Protein AF-A0A1E9JJG7-F1 (afdb_monomer_lite)

Radius of gyration: 39.43 Å; chains: 1; bounding box: 72×64×121 Å

Foldseek 3Di:
DEEEEAEEAAAFLCQACVQVVVHDHALLVVLDLQLFFEWESQEWALFLDDLQLLLLLFQLAHCVVLVDFLVQSCSNVVDCRTQVNVLVVVVEQEEEQDDPVCVVSVVPVDPSHHYDPDLVVSVVVVVVDPDPHYYYYYYDDQLVVQCVVQLDSVSNRVSSNVVSVVVCVSCVPPSLVHQKYWYKYSFHAAGPVRVPDDDGCPDSRGIHMIIGIDNGSVSRSPHDYDHANAYSSQNSLQVVVNPDHSVVSVRPHHHPVPGDSWDKDKRWDDCADNVRDGDDPPPPQTKIWIATRDPRDIDIDTVVNVVVVVVVVVVLVVLLVVLVVVLVVLVVLLVVLVVLLVVLVVVVVVCCVVDVDPVFKDFDDDPDDDDGWTAGNVGHTDPPVVVVVNVVSVVSNVVSVVVSVVSVVSNVVSVVVSVVSVVVVVVVVVVVVCVVVVVCVVDPD

Sequence (445 aa):
MKILVIFLDTVRGDLSSLKNTELQETELEKFQKKIGGTYYINAYTVATDTSRAFATVRSGMYPKRNKCTFQNNTEFLKKESDLFSYLIKKNYELYILTTPYLESINSFSNEKIKKYYEAENLLLDYSKDSKVNKAIFMHYFDYHELVHSENTFEQERKARNKLGNILNNLLKNFENEFDKILLFSDHGYTLKKEEKEGFFSLKDNKTNVILQVRNNKYEKNNLKTNEKIVSLLDIFPTIISWFEEEEKYKLDGISLKNLKKERILYIEDGFCDWMGNYFSGLDLIKNYKIRTIEKSITRIYSISDLYEMKFNSIEIFNKINNYTSHLLANIQLYSIYRNKTLYLYKSKNLYKNTFNNEKDIKVYTLEGENMKALFYQDGTRIEKRDYYKCRSNYLEFKNNTERIKEIKSSLIFLLKESIKLILAYLYLYNFCIELRDKWRNKCGK

pLDDT: mean 73.47, std 19.87, range [33.5, 98.06]

Structure (mmCIF, N/CA/C/O backbone):
data_AF-A0A1E9JJG7-F1
#
_entry.id   AF-A0A1E9JJG7-F1
#
loop_
_atom_site.group_PDB
_atom_site.id
_atom_site.type_symbol
_atom_site.label_atom_id
_atom_site.label_alt_id
_atom_site.label_comp_id
_atom_site.label_asym_id
_atom_site.label_entity_id
_atom_site.label_seq_id
_atom_site.pdbx_PDB_ins_code
_atom_site.Cartn_x
_atom_site.Cartn_y
_atom_site.Cartn_z
_atom_site.occupancy
_atom_site.B_iso_or_equiv
_atom_site.auth_seq_id
_atom_site.auth_comp_id
_atom_site.auth_asym_id
_atom_site.auth_atom_id
_atom_site.pdbx_PDB_model_num
ATOM 1 N N . MET A 1 1 ? -17.674 -3.921 17.786 1.00 92.00 1 MET A N 1
ATOM 2 C CA . MET A 1 1 ? -16.223 -4.071 17.524 1.00 92.00 1 MET A CA 1
ATOM 3 C C . MET A 1 1 ? -15.695 -2.729 17.050 1.00 92.00 1 MET A C 1
ATOM 5 O O . MET A 1 1 ? -16.245 -2.187 16.099 1.00 92.00 1 MET A O 1
ATOM 9 N N . LYS A 1 2 ? -14.666 -2.187 17.698 1.00 95.50 2 LYS A N 1
ATOM 10 C CA . LYS A 1 2 ? -14.073 -0.881 17.380 1.00 95.50 2 LYS A CA 1
ATOM 11 C C . LYS A 1 2 ? -12.825 -1.047 16.511 1.00 95.50 2 LYS A C 1
ATOM 13 O O . LYS A 1 2 ? -11.954 -1.853 16.839 1.00 95.50 2 LYS A O 1
ATOM 18 N N . ILE A 1 3 ? -12.739 -0.296 15.414 1.00 97.12 3 ILE A N 1
ATOM 19 C CA . ILE A 1 3 ? -11.638 -0.377 14.439 1.00 97.12 3 ILE A CA 1
ATOM 20 C C . ILE A 1 3 ? -10.900 0.964 14.393 1.00 97.12 3 ILE A C 1
ATOM 22 O O . ILE A 1 3 ? -11.532 2.012 14.306 1.00 97.12 3 ILE A O 1
ATOM 26 N N . LEU A 1 4 ? -9.571 0.935 14.408 1.00 96.62 4 LEU A N 1
ATOM 27 C CA . LEU A 1 4 ? -8.737 2.093 14.090 1.00 96.62 4 LEU A CA 1
ATOM 28 C C . LEU A 1 4 ? -7.927 1.808 12.828 1.00 96.62 4 LEU A C 1
ATOM 30 O O . LEU A 1 4 ? -7.280 0.768 12.716 1.00 96.62 4 LEU A O 1
ATOM 34 N N . VAL A 1 5 ? -7.944 2.748 11.893 1.00 96.94 5 VAL A N 1
ATOM 35 C CA . VAL A 1 5 ? -7.122 2.730 10.689 1.00 96.94 5 VAL A CA 1
ATOM 36 C C . VAL A 1 5 ? -6.248 3.976 10.688 1.00 96.94 5 VAL A C 1
ATOM 38 O O . VAL A 1 5 ? -6.765 5.087 10.725 1.00 96.94 5 VAL A O 1
ATOM 41 N N . ILE A 1 6 ? -4.934 3.787 10.661 1.00 96.06 6 ILE A N 1
ATOM 42 C CA . ILE A 1 6 ? -3.925 4.840 10.570 1.00 96.06 6 ILE A CA 1
ATOM 43 C C . ILE A 1 6 ? -3.292 4.727 9.186 1.00 96.06 6 ILE A C 1
ATOM 45 O O . ILE A 1 6 ? -2.561 3.778 8.901 1.00 96.06 6 ILE A O 1
ATOM 49 N N . PHE A 1 7 ? -3.609 5.692 8.336 1.00 94.38 7 PHE A N 1
ATOM 50 C CA . PHE A 1 7 ? -3.067 5.851 6.999 1.00 94.38 7 PHE A CA 1
ATOM 51 C C . PHE A 1 7 ? -1.987 6.929 7.040 1.00 94.38 7 PHE A C 1
ATOM 53 O O . PHE A 1 7 ? -2.248 8.069 7.435 1.00 94.38 7 PHE A O 1
ATOM 60 N N . LEU A 1 8 ? -0.777 6.556 6.645 1.00 94.06 8 LEU A N 1
ATOM 61 C CA . LEU A 1 8 ? 0.383 7.434 6.578 1.00 94.06 8 LEU A CA 1
ATOM 62 C C . LEU A 1 8 ? 0.709 7.730 5.115 1.00 94.06 8 LEU A C 1
ATOM 64 O O . LEU A 1 8 ? 0.643 6.829 4.281 1.00 94.06 8 LEU A O 1
ATOM 68 N N . ASP A 1 9 ? 1.077 8.971 4.823 1.00 89.94 9 ASP A N 1
ATOM 69 C CA . ASP A 1 9 ? 1.537 9.363 3.494 1.00 89.94 9 ASP A CA 1
ATOM 70 C C . ASP A 1 9 ? 3.061 9.200 3.377 1.00 89.94 9 ASP A C 1
ATOM 72 O O . ASP A 1 9 ? 3.819 9.786 4.155 1.00 89.94 9 ASP A O 1
ATOM 76 N N . THR A 1 10 ? 3.518 8.423 2.394 1.00 90.69 10 THR A N 1
ATOM 77 C CA . THR A 1 10 ? 4.923 8.266 1.956 1.00 90.69 10 THR A CA 1
ATOM 78 C C . THR A 1 10 ? 5.927 7.590 2.905 1.00 90.69 10 THR A C 1
ATOM 80 O O . THR A 1 10 ? 7.125 7.556 2.618 1.00 90.69 10 THR A O 1
ATOM 83 N N . VAL A 1 11 ? 5.508 6.986 4.015 1.00 94.00 11 VAL A N 1
ATOM 84 C CA . VAL A 1 11 ? 6.416 6.322 4.966 1.00 94.00 11 VAL A CA 1
ATOM 85 C C . VAL A 1 11 ? 6.953 4.985 4.435 1.00 94.00 11 VAL A C 1
ATOM 87 O O . VAL A 1 11 ? 6.258 3.970 4.320 1.00 94.00 11 VAL A O 1
ATOM 90 N N . ARG A 1 12 ? 8.265 4.959 4.200 1.00 92.94 12 ARG A N 1
ATOM 91 C CA . ARG A 1 12 ? 9.009 3.791 3.711 1.00 92.94 12 ARG A CA 1
ATOM 92 C C . ARG A 1 12 ? 9.070 2.646 4.720 1.00 92.94 12 ARG A C 1
ATOM 94 O O . ARG A 1 12 ? 9.371 2.852 5.894 1.00 92.94 12 ARG A O 1
ATOM 101 N N . GLY A 1 13 ? 8.854 1.417 4.257 1.00 94.00 13 GLY A N 1
ATOM 102 C CA . GLY A 1 13 ? 9.014 0.222 5.095 1.00 94.00 13 GLY A CA 1
ATOM 103 C C . GLY A 1 13 ? 10.478 -0.171 5.316 1.00 94.00 13 GLY A C 1
ATOM 104 O O . GLY A 1 13 ? 10.836 -0.667 6.384 1.00 94.00 13 GLY A O 1
ATOM 105 N N . ASP A 1 14 ? 11.337 0.068 4.323 1.00 92.19 14 ASP A N 1
ATOM 106 C CA . ASP A 1 14 ? 12.752 -0.320 4.309 1.00 92.19 14 ASP A CA 1
ATOM 107 C C . ASP A 1 14 ? 13.627 0.552 5.213 1.00 92.19 14 ASP A C 1
ATOM 109 O O . ASP A 1 14 ? 14.705 0.123 5.616 1.00 92.19 14 ASP A O 1
ATOM 113 N N . LEU A 1 15 ? 13.120 1.726 5.592 1.00 94.12 15 LEU A N 1
ATOM 114 C CA . LEU A 1 15 ? 13.750 2.642 6.542 1.00 94.12 15 LEU A CA 1
ATOM 115 C C . LEU A 1 15 ? 13.276 2.444 7.992 1.00 94.12 15 LEU A C 1
ATOM 117 O O . LEU A 1 15 ? 13.573 3.264 8.854 1.00 94.12 15 LEU A O 1
ATOM 121 N N . SER A 1 16 ? 12.541 1.367 8.280 1.00 95.06 16 SER A N 1
ATOM 122 C CA . SER A 1 16 ? 12.133 1.034 9.647 1.00 95.06 16 SER A CA 1
ATOM 123 C C . SER A 1 16 ? 13.131 0.103 10.331 1.00 95.06 16 SER A C 1
ATOM 125 O O . SER A 1 16 ? 13.520 -0.923 9.762 1.00 95.06 16 SER A O 1
ATOM 127 N N . SER A 1 17 ? 13.459 0.382 11.597 1.00 95.81 17 SER A N 1
ATOM 128 C CA . SER A 1 17 ? 14.304 -0.506 12.410 1.00 95.81 17 SER A CA 1
ATOM 129 C C . SER A 1 17 ? 13.646 -1.854 12.737 1.00 95.81 17 SER A C 1
ATOM 131 O O . SER A 1 17 ? 14.331 -2.818 13.072 1.00 95.81 17 SER A O 1
ATOM 133 N N . LEU A 1 18 ? 12.318 -1.965 12.578 1.00 95.19 18 LEU A N 1
ATOM 134 C CA . LEU A 1 18 ? 11.582 -3.234 12.679 1.00 95.19 18 LEU A CA 1
ATOM 135 C C . LEU A 1 18 ? 11.879 -4.194 11.518 1.00 95.19 18 LEU A C 1
ATOM 137 O O . LEU A 1 18 ? 11.587 -5.386 11.611 1.00 95.19 18 LEU A O 1
ATOM 141 N N . LYS A 1 19 ? 12.427 -3.669 10.417 1.00 93.31 19 LYS A N 1
ATOM 142 C CA . LYS A 1 19 ? 12.841 -4.425 9.232 1.00 93.31 19 LYS A CA 1
ATOM 143 C C . LYS A 1 19 ? 14.359 -4.482 9.095 1.00 93.31 19 LYS A C 1
ATOM 145 O O . LYS A 1 19 ? 14.889 -5.548 8.805 1.00 93.31 19 LYS A O 1
ATOM 150 N N . ASN A 1 20 ? 15.039 -3.351 9.263 1.00 90.50 20 ASN A N 1
ATOM 151 C CA . ASN A 1 20 ? 16.487 -3.260 9.156 1.00 90.50 20 ASN A CA 1
ATOM 152 C C . ASN A 1 20 ? 17.094 -2.958 10.530 1.00 90.50 20 ASN A C 1
ATOM 154 O O . ASN A 1 20 ? 17.058 -1.822 10.994 1.00 90.50 20 ASN A O 1
ATOM 158 N N . THR A 1 21 ? 17.685 -3.973 11.159 1.00 89.56 21 THR A N 1
ATOM 159 C CA . THR A 1 21 ? 18.266 -3.871 12.506 1.00 89.56 21 THR A CA 1
ATOM 160 C C . THR A 1 21 ? 19.491 -2.960 12.593 1.00 89.56 21 THR A C 1
ATOM 162 O O . THR A 1 21 ? 19.913 -2.632 13.696 1.00 89.56 21 THR A O 1
ATOM 165 N N . GLU A 1 22 ? 20.069 -2.547 11.462 1.00 92.81 22 GLU A N 1
ATOM 166 C CA . GLU A 1 22 ? 21.167 -1.572 11.420 1.00 92.81 22 GLU A CA 1
ATOM 167 C C . GLU A 1 22 ? 20.676 -0.128 11.613 1.00 92.81 22 GLU A C 1
ATOM 169 O O . GLU A 1 22 ? 21.465 0.766 11.920 1.00 92.81 22 GLU A O 1
ATOM 174 N N . LEU A 1 23 ? 19.374 0.120 11.438 1.00 93.31 23 LEU A N 1
ATOM 175 C CA . LEU A 1 23 ? 18.782 1.440 11.623 1.00 93.31 23 LEU A CA 1
ATOM 176 C C . LEU A 1 23 ? 18.450 1.694 13.092 1.00 93.31 23 LEU A C 1
ATOM 178 O O . LEU A 1 23 ? 17.951 0.827 13.812 1.00 93.31 23 LEU A O 1
ATOM 182 N N . GLN A 1 24 ? 18.669 2.932 13.526 1.00 94.81 24 GLN A N 1
ATOM 183 C CA . GLN A 1 24 ? 18.287 3.372 14.860 1.00 94.81 24 GLN A CA 1
ATOM 184 C C . GLN A 1 24 ? 16.759 3.404 15.001 1.00 94.81 24 GLN A C 1
ATOM 186 O O . GLN A 1 24 ? 16.055 3.918 14.135 1.00 94.81 24 GLN A O 1
ATOM 191 N N . GLU A 1 25 ? 16.257 2.904 16.128 1.00 97.06 25 GLU A N 1
ATOM 192 C CA . GLU A 1 25 ? 14.842 3.006 16.482 1.00 97.06 25 GLU A CA 1
ATOM 193 C C . GLU A 1 25 ? 14.386 4.467 16.617 1.00 97.06 25 GLU A C 1
ATOM 195 O O . GLU A 1 25 ? 15.042 5.269 17.289 1.00 97.06 25 GLU A O 1
ATOM 200 N N . THR A 1 26 ? 13.237 4.793 16.017 1.00 97.62 26 THR A N 1
ATOM 201 C CA . THR A 1 26 ? 12.585 6.103 16.142 1.00 97.62 26 THR A CA 1
ATOM 202 C C . THR A 1 26 ? 11.328 6.021 17.013 1.00 97.62 26 THR A C 1
ATOM 204 O O . THR A 1 26 ? 10.852 4.939 17.365 1.00 97.62 26 THR A O 1
ATOM 207 N N . GLU A 1 27 ? 10.741 7.171 17.349 1.00 97.56 27 GLU A N 1
ATOM 208 C CA . GLU A 1 27 ? 9.474 7.220 18.093 1.00 97.56 27 GLU A CA 1
ATOM 209 C C . GLU A 1 27 ? 8.315 6.544 17.345 1.00 97.56 27 GLU A C 1
ATOM 211 O O . GLU A 1 27 ? 7.383 6.056 17.985 1.00 97.56 27 GLU A O 1
ATOM 216 N N . LEU A 1 28 ? 8.368 6.457 16.007 1.00 96.94 28 LEU A N 1
ATOM 217 C CA . LEU A 1 28 ? 7.359 5.719 15.245 1.00 96.94 28 LEU A CA 1
ATOM 218 C C . LEU A 1 28 ? 7.432 4.220 15.549 1.00 96.94 28 LEU A C 1
ATOM 220 O O . LEU A 1 28 ? 6.404 3.612 15.839 1.00 96.94 28 LEU A O 1
ATOM 224 N N . GLU A 1 29 ? 8.629 3.628 15.560 1.00 97.62 29 GLU A N 1
ATOM 225 C CA . GLU A 1 29 ? 8.791 2.213 15.903 1.00 97.62 29 GLU A CA 1
ATOM 226 C C . GLU A 1 29 ? 8.445 1.930 17.371 1.00 97.62 29 GLU A C 1
ATOM 228 O O . GLU A 1 29 ? 7.823 0.907 17.668 1.00 97.62 29 GLU A O 1
ATOM 233 N N . LYS A 1 30 ? 8.757 2.849 18.295 1.00 97.69 30 LYS A N 1
ATOM 234 C CA . LYS A 1 30 ? 8.311 2.738 19.698 1.00 97.69 30 LYS A CA 1
ATOM 235 C C . LYS A 1 30 ? 6.789 2.736 19.804 1.00 97.69 30 LYS A C 1
ATOM 237 O O . LYS A 1 30 ? 6.213 1.906 20.511 1.00 97.69 30 LYS A O 1
ATOM 242 N N . PHE A 1 31 ? 6.125 3.625 19.069 1.00 96.81 31 PHE A N 1
ATOM 243 C CA . PHE A 1 31 ? 4.670 3.664 18.981 1.00 96.81 31 PHE A CA 1
ATOM 244 C C . PHE A 1 31 ? 4.093 2.374 18.368 1.00 96.81 31 PHE A C 1
ATOM 246 O O . PHE A 1 31 ? 3.142 1.807 18.908 1.00 96.81 31 PHE A O 1
ATOM 253 N N . GLN A 1 32 ? 4.701 1.846 17.304 1.00 97.12 32 GLN A N 1
ATOM 254 C CA . GLN A 1 32 ? 4.308 0.573 16.690 1.00 97.12 32 GLN A CA 1
ATOM 255 C C . GLN A 1 32 ? 4.439 -0.606 17.660 1.00 97.12 32 GLN A C 1
ATOM 257 O O . GLN A 1 32 ? 3.526 -1.433 17.745 1.00 97.12 32 GLN A O 1
ATOM 262 N N . LYS A 1 33 ? 5.532 -0.663 18.435 1.00 97.12 33 LYS A N 1
ATOM 263 C CA . LYS A 1 33 ? 5.738 -1.663 19.494 1.00 97.12 33 LYS A CA 1
ATOM 264 C C . LYS A 1 33 ? 4.677 -1.565 20.587 1.00 97.12 33 LYS A C 1
ATOM 266 O O . LYS A 1 33 ? 4.148 -2.594 21.000 1.00 97.12 33 LYS A O 1
ATOM 271 N N . LYS A 1 34 ? 4.328 -0.344 21.005 1.00 95.31 34 LYS A N 1
ATOM 272 C CA . LYS A 1 34 ? 3.267 -0.075 21.988 1.00 95.31 34 LYS A CA 1
ATOM 273 C C . LYS A 1 34 ? 1.899 -0.570 21.501 1.00 95.31 34 LYS A C 1
ATOM 275 O O . LYS A 1 34 ? 1.235 -1.322 22.214 1.00 95.31 34 LYS A O 1
ATOM 280 N N . ILE A 1 35 ? 1.521 -0.242 20.262 1.00 95.19 35 ILE A N 1
ATOM 281 C CA . ILE A 1 35 ? 0.269 -0.723 19.656 1.00 95.19 35 ILE A CA 1
ATOM 282 C C . ILE A 1 35 ? 0.231 -2.250 19.553 1.00 95.19 35 ILE A C 1
ATOM 284 O O . ILE A 1 35 ? -0.816 -2.852 19.813 1.00 95.19 35 ILE A O 1
ATOM 288 N N . GLY A 1 36 ? 1.365 -2.868 19.211 1.00 96.25 36 GLY A N 1
ATOM 289 C CA . GLY A 1 36 ? 1.521 -4.314 19.079 1.00 96.25 36 GLY A CA 1
ATOM 290 C C . GLY A 1 36 ? 0.808 -4.914 17.860 1.00 96.25 36 GLY A C 1
ATOM 291 O O . GLY A 1 36 ? 0.421 -4.208 16.926 1.00 96.25 36 GLY A O 1
ATOM 292 N N . GLY A 1 37 ? 0.650 -6.237 17.835 1.00 97.19 37 GLY A N 1
ATOM 293 C CA . GLY A 1 37 ? 0.126 -6.970 16.677 1.00 97.19 37 GLY A CA 1
ATOM 294 C C . GLY A 1 37 ? 1.232 -7.490 15.758 1.00 97.19 37 GLY A C 1
ATOM 295 O O . GLY A 1 37 ? 2.323 -7.827 16.207 1.00 97.19 37 GLY A O 1
ATOM 296 N N . THR A 1 38 ? 0.952 -7.600 14.461 1.00 97.94 38 THR A N 1
ATOM 297 C CA . THR A 1 38 ? 1.881 -8.157 13.466 1.00 97.94 38 THR A CA 1
ATOM 298 C C . THR A 1 38 ? 2.364 -7.079 12.501 1.00 97.94 38 THR A C 1
ATOM 300 O O . THR A 1 38 ? 1.552 -6.515 11.770 1.00 97.94 38 THR A O 1
ATOM 303 N N . TYR A 1 39 ? 3.672 -6.827 12.469 1.00 97.94 39 TYR A N 1
ATOM 304 C CA . TYR A 1 39 ? 4.361 -6.008 11.471 1.00 97.94 39 TYR A CA 1
ATOM 305 C C . TYR A 1 39 ? 4.821 -6.877 10.296 1.00 97.94 39 TYR A C 1
ATOM 307 O O . TYR A 1 39 ? 5.518 -7.875 10.486 1.00 97.94 39 TYR A O 1
ATOM 315 N N . TYR A 1 40 ? 4.459 -6.501 9.073 1.00 96.44 40 TYR A N 1
ATOM 316 C CA . TYR A 1 40 ? 4.835 -7.240 7.871 1.00 96.44 40 TYR A CA 1
ATOM 317 C C . TYR A 1 40 ? 6.073 -6.619 7.224 1.00 96.44 40 TYR A C 1
ATOM 319 O O . TYR A 1 40 ? 6.014 -5.541 6.639 1.00 96.44 40 TYR A O 1
ATOM 327 N N . ILE A 1 41 ? 7.199 -7.333 7.284 1.00 93.50 41 ILE A N 1
ATOM 328 C CA . ILE A 1 41 ? 8.503 -6.870 6.773 1.00 93.50 41 ILE A CA 1
ATOM 329 C C . ILE A 1 41 ? 8.477 -6.704 5.240 1.00 93.50 41 ILE A C 1
ATOM 331 O O . ILE A 1 41 ? 9.139 -5.835 4.662 1.00 93.50 41 ILE A O 1
ATOM 335 N N . ASN A 1 42 ? 7.675 -7.532 4.570 1.00 91.75 42 ASN A N 1
ATOM 336 C CA . ASN A 1 42 ? 7.556 -7.590 3.118 1.00 91.75 42 ASN A CA 1
ATOM 337 C C . ASN A 1 42 ? 6.207 -7.039 2.629 1.00 91.75 42 ASN A C 1
ATOM 339 O O . ASN A 1 42 ? 5.506 -7.693 1.855 1.00 91.75 42 ASN A O 1
ATOM 343 N N . ALA A 1 43 ? 5.850 -5.839 3.092 1.00 94.69 43 ALA A N 1
ATOM 344 C CA . ALA A 1 43 ? 4.650 -5.127 2.671 1.00 94.69 43 ALA A CA 1
ATOM 345 C C . ALA A 1 43 ? 4.901 -4.185 1.486 1.00 94.69 43 ALA A C 1
ATOM 347 O O . ALA A 1 43 ? 5.895 -3.452 1.450 1.00 94.69 43 ALA A O 1
ATOM 348 N N . TYR A 1 44 ? 3.988 -4.213 0.511 1.00 93.56 44 TYR A N 1
ATOM 349 C CA . TYR A 1 44 ? 4.117 -3.431 -0.715 1.00 93.56 44 TYR A CA 1
ATOM 350 C C . TYR A 1 44 ? 2.818 -2.760 -1.145 1.00 93.56 44 TYR A C 1
ATOM 352 O O . TYR A 1 44 ? 1.738 -3.357 -1.129 1.00 93.56 44 TYR A O 1
ATOM 360 N N . THR A 1 45 ? 2.934 -1.537 -1.640 1.00 92.81 45 THR A N 1
ATOM 361 C CA . THR A 1 45 ? 1.876 -0.942 -2.449 1.00 92.81 45 THR A CA 1
ATOM 362 C C . THR A 1 45 ? 1.970 -1.424 -3.894 1.00 92.81 45 THR A C 1
ATOM 364 O O . THR A 1 45 ? 3.057 -1.711 -4.400 1.00 92.81 45 THR A O 1
ATOM 367 N N . VAL A 1 46 ? 0.821 -1.535 -4.558 1.00 85.75 46 VAL A N 1
ATOM 368 C CA . VAL A 1 46 ? 0.747 -1.850 -5.995 1.00 85.75 46 VAL A CA 1
ATOM 369 C C . VAL A 1 46 ? 0.622 -0.609 -6.869 1.00 85.75 46 VAL A C 1
ATOM 371 O O . VAL A 1 46 ? 0.572 -0.748 -8.087 1.00 85.75 46 VAL A O 1
ATOM 374 N N . ALA A 1 47 ? 0.567 0.574 -6.249 1.00 84.06 47 ALA A N 1
ATOM 375 C CA . ALA A 1 47 ? 0.499 1.865 -6.911 1.00 84.06 47 ALA A CA 1
ATOM 376 C C . ALA A 1 47 ? 1.306 2.900 -6.120 1.00 84.06 47 ALA A C 1
ATOM 378 O O . ALA A 1 47 ? 1.234 2.947 -4.897 1.00 84.06 47 ALA A O 1
ATOM 379 N N . THR A 1 48 ? 2.092 3.721 -6.805 1.00 81.19 48 THR A N 1
ATOM 380 C CA . THR A 1 48 ? 3.145 4.537 -6.173 1.00 81.19 48 THR A CA 1
ATOM 381 C C . THR A 1 48 ? 2.773 6.012 -6.033 1.00 81.19 48 THR A C 1
ATOM 383 O O . THR A 1 48 ? 3.644 6.877 -6.100 1.00 81.19 48 THR A O 1
ATOM 386 N N . ASP A 1 49 ? 1.478 6.280 -5.883 1.00 84.56 49 ASP A N 1
ATOM 387 C CA . ASP A 1 49 ? 0.877 7.584 -5.599 1.00 84.56 49 ASP A CA 1
ATOM 388 C C . ASP A 1 49 ? -0.352 7.403 -4.701 1.00 84.56 49 AS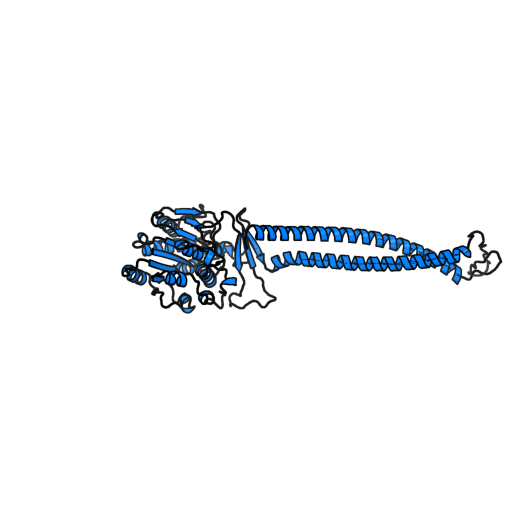P A C 1
ATOM 390 O O . ASP A 1 49 ? -1.021 6.362 -4.744 1.00 84.56 49 ASP A O 1
ATOM 394 N N . THR A 1 50 ? -0.662 8.434 -3.918 1.00 86.25 50 THR A N 1
ATOM 395 C CA . THR A 1 50 ? -1.713 8.420 -2.898 1.00 86.25 50 THR A CA 1
ATOM 396 C C . THR A 1 50 ? -3.081 8.048 -3.454 1.00 86.25 50 THR A C 1
ATOM 398 O O . THR A 1 50 ? -3.776 7.218 -2.871 1.00 86.25 50 THR A O 1
ATOM 401 N N . SER A 1 51 ? -3.478 8.595 -4.608 1.00 84.62 51 SER A N 1
ATOM 402 C CA . SER A 1 51 ? -4.828 8.389 -5.154 1.00 84.62 51 SER A CA 1
ATOM 403 C C . SER A 1 51 ? -5.066 6.932 -5.555 1.00 84.62 51 SER A C 1
ATOM 405 O O . SER A 1 51 ? -6.049 6.309 -5.134 1.00 84.62 51 SER A O 1
ATOM 407 N N . ARG A 1 52 ? -4.148 6.340 -6.329 1.00 85.88 52 ARG A N 1
ATOM 408 C CA . ARG A 1 52 ? -4.262 4.935 -6.744 1.00 85.88 52 ARG A CA 1
ATOM 409 C C . ARG A 1 52 ? -4.021 3.973 -5.580 1.00 85.88 52 ARG A C 1
ATOM 411 O O . ARG A 1 52 ? -4.707 2.948 -5.507 1.00 85.88 52 ARG A O 1
ATOM 418 N N . ALA A 1 53 ? -3.105 4.279 -4.659 1.00 89.25 53 ALA A N 1
ATOM 419 C CA . ALA A 1 53 ? -2.870 3.463 -3.465 1.00 89.25 53 ALA A CA 1
ATOM 420 C C . ALA A 1 53 ? -4.096 3.454 -2.537 1.00 89.25 53 ALA A C 1
ATOM 422 O O . ALA A 1 53 ? -4.554 2.392 -2.112 1.00 89.25 53 ALA A O 1
ATOM 423 N N . PHE A 1 54 ? -4.707 4.612 -2.296 1.00 89.31 54 PHE A N 1
ATOM 424 C CA . PHE A 1 54 ? -5.922 4.724 -1.494 1.00 89.31 54 PHE A CA 1
ATOM 425 C C . PHE A 1 54 ? -7.113 4.001 -2.141 1.00 89.31 54 PHE A C 1
ATOM 427 O O . PHE A 1 54 ? -7.818 3.238 -1.473 1.00 89.31 54 PHE A O 1
ATOM 434 N N . ALA A 1 55 ? -7.298 4.150 -3.457 1.00 89.19 55 ALA A N 1
ATOM 435 C CA . ALA A 1 55 ? -8.313 3.408 -4.205 1.00 89.19 55 ALA A CA 1
ATOM 436 C C . ALA A 1 55 ? -8.099 1.889 -4.122 1.00 89.19 55 ALA A C 1
ATOM 438 O O . ALA A 1 55 ? -9.055 1.127 -3.968 1.00 89.19 55 ALA A O 1
ATOM 439 N N . THR A 1 56 ? -6.845 1.440 -4.179 1.00 90.88 56 THR A N 1
ATOM 440 C CA . THR A 1 56 ? -6.451 0.034 -4.017 1.00 90.88 56 THR A CA 1
ATOM 441 C C . THR A 1 56 ? -6.855 -0.492 -2.642 1.00 90.88 56 THR A C 1
ATOM 443 O O . THR A 1 56 ? -7.528 -1.518 -2.558 1.00 90.88 56 THR A O 1
ATOM 446 N N . VAL A 1 57 ? -6.518 0.233 -1.571 1.00 94.06 57 VAL A N 1
ATOM 447 C CA . VAL A 1 57 ? -6.890 -0.133 -0.196 1.00 94.06 57 VAL A CA 1
ATOM 448 C C . VAL A 1 57 ? -8.398 -0.227 -0.036 1.00 94.06 57 VAL A C 1
ATOM 450 O O . VAL A 1 57 ? -8.890 -1.162 0.588 1.00 94.06 57 VAL A O 1
ATOM 453 N N . ARG A 1 58 ? -9.148 0.725 -0.597 1.00 92.12 58 ARG A N 1
ATOM 454 C CA . ARG A 1 58 ? -10.602 0.771 -0.428 1.00 92.12 58 ARG A CA 1
ATOM 455 C C . ARG A 1 58 ? -11.357 -0.227 -1.282 1.00 92.12 58 ARG A C 1
ATOM 457 O O . ARG A 1 58 ? -12.407 -0.693 -0.862 1.00 92.12 58 ARG A O 1
ATOM 464 N N . SER A 1 59 ? -10.860 -0.536 -2.471 1.00 92.31 59 SER A N 1
ATOM 465 C CA . SER A 1 59 ? -11.522 -1.470 -3.383 1.00 92.31 59 SER A CA 1
ATOM 466 C C . SER A 1 59 ? -11.024 -2.904 -3.243 1.00 92.31 59 SER A C 1
ATOM 468 O O . SER A 1 59 ? -11.700 -3.809 -3.718 1.00 92.31 59 SER A O 1
ATOM 470 N N . GLY A 1 60 ? -9.855 -3.134 -2.631 1.00 92.75 60 GLY A N 1
ATOM 471 C CA . GLY A 1 60 ? -9.183 -4.438 -2.644 1.00 92.75 60 GLY A CA 1
ATOM 472 C C . GLY A 1 60 ? -8.825 -4.911 -4.060 1.00 92.75 60 GLY A C 1
ATOM 473 O O . GLY A 1 60 ? -8.707 -6.112 -4.303 1.00 92.75 60 GLY A O 1
ATOM 474 N N . MET A 1 61 ? -8.731 -3.983 -5.017 1.00 89.69 61 MET A N 1
ATOM 475 C CA . MET A 1 61 ? -8.535 -4.253 -6.440 1.00 89.69 61 MET A CA 1
ATOM 476 C C . MET A 1 61 ? -7.381 -3.428 -7.001 1.00 89.69 61 MET A C 1
ATOM 478 O O . MET A 1 61 ? -7.151 -2.296 -6.575 1.00 89.69 61 MET A O 1
ATOM 482 N N . TYR A 1 62 ? -6.704 -3.977 -8.008 1.00 85.31 62 TYR A N 1
ATOM 483 C CA . TYR A 1 62 ? -5.655 -3.283 -8.752 1.00 85.31 62 TYR A CA 1
ATOM 484 C C . TYR A 1 62 ? -6.178 -2.002 -9.424 1.00 85.31 62 TYR A C 1
ATOM 486 O O . TYR A 1 62 ? -7.347 -1.982 -9.834 1.00 85.31 62 TYR A O 1
ATOM 494 N N . PRO A 1 63 ? -5.329 -0.971 -9.641 1.00 80.94 63 PRO A N 1
ATOM 495 C CA . PRO A 1 63 ? -5.709 0.256 -10.347 1.00 80.94 63 PRO A CA 1
ATOM 496 C C . PRO A 1 63 ? -6.417 -0.005 -11.680 1.00 80.94 63 PRO A C 1
ATOM 498 O O . PRO A 1 63 ? -7.483 0.545 -11.952 1.00 80.94 63 PRO A O 1
ATOM 501 N N . LYS A 1 64 ? -5.912 -0.959 -12.474 1.00 77.38 64 LYS A N 1
ATOM 502 C CA . LYS A 1 64 ? -6.541 -1.372 -13.737 1.00 77.38 64 LYS A CA 1
ATOM 503 C C . LYS A 1 64 ? -8.003 -1.799 -13.583 1.00 77.38 64 LYS A C 1
ATOM 505 O O . LYS A 1 64 ? -8.828 -1.555 -14.464 1.00 77.38 64 LYS A O 1
ATOM 510 N N . ARG A 1 65 ? -8.323 -2.494 -12.490 1.00 80.50 65 ARG A N 1
ATOM 511 C CA . ARG A 1 65 ? -9.645 -3.076 -12.248 1.00 80.50 65 ARG A CA 1
ATOM 512 C C . ARG A 1 65 ? -10.564 -2.101 -11.523 1.00 80.50 65 ARG A C 1
ATOM 514 O O . ARG A 1 65 ? -11.761 -2.075 -11.819 1.00 80.50 65 ARG A O 1
ATOM 521 N N . ASN A 1 66 ? -10.039 -1.314 -10.586 1.00 82.38 66 ASN A N 1
ATOM 522 C CA . ASN A 1 66 ? -10.800 -0.282 -9.881 1.00 82.38 66 ASN A CA 1
ATOM 523 C C . ASN A 1 66 ? -10.991 1.002 -10.713 1.00 82.38 66 ASN A C 1
ATOM 525 O O . ASN A 1 66 ? -11.875 1.785 -10.382 1.00 82.38 66 ASN A O 1
ATOM 529 N N . LYS A 1 67 ? -10.260 1.137 -11.832 1.00 79.19 67 LYS A N 1
ATOM 530 C CA . LYS A 1 67 ? -10.295 2.254 -12.790 1.00 79.19 67 LYS A CA 1
ATOM 531 C C . LYS A 1 67 ? -9.831 3.599 -12.216 1.00 79.19 67 LYS A C 1
ATOM 533 O O . LYS A 1 67 ? -10.056 4.625 -12.850 1.00 79.19 67 LYS A O 1
ATOM 538 N N . CYS A 1 68 ? -9.188 3.602 -11.049 1.00 80.25 68 CYS A N 1
ATOM 539 C CA . CYS A 1 68 ? -8.558 4.796 -10.504 1.00 80.25 68 CYS A CA 1
ATOM 540 C C . CYS A 1 68 ? -7.304 5.125 -11.322 1.00 80.25 68 CYS A C 1
ATOM 542 O O . CYS A 1 68 ? -6.382 4.310 -11.434 1.00 80.25 68 CYS A O 1
ATOM 544 N N . THR A 1 69 ? -7.284 6.321 -11.899 1.00 75.31 69 THR A N 1
ATOM 545 C CA . THR A 1 69 ? -6.154 6.884 -12.649 1.00 75.31 69 THR A CA 1
ATOM 546 C C . THR A 1 69 ? -5.894 8.305 -12.169 1.00 75.31 69 THR A C 1
ATOM 548 O O . THR A 1 69 ? -6.768 8.885 -11.542 1.00 75.31 69 THR A O 1
ATOM 551 N N . PHE A 1 70 ? -4.748 8.901 -12.513 1.00 68.69 70 PHE A N 1
ATOM 552 C CA . PHE A 1 70 ? -4.406 10.272 -12.100 1.00 68.69 70 PHE A CA 1
ATOM 553 C C . PHE A 1 70 ? -5.462 11.338 -12.466 1.00 68.69 70 PHE A C 1
ATOM 555 O O . PHE A 1 70 ? -5.582 12.334 -11.760 1.00 68.69 70 PHE A O 1
ATOM 562 N N . GLN A 1 71 ? -6.237 11.145 -13.545 1.00 65.56 71 GLN A N 1
ATOM 563 C CA . GLN A 1 71 ? -7.329 12.063 -13.928 1.00 65.56 71 GLN A CA 1
ATOM 564 C C . GLN A 1 71 ? -8.656 11.737 -13.250 1.00 65.56 71 GLN A C 1
ATOM 566 O O . GLN A 1 71 ? -9.534 12.591 -13.162 1.00 65.56 71 GLN A O 1
ATOM 571 N N . ASN A 1 72 ? -8.841 10.486 -12.832 1.00 73.19 72 ASN A N 1
ATOM 572 C CA . ASN A 1 72 ? -10.103 10.004 -12.303 1.00 73.19 72 ASN A CA 1
ATOM 573 C C . ASN A 1 72 ? -9.866 9.227 -11.008 1.00 73.19 72 ASN A C 1
ATOM 575 O O . ASN A 1 72 ? -9.836 7.994 -10.975 1.00 73.19 72 ASN A O 1
ATOM 579 N N . ASN A 1 73 ? -9.730 9.996 -9.931 1.00 75.88 73 ASN A N 1
ATOM 580 C CA . ASN A 1 73 ? -9.419 9.493 -8.597 1.00 75.88 73 ASN A CA 1
ATOM 581 C C . ASN A 1 73 ? -10.645 8.923 -7.862 1.00 75.88 73 ASN A C 1
ATOM 583 O O . ASN A 1 73 ? -10.513 8.464 -6.734 1.00 75.88 73 ASN A O 1
ATOM 587 N N . THR A 1 74 ? -11.840 8.943 -8.467 1.00 78.69 74 THR A N 1
ATOM 588 C CA . THR A 1 74 ? -13.104 8.578 -7.795 1.00 78.69 74 THR A CA 1
ATOM 589 C C . THR A 1 74 ? -13.892 7.474 -8.489 1.00 78.69 74 THR A C 1
ATOM 591 O O . THR A 1 74 ? -14.864 6.984 -7.921 1.00 78.69 74 THR A O 1
ATOM 594 N N . GLU A 1 75 ? -13.477 7.003 -9.669 1.00 76.38 75 GLU A N 1
ATOM 595 C CA . GLU A 1 75 ? -14.211 5.971 -10.420 1.00 76.38 75 GLU A CA 1
ATOM 596 C C . GLU A 1 75 ? -14.458 4.693 -9.600 1.00 76.38 75 GLU A C 1
ATOM 598 O O . GLU A 1 75 ? -15.494 4.040 -9.745 1.00 76.38 75 GLU A O 1
ATOM 603 N N . PHE A 1 76 ? -13.538 4.358 -8.690 1.00 78.12 76 PHE A N 1
ATOM 604 C CA . PHE A 1 76 ? -13.670 3.199 -7.809 1.00 78.12 76 PHE A CA 1
ATOM 605 C C . PHE A 1 76 ? -14.846 3.319 -6.821 1.00 78.12 76 PHE A C 1
ATOM 607 O O . PHE A 1 76 ? -15.379 2.291 -6.407 1.00 78.12 76 PHE A O 1
ATOM 614 N N . LEU A 1 77 ? -15.277 4.542 -6.487 1.00 76.69 77 LEU A N 1
ATOM 615 C CA . LEU A 1 77 ? -16.412 4.830 -5.598 1.00 76.69 77 LEU A CA 1
ATOM 616 C C . LEU A 1 77 ? -17.765 4.533 -6.244 1.00 76.69 77 LEU A C 1
ATOM 618 O O . LEU A 1 77 ? -18.739 4.295 -5.539 1.00 76.69 77 LEU A O 1
ATOM 622 N N . LYS A 1 78 ? -17.837 4.508 -7.582 1.00 68.31 78 LYS A N 1
ATOM 623 C CA . LYS A 1 78 ? -19.067 4.143 -8.306 1.00 68.31 78 LYS A CA 1
ATOM 624 C C . LYS A 1 78 ? -19.415 2.660 -8.160 1.00 68.31 78 LYS A C 1
ATOM 626 O O . LYS A 1 78 ? -20.511 2.248 -8.528 1.00 68.31 78 LYS A O 1
ATOM 631 N N . LYS A 1 79 ? -18.489 1.834 -7.663 1.00 63.66 79 LYS A N 1
ATOM 632 C CA . LYS A 1 79 ? -18.757 0.428 -7.359 1.00 63.66 79 LYS A CA 1
ATOM 633 C C . LYS A 1 79 ? -19.345 0.320 -5.955 1.00 63.66 79 LYS A C 1
ATOM 635 O O . LYS A 1 79 ? -18.755 0.808 -5.002 1.00 63.66 79 LYS A O 1
ATOM 640 N N . GLU A 1 80 ? -20.447 -0.412 -5.801 1.00 58.34 80 GLU A N 1
ATOM 641 C CA . GLU A 1 80 ? -21.167 -0.586 -4.521 1.00 58.34 80 GLU A CA 1
ATOM 642 C C . GLU A 1 80 ? -20.401 -1.350 -3.411 1.00 58.34 80 GLU A C 1
ATOM 644 O O . GLU A 1 80 ? -20.975 -1.705 -2.370 1.00 58.34 80 GLU A O 1
ATOM 649 N N . SER A 1 81 ? -19.121 -1.652 -3.627 1.00 72.75 81 SER A N 1
ATOM 650 C CA . SER A 1 81 ? -18.305 -2.547 -2.810 1.00 72.75 81 SER A CA 1
ATOM 651 C C . SER A 1 81 ? -16.924 -1.947 -2.525 1.00 72.75 81 SER A C 1
ATOM 653 O O . SER A 1 81 ? -15.907 -2.539 -2.884 1.00 72.75 81 SER A O 1
ATOM 655 N N . ASP A 1 82 ? -16.880 -0.764 -1.912 1.00 89.69 82 ASP A N 1
ATOM 656 C CA . ASP A 1 82 ? -15.667 -0.235 -1.281 1.00 89.69 82 ASP A CA 1
ATOM 657 C C . ASP A 1 82 ? -15.708 -0.406 0.249 1.00 89.69 82 ASP A C 1
ATOM 659 O O . ASP A 1 82 ? -16.770 -0.599 0.844 1.00 89.69 82 ASP A O 1
ATOM 663 N N . LEU A 1 83 ? -14.542 -0.303 0.884 1.00 92.88 83 LEU A N 1
ATOM 664 C CA . LEU A 1 83 ? -14.310 -0.470 2.318 1.00 92.88 83 LEU A CA 1
ATOM 665 C C . LEU A 1 83 ? -15.275 0.322 3.205 1.00 92.88 83 LEU A C 1
ATOM 667 O O . LEU A 1 83 ? -15.826 -0.233 4.156 1.00 92.88 83 LEU A O 1
ATOM 671 N N . PHE A 1 84 ? -15.499 1.606 2.917 1.00 92.94 84 PHE A N 1
ATOM 672 C CA . PHE A 1 84 ? -16.366 2.433 3.758 1.00 92.94 84 PHE A CA 1
ATOM 673 C C . PHE A 1 84 ? -17.833 2.096 3.535 1.00 92.94 84 PHE A C 1
ATOM 675 O O . PHE A 1 84 ? -18.562 1.919 4.510 1.00 92.94 84 PHE A O 1
ATOM 682 N N . SER A 1 85 ? -18.256 1.908 2.283 1.00 91.44 85 SER A N 1
ATOM 683 C CA . SER A 1 85 ? -19.613 1.437 1.988 1.00 91.44 85 SER A CA 1
ATOM 684 C C . SER A 1 85 ? -19.896 0.080 2.638 1.00 91.44 85 SER A C 1
ATOM 686 O O . SER A 1 85 ? -20.989 -0.141 3.160 1.00 91.44 85 SER A O 1
ATOM 688 N N . TYR A 1 86 ? -18.909 -0.817 2.669 1.00 92.69 86 TYR A N 1
ATOM 689 C CA . TYR A 1 86 ? -19.004 -2.102 3.355 1.00 92.69 86 TYR A CA 1
ATOM 690 C C . TYR A 1 86 ? -19.174 -1.938 4.871 1.00 92.69 86 TYR A C 1
ATOM 692 O O . TYR A 1 86 ? -20.097 -2.517 5.442 1.00 92.69 86 TYR A O 1
ATOM 700 N N . LEU A 1 87 ? -18.350 -1.115 5.528 1.00 94.44 87 LEU A N 1
ATOM 701 C CA . LEU A 1 87 ? -18.480 -0.872 6.969 1.00 94.44 87 LEU A CA 1
ATOM 702 C C . LEU A 1 87 ? -19.822 -0.209 7.321 1.00 94.44 87 LEU A C 1
ATOM 704 O O . LEU A 1 87 ? -20.476 -0.628 8.276 1.00 94.44 87 LEU A O 1
ATOM 708 N N . ILE A 1 88 ? -20.291 0.746 6.512 1.00 93.25 88 ILE A N 1
ATOM 709 C CA . ILE A 1 88 ? -21.623 1.355 6.659 1.00 93.25 88 ILE A CA 1
ATOM 710 C C . ILE A 1 88 ? -22.720 0.283 6.572 1.00 93.25 88 ILE A C 1
ATOM 712 O O . ILE A 1 88 ? -23.616 0.256 7.413 1.00 93.25 88 ILE A O 1
ATOM 716 N N . LYS A 1 89 ? -22.635 -0.648 5.607 1.00 92.44 89 LYS A N 1
ATOM 717 C CA . LYS A 1 89 ? -23.561 -1.795 5.491 1.00 92.44 89 LYS A CA 1
ATOM 718 C C . LYS A 1 89 ? -23.495 -2.739 6.705 1.00 92.44 89 LYS A C 1
ATOM 720 O O . LYS A 1 89 ? -24.471 -3.425 6.990 1.00 92.44 89 LYS A O 1
ATOM 725 N N . LYS A 1 90 ? -22.381 -2.759 7.445 1.00 93.69 90 LYS A N 1
ATOM 726 C CA . LYS A 1 90 ? -22.216 -3.473 8.729 1.00 93.69 90 LYS A CA 1
ATOM 727 C C . LYS A 1 90 ? -22.592 -2.620 9.953 1.00 93.69 90 LYS A C 1
ATOM 729 O O . LYS A 1 90 ? -22.235 -2.975 11.077 1.00 93.69 90 LYS A O 1
ATOM 734 N N . ASN A 1 91 ? -23.333 -1.527 9.753 1.00 94.00 91 ASN A N 1
ATOM 735 C CA . ASN A 1 91 ? -23.810 -0.614 10.795 1.00 94.00 91 ASN A CA 1
ATOM 736 C C . ASN A 1 91 ? -22.682 0.040 11.610 1.00 94.00 91 ASN A C 1
ATOM 738 O O . ASN A 1 91 ? -22.819 0.229 12.820 1.00 94.00 91 ASN A O 1
ATOM 742 N N . TYR A 1 92 ? -21.561 0.363 10.961 1.00 95.81 92 TYR A N 1
ATOM 743 C CA . TYR A 1 92 ? -20.503 1.158 11.579 1.00 95.81 92 TYR A CA 1
ATOM 744 C C . TYR A 1 92 ? -20.770 2.652 11.467 1.00 95.81 92 TYR A C 1
ATOM 746 O O . TYR A 1 92 ? -21.121 3.151 10.399 1.00 95.81 92 TYR A O 1
ATOM 754 N N . GLU A 1 93 ? -20.483 3.361 12.554 1.00 95.94 93 GLU A N 1
ATOM 755 C CA . GLU A 1 93 ? -20.246 4.798 12.513 1.00 95.94 93 GLU A CA 1
ATOM 756 C C . GLU A 1 93 ? -18.799 5.068 12.082 1.00 95.94 93 GLU A C 1
ATOM 758 O O . GLU A 1 93 ? -17.862 4.528 12.683 1.00 95.94 93 GLU A O 1
ATOM 763 N N . LEU A 1 94 ? -18.614 5.880 11.040 1.00 95.69 94 LEU A N 1
ATOM 764 C CA . LEU A 1 94 ? -17.299 6.183 10.479 1.00 95.69 94 LEU A CA 1
ATOM 765 C C . LEU A 1 94 ? -16.876 7.610 10.823 1.00 95.69 94 LEU A C 1
ATOM 767 O O . LEU A 1 94 ? -17.549 8.568 10.447 1.00 95.69 94 LEU A O 1
ATOM 771 N N . TYR A 1 95 ? -15.730 7.722 11.488 1.00 95.44 95 TYR A N 1
ATOM 772 C CA . TYR A 1 95 ? -15.072 8.971 11.856 1.00 95.44 95 TYR A CA 1
ATOM 773 C C . TYR A 1 95 ? -13.794 9.103 11.041 1.00 95.44 95 TYR A C 1
ATOM 775 O O . TYR A 1 95 ? -12.906 8.260 11.161 1.00 95.44 95 TYR A O 1
ATOM 783 N N . ILE A 1 96 ? -13.685 10.131 10.209 1.00 94.00 96 ILE A N 1
ATOM 784 C CA . ILE A 1 96 ? -12.539 10.307 9.318 1.00 94.00 96 ILE A CA 1
ATOM 785 C C . ILE A 1 96 ? -11.827 11.610 9.648 1.00 94.00 96 ILE A C 1
ATOM 787 O O . ILE A 1 96 ? -12.401 12.681 9.474 1.00 94.00 96 ILE A O 1
ATOM 791 N N . LEU A 1 97 ? -10.567 11.511 10.074 1.00 92.12 97 LEU A N 1
ATOM 792 C CA . LEU A 1 97 ? -9.641 12.639 10.082 1.00 92.12 97 LEU A CA 1
ATOM 793 C C . LEU A 1 97 ? -9.012 12.734 8.693 1.00 92.12 97 LEU A C 1
ATOM 795 O O . LEU A 1 97 ? -8.340 11.798 8.250 1.00 92.12 97 LEU A O 1
ATOM 799 N N . THR A 1 98 ? -9.266 13.835 7.998 1.00 88.00 98 THR A N 1
ATOM 800 C CA . THR A 1 98 ? -8.804 14.077 6.630 1.00 88.00 98 THR A CA 1
ATOM 801 C C . THR A 1 98 ? -8.295 15.505 6.465 1.00 88.00 98 THR A C 1
ATOM 803 O O . THR A 1 98 ? -8.318 16.296 7.404 1.00 88.00 98 THR A O 1
ATOM 806 N N . THR A 1 99 ? -7.835 15.842 5.265 1.00 82.06 99 THR A N 1
ATOM 807 C CA . THR A 1 99 ? -7.440 17.201 4.897 1.00 82.06 99 THR A CA 1
ATOM 808 C C . THR A 1 99 ? -8.380 17.761 3.835 1.00 82.06 99 THR A C 1
ATOM 810 O O . THR A 1 99 ? -8.974 16.993 3.068 1.00 82.06 99 THR A O 1
ATOM 813 N N . PRO A 1 100 ? -8.477 19.099 3.721 1.00 77.31 100 PRO A N 1
ATOM 814 C CA . PRO A 1 100 ? -9.260 19.738 2.664 1.00 77.31 100 PRO A CA 1
ATOM 815 C C . PRO A 1 100 ? -8.876 19.270 1.250 1.00 77.31 100 PRO A C 1
ATOM 817 O O . PRO A 1 100 ? -9.720 19.229 0.358 1.00 77.31 100 PRO A O 1
ATOM 820 N N . TYR A 1 101 ? -7.616 18.868 1.039 1.00 74.06 101 TYR A N 1
ATOM 821 C CA . TYR A 1 101 ? -7.142 18.358 -0.247 1.00 74.06 101 TYR A CA 1
ATOM 822 C C . TYR A 1 101 ? -7.821 17.043 -0.662 1.00 74.06 101 TYR A C 1
ATOM 824 O O . TYR A 1 101 ? -8.336 16.948 -1.772 1.00 74.06 101 TYR A O 1
ATOM 832 N N . LEU A 1 102 ? -7.874 16.026 0.207 1.00 72.88 102 LEU A N 1
ATOM 833 C CA . LEU A 1 102 ? -8.515 14.756 -0.168 1.00 72.88 102 LEU A CA 1
ATOM 834 C C . LEU A 1 102 ? -10.027 14.886 -0.332 1.00 72.88 102 LEU A C 1
ATOM 836 O O . LEU A 1 102 ? -10.646 14.135 -1.093 1.00 72.88 102 LEU A O 1
ATOM 840 N N . GLU A 1 103 ? -10.627 15.828 0.386 1.00 75.81 103 GLU A N 1
ATOM 841 C CA . GLU A 1 103 ? -12.031 16.142 0.203 1.00 75.81 103 GLU A CA 1
ATOM 842 C C . GLU A 1 103 ? -12.307 16.835 -1.130 1.00 75.81 103 GLU A C 1
ATOM 844 O O . GLU A 1 103 ? -13.283 16.473 -1.786 1.00 75.81 103 GLU A O 1
ATOM 849 N N . SER A 1 104 ? -11.447 17.759 -1.572 1.00 70.81 104 SER A N 1
ATOM 850 C CA . SER A 1 104 ? -11.640 18.471 -2.843 1.00 70.81 104 SER A CA 1
ATOM 851 C C . SER A 1 104 ? -11.622 17.537 -4.057 1.00 70.81 104 SER A C 1
ATOM 853 O O . SER A 1 104 ? -12.305 17.794 -5.047 1.00 70.81 104 SER A O 1
ATOM 855 N N . ILE A 1 105 ? -10.930 16.397 -3.957 1.00 71.75 105 ILE A N 1
ATOM 856 C CA . ILE A 1 105 ? -10.951 15.334 -4.973 1.00 71.75 105 ILE A CA 1
ATOM 857 C C . ILE A 1 105 ? -12.060 14.291 -4.742 1.00 71.75 105 ILE A C 1
ATOM 859 O O . ILE A 1 105 ? -12.028 13.219 -5.341 1.00 71.75 105 ILE A O 1
ATOM 863 N N . ASN A 1 106 ? -13.048 14.583 -3.888 1.00 71.44 106 ASN A N 1
ATOM 864 C CA . ASN A 1 106 ? -14.211 13.740 -3.585 1.00 71.44 106 ASN A CA 1
ATOM 865 C C . ASN A 1 106 ? -13.868 12.326 -3.088 1.00 71.44 106 ASN A C 1
ATOM 867 O O . ASN A 1 106 ? -14.641 11.383 -3.268 1.00 71.44 106 ASN A O 1
ATOM 871 N N . SER A 1 107 ? -12.744 12.168 -2.383 1.00 74.00 107 SER A N 1
ATOM 872 C CA . SER A 1 107 ? -12.323 10.862 -1.863 1.00 74.00 107 SER A CA 1
ATOM 873 C C . SER A 1 107 ? -13.279 10.292 -0.810 1.00 74.00 107 SER A C 1
ATOM 875 O O . SER A 1 107 ? -13.263 9.092 -0.574 1.00 74.00 107 SER A O 1
ATOM 877 N N . PHE A 1 108 ? -14.141 11.095 -0.180 1.00 79.00 108 PHE A N 1
ATOM 878 C CA . PHE A 1 108 ? -15.017 10.673 0.927 1.00 79.00 108 PHE A CA 1
ATOM 879 C C . PHE A 1 108 ? -16.495 11.031 0.683 1.00 79.00 108 PHE A C 1
ATOM 881 O O . PHE A 1 108 ? -17.164 11.569 1.563 1.00 79.00 108 PHE A O 1
ATOM 888 N N . SER A 1 109 ? -17.011 10.768 -0.521 1.00 69.69 109 SER A N 1
ATOM 889 C CA . SER A 1 109 ? -18.321 11.239 -1.012 1.00 69.69 109 SER A CA 1
ATOM 890 C C . SER A 1 109 ? -19.565 10.521 -0.438 1.00 69.69 109 SER A C 1
ATOM 892 O O . SER A 1 109 ? -20.512 10.254 -1.172 1.00 69.69 109 SER A O 1
ATOM 894 N N . ASN A 1 110 ? -19.589 10.172 0.853 1.00 76.25 110 ASN A N 1
ATOM 895 C CA . ASN A 1 110 ? -20.741 9.519 1.488 1.00 76.25 110 ASN A CA 1
ATOM 896 C C . ASN A 1 110 ? -21.219 10.324 2.704 1.00 76.25 110 ASN A C 1
ATOM 898 O O . ASN A 1 110 ? -20.457 10.533 3.642 1.00 76.25 110 ASN A O 1
ATOM 902 N N . GLU A 1 111 ? -22.487 10.737 2.701 1.00 77.25 111 GLU A N 1
ATOM 903 C CA . GLU A 1 111 ? -23.092 11.576 3.749 1.00 77.25 111 GLU A CA 1
ATOM 904 C C . GLU A 1 111 ? -23.119 10.913 5.134 1.00 77.25 111 GLU A C 1
ATOM 906 O O . GLU A 1 111 ? -23.197 11.596 6.149 1.00 77.25 111 GLU A O 1
ATOM 911 N N . LYS A 1 112 ? -23.020 9.579 5.201 1.00 84.50 112 LYS A N 1
ATOM 912 C CA . LYS A 1 112 ? -22.977 8.833 6.470 1.00 84.50 112 LYS A CA 1
ATOM 913 C C . LYS A 1 112 ? -21.593 8.840 7.129 1.00 84.50 112 LYS A C 1
ATOM 915 O O . LYS A 1 112 ? -21.418 8.227 8.179 1.00 84.50 112 LYS A O 1
ATOM 920 N N . ILE A 1 113 ? -20.603 9.472 6.502 1.00 90.12 113 ILE A N 1
ATOM 921 C CA . ILE A 1 113 ? -19.247 9.607 7.027 1.00 90.12 113 ILE A CA 1
ATOM 922 C C . ILE A 1 113 ? -19.125 10.944 7.759 1.00 90.12 113 ILE A C 1
ATOM 924 O O . ILE A 1 113 ? -19.339 12.000 7.167 1.00 90.12 113 ILE A O 1
ATOM 928 N N . LYS A 1 114 ? -18.691 10.906 9.023 1.00 93.12 114 LYS A N 1
ATOM 929 C CA . LYS A 1 114 ? -18.341 12.108 9.785 1.00 93.12 114 LYS A CA 1
ATOM 930 C C . LYS A 1 114 ? -16.894 12.489 9.499 1.00 93.12 114 LYS A C 1
ATOM 932 O O . LYS A 1 114 ? -15.983 11.710 9.783 1.00 93.12 114 LYS A O 1
ATOM 937 N N . LYS A 1 115 ? -16.687 13.669 8.923 1.00 92.81 115 LYS A N 1
ATOM 938 C CA . LYS A 1 115 ? -15.367 14.176 8.533 1.00 92.81 115 LYS A CA 1
ATOM 939 C C . LYS A 1 115 ? -14.887 15.222 9.531 1.00 92.81 115 LYS A C 1
ATOM 941 O O . LYS A 1 115 ? -15.675 16.039 9.996 1.00 92.81 115 LYS A O 1
ATOM 946 N N . TYR A 1 116 ? -13.594 15.205 9.809 1.00 93.00 116 TYR A N 1
ATOM 947 C CA . TYR A 1 116 ? -12.921 16.122 10.716 1.00 93.00 116 TYR A CA 1
ATOM 948 C C . TYR A 1 116 ? -11.573 16.527 10.117 1.00 93.00 116 TYR A C 1
ATOM 950 O O . TYR A 1 116 ? -10.935 15.721 9.439 1.00 93.00 116 TYR A O 1
ATOM 958 N N . TYR A 1 117 ? -11.126 17.747 10.412 1.00 90.56 117 TYR A N 1
ATOM 959 C CA . TYR A 1 117 ? -9.789 18.248 10.045 1.00 90.56 117 TYR A CA 1
ATOM 960 C C . TYR A 1 117 ? -8.888 18.461 11.267 1.00 90.56 117 TYR A C 1
ATOM 962 O O . TYR A 1 117 ? -7.694 18.692 11.125 1.00 90.56 117 TYR A O 1
ATOM 970 N N . GLU A 1 118 ? -9.461 18.343 12.466 1.00 90.00 118 GLU A N 1
ATOM 971 C CA . GLU A 1 118 ? -8.771 18.450 13.749 1.00 90.00 118 GLU A CA 1
ATOM 972 C C . GLU A 1 118 ? -9.035 17.177 14.554 1.00 90.00 118 GLU A C 1
ATOM 974 O O . GLU A 1 118 ? -10.180 16.716 14.669 1.00 90.00 118 GLU A O 1
ATOM 979 N N . ALA A 1 119 ? -7.971 16.587 15.095 1.00 89.44 119 ALA A N 1
ATOM 980 C CA . ALA A 1 119 ? -8.056 15.318 15.805 1.00 89.44 119 ALA A CA 1
ATOM 981 C C . ALA A 1 119 ? -8.826 15.461 17.126 1.00 89.44 119 ALA A C 1
ATOM 983 O O . ALA A 1 119 ? -9.562 14.555 17.509 1.00 89.44 119 ALA A O 1
ATOM 984 N N . GLU A 1 120 ? -8.706 16.606 17.795 1.00 89.88 120 GLU A N 1
ATOM 985 C CA . GLU A 1 120 ? -9.380 16.928 19.051 1.00 89.88 120 GLU A CA 1
ATOM 986 C C . GLU A 1 120 ? -10.903 16.869 18.892 1.00 89.88 120 GLU A C 1
ATOM 988 O O . GLU A 1 120 ? -11.582 16.212 19.683 1.00 89.88 120 GLU A O 1
ATOM 993 N N . ASN A 1 121 ? -11.431 17.481 17.827 1.00 93.94 121 ASN A N 1
ATOM 994 C CA . ASN A 1 121 ? -12.865 17.479 17.529 1.00 93.94 121 ASN A CA 1
ATOM 995 C C . ASN A 1 121 ? -13.365 16.070 17.199 1.00 93.94 121 ASN A C 1
ATOM 997 O O . ASN A 1 121 ? -14.405 15.645 17.708 1.00 93.94 121 ASN A O 1
ATOM 1001 N N . LEU A 1 122 ? -12.594 15.313 16.408 1.00 94.19 122 LEU A N 1
ATOM 1002 C CA . LEU A 1 122 ? -12.915 13.918 16.107 1.00 94.19 122 LEU A CA 1
ATOM 1003 C C . LEU A 1 122 ? -13.013 13.090 17.387 1.00 94.19 122 LEU A C 1
ATOM 1005 O O . LEU A 1 122 ? -13.991 12.369 17.589 1.00 94.19 122 LEU A O 1
ATOM 1009 N N . LEU A 1 123 ? -11.993 13.167 18.244 1.00 91.25 123 LEU A N 1
ATOM 1010 C CA . LEU A 1 123 ? -11.919 12.379 19.471 1.00 91.25 123 LEU A CA 1
ATOM 1011 C C . LEU A 1 123 ? -13.017 12.775 20.463 1.00 91.25 123 LEU A C 1
ATOM 1013 O O . LEU A 1 123 ? -13.593 11.896 21.109 1.00 91.25 123 LEU A O 1
ATOM 1017 N N . LEU A 1 124 ? -13.356 14.065 20.545 1.00 91.75 124 LEU A N 1
ATOM 1018 C CA . LEU A 1 124 ? -14.458 14.562 21.366 1.00 91.75 124 LEU A CA 1
ATOM 1019 C C . LEU A 1 124 ? -15.786 13.922 20.943 1.00 91.75 124 LEU A C 1
ATOM 1021 O O . LEU A 1 124 ? -16.480 13.335 21.774 1.00 91.75 124 LEU A O 1
ATOM 1025 N N . ASP A 1 125 ? -16.125 13.973 19.659 1.00 93.81 125 ASP A N 1
ATOM 1026 C CA . ASP A 1 125 ? -17.369 13.394 19.145 1.00 93.81 125 ASP A CA 1
ATOM 1027 C C . ASP A 1 125 ? -17.380 11.866 19.210 1.00 93.81 125 ASP A C 1
ATOM 1029 O O . ASP A 1 125 ? -18.395 11.256 19.556 1.00 93.81 125 ASP A O 1
ATOM 1033 N N . TYR A 1 126 ? -16.243 11.229 18.926 1.00 92.69 126 TYR A N 1
ATOM 1034 C CA . TYR A 1 126 ? -16.085 9.785 19.057 1.00 92.69 126 TYR A CA 1
ATOM 1035 C C . TYR A 1 126 ? -16.321 9.317 20.501 1.00 92.69 126 TYR A C 1
ATOM 1037 O O . TYR A 1 126 ? -16.925 8.258 20.710 1.00 92.69 126 TYR A O 1
ATOM 1045 N N . SER A 1 127 ? -15.870 10.096 21.491 1.00 89.88 127 SER A N 1
ATOM 1046 C CA . SER A 1 127 ? -16.025 9.781 22.917 1.00 89.88 127 SER A CA 1
ATOM 1047 C C . SER A 1 127 ? -17.476 9.887 23.399 1.00 89.88 127 SER A C 1
ATOM 1049 O O . SER A 1 127 ? -17.891 9.114 24.261 1.00 89.88 127 SER A O 1
ATOM 1051 N N . LYS A 1 128 ? -18.263 10.797 22.808 1.00 91.75 128 LYS A N 1
ATOM 1052 C CA . LYS A 1 128 ? -19.688 10.998 23.121 1.00 91.75 128 LYS A CA 1
ATOM 1053 C C . LYS A 1 128 ? -20.603 9.960 22.467 1.00 91.75 128 LYS A C 1
ATOM 1055 O O . LYS A 1 128 ? -21.727 9.770 22.924 1.00 91.75 128 LYS A O 1
ATOM 1060 N N . ASP A 1 129 ? -20.154 9.299 21.401 1.00 90.19 129 ASP A N 1
ATOM 1061 C CA . ASP A 1 129 ? -20.962 8.301 20.700 1.00 90.19 129 ASP A CA 1
ATOM 1062 C C . ASP A 1 129 ? -21.019 6.966 21.460 1.00 90.19 129 ASP A C 1
ATOM 1064 O O . ASP A 1 129 ? -20.007 6.280 21.641 1.00 90.19 129 ASP A O 1
ATOM 1068 N N . SER A 1 130 ? -22.227 6.572 21.864 1.00 89.31 130 SER A N 1
ATOM 1069 C CA . SER A 1 130 ? -22.511 5.328 22.583 1.00 89.31 130 SER A CA 1
ATOM 1070 C C . SER A 1 130 ? -22.591 4.088 21.683 1.00 89.31 130 SER A C 1
ATOM 1072 O O . SER A 1 130 ? -22.698 2.970 22.196 1.00 89.31 130 SER A O 1
ATOM 1074 N N . LYS A 1 131 ? -22.513 4.234 20.351 1.00 88.06 131 LYS A N 1
ATOM 1075 C CA . LYS A 1 131 ? -22.534 3.096 19.423 1.00 88.06 131 LYS A CA 1
ATOM 1076 C C . LYS A 1 131 ? -21.369 2.132 19.669 1.00 88.06 131 LYS A C 1
ATOM 1078 O O . LYS A 1 131 ? -20.223 2.513 19.917 1.00 88.06 131 LYS A O 1
ATOM 1083 N N . VAL A 1 132 ? -21.666 0.839 19.530 1.00 87.50 132 VAL A N 1
ATOM 1084 C CA . VAL A 1 132 ? -20.706 -0.262 19.744 1.00 87.50 132 VAL A CA 1
ATOM 1085 C C . VAL A 1 132 ? -19.810 -0.505 18.520 1.00 87.50 132 VAL A C 1
ATOM 1087 O O . VAL A 1 132 ? -18.654 -0.918 18.659 1.00 87.50 132 VAL A O 1
ATOM 1090 N N . ASN A 1 133 ? -20.334 -0.267 17.315 1.00 94.94 133 ASN A N 1
ATOM 1091 C CA . ASN A 1 133 ? -19.613 -0.433 16.053 1.00 94.94 133 ASN A CA 1
ATOM 1092 C C . ASN A 1 133 ? -19.176 0.934 15.540 1.00 94.94 133 ASN A C 1
ATOM 1094 O O . ASN A 1 133 ? -19.948 1.658 14.915 1.00 94.94 133 ASN A O 1
ATOM 1098 N N . LYS A 1 134 ? -17.927 1.281 15.836 1.00 95.06 134 LYS A N 1
ATOM 1099 C CA . LYS A 1 134 ? -17.309 2.542 15.429 1.00 95.06 134 LYS A CA 1
ATOM 1100 C C . LYS A 1 134 ? -15.984 2.249 14.748 1.00 95.06 134 LYS A C 1
ATOM 1102 O O . LYS A 1 134 ? -15.260 1.339 15.166 1.00 95.06 134 LYS A O 1
ATOM 1107 N N . ALA A 1 135 ? -15.668 3.006 13.710 1.00 96.19 135 ALA A N 1
ATOM 1108 C CA . ALA A 1 135 ? -14.360 2.972 13.087 1.00 96.19 135 ALA A CA 1
ATOM 1109 C C . ALA A 1 135 ? -13.812 4.388 12.946 1.00 96.19 135 ALA A C 1
ATOM 1111 O O . ALA A 1 135 ? -14.514 5.282 12.476 1.00 96.19 135 ALA A O 1
ATOM 1112 N N . ILE A 1 136 ? -12.555 4.567 13.339 1.00 95.75 136 ILE A N 1
ATOM 1113 C CA . ILE A 1 136 ? -11.807 5.788 13.063 1.00 95.75 136 ILE A CA 1
ATOM 1114 C C . ILE A 1 136 ? -10.844 5.506 11.915 1.00 95.75 136 ILE A C 1
ATOM 1116 O O . ILE A 1 136 ? -10.094 4.532 11.962 1.00 95.75 136 ILE A O 1
ATOM 1120 N N . PHE A 1 137 ? -10.848 6.368 10.907 1.00 95.25 137 PHE A N 1
ATOM 1121 C CA . PHE A 1 137 ? -9.844 6.416 9.856 1.00 95.25 137 PHE A CA 1
ATOM 1122 C C . PHE A 1 137 ? -9.070 7.727 9.986 1.00 95.25 137 PHE A C 1
ATOM 1124 O O . PHE A 1 137 ? -9.648 8.802 9.856 1.00 95.25 137 PHE A O 1
ATOM 1131 N N . MET A 1 138 ? -7.772 7.651 10.259 1.00 93.00 138 MET A N 1
ATOM 1132 C CA . MET A 1 138 ? -6.904 8.818 10.365 1.00 93.00 138 MET A CA 1
ATOM 1133 C C . MET A 1 138 ? -5.945 8.870 9.188 1.00 93.00 138 MET A C 1
ATOM 1135 O O . MET A 1 138 ? -5.179 7.930 8.993 1.00 93.00 138 MET A O 1
ATOM 1139 N N . HIS A 1 139 ? -5.975 9.967 8.439 1.00 88.62 139 HIS A N 1
ATOM 1140 C CA . HIS A 1 139 ? -5.069 10.219 7.329 1.00 88.62 139 HIS A CA 1
ATOM 1141 C C . HIS A 1 139 ? -4.042 11.301 7.700 1.00 88.62 139 HIS A C 1
ATOM 1143 O O . HIS A 1 139 ? -4.412 12.466 7.829 1.00 88.62 139 HIS A O 1
ATOM 1149 N N . TYR A 1 140 ? -2.760 10.943 7.836 1.00 80.81 140 TYR A N 1
ATOM 1150 C CA . TYR A 1 140 ? -1.689 11.882 8.208 1.00 80.81 140 TYR A CA 1
ATOM 1151 C C . TYR A 1 140 ? -0.780 12.234 7.027 1.00 80.81 140 TYR A C 1
ATOM 1153 O O . TYR A 1 140 ? -0.056 11.374 6.527 1.00 80.81 140 TYR A O 1
ATOM 1161 N N . PHE A 1 141 ? -0.782 13.517 6.646 1.00 70.38 141 PHE A N 1
ATOM 1162 C CA . PHE A 1 141 ? 0.064 14.088 5.587 1.00 70.38 141 PHE A CA 1
ATOM 1163 C C . PHE A 1 141 ? 1.376 14.701 6.094 1.00 70.38 141 PHE A C 1
ATOM 1165 O O . PHE A 1 141 ? 2.323 14.815 5.321 1.00 70.38 141 PHE A O 1
ATOM 1172 N N . ASP A 1 142 ? 1.463 15.067 7.379 1.00 70.06 142 ASP A N 1
ATOM 1173 C CA . ASP A 1 142 ? 2.599 15.821 7.931 1.00 70.06 142 ASP A CA 1
ATOM 1174 C C . ASP A 1 142 ? 3.959 15.192 7.617 1.00 70.06 142 ASP A C 1
ATOM 1176 O O . ASP A 1 142 ? 4.944 15.898 7.427 1.00 70.06 142 ASP A O 1
ATOM 1180 N N . TYR A 1 143 ? 4.039 13.861 7.545 1.00 79.25 143 TYR A N 1
ATOM 1181 C CA . TYR A 1 143 ? 5.291 13.183 7.224 1.00 79.25 143 TYR A CA 1
ATOM 1182 C C . TYR A 1 143 ? 5.819 13.552 5.829 1.00 79.25 143 TYR A C 1
ATOM 1184 O O . TYR A 1 143 ? 7.008 13.839 5.705 1.00 79.25 143 TYR A O 1
ATOM 1192 N N . HIS A 1 144 ? 4.959 13.597 4.807 1.00 78.50 144 HIS A N 1
ATOM 1193 C CA . HIS A 1 144 ? 5.357 13.925 3.436 1.00 78.50 144 HIS A CA 1
ATOM 1194 C C . HIS A 1 144 ? 5.985 15.326 3.375 1.00 78.50 144 HIS A C 1
ATOM 1196 O O . HIS A 1 144 ? 7.115 15.490 2.912 1.00 78.50 144 HIS A O 1
ATOM 1202 N N . GLU A 1 145 ? 5.319 16.329 3.952 1.00 76.81 145 GLU A N 1
ATOM 1203 C CA . GLU A 1 145 ? 5.844 17.699 4.005 1.00 76.81 145 GLU A CA 1
ATOM 1204 C C . GLU A 1 145 ? 7.160 17.789 4.790 1.00 76.81 145 GLU A C 1
ATOM 1206 O O . GLU A 1 145 ? 8.109 18.451 4.363 1.00 76.81 145 GLU A O 1
ATOM 1211 N N . LEU A 1 146 ? 7.248 17.083 5.923 1.00 78.94 146 LEU A N 1
ATOM 1212 C CA . LEU A 1 146 ? 8.437 17.089 6.773 1.00 78.94 146 LEU A CA 1
ATOM 1213 C C . LEU A 1 146 ? 9.648 16.466 6.089 1.00 78.94 146 LEU A C 1
ATOM 1215 O O . LEU A 1 146 ? 10.759 16.953 6.272 1.00 78.94 146 LEU A O 1
ATOM 1219 N N . VAL A 1 147 ? 9.470 15.386 5.336 1.00 78.44 147 VAL A N 1
ATOM 1220 C CA . VAL A 1 147 ? 10.581 14.705 4.667 1.00 78.44 147 VAL A CA 1
ATOM 1221 C C . VAL A 1 147 ? 11.069 15.487 3.450 1.00 78.44 147 VAL A C 1
ATOM 1223 O O . VAL A 1 147 ? 12.279 15.552 3.208 1.00 78.44 147 VAL A O 1
ATOM 1226 N N . HIS A 1 148 ? 10.158 16.112 2.703 1.00 76.19 148 HIS A N 1
ATOM 1227 C CA . HIS A 1 148 ? 10.493 16.822 1.470 1.00 76.19 148 HIS A CA 1
ATOM 1228 C C . HIS A 1 148 ? 11.206 18.164 1.672 1.00 76.19 148 HIS A C 1
ATOM 1230 O O . HIS A 1 148 ? 11.761 18.682 0.703 1.00 76.19 148 HIS A O 1
ATOM 1236 N N . SER A 1 149 ? 11.279 18.693 2.899 1.00 79.56 149 SER A N 1
ATOM 1237 C CA . SER A 1 149 ? 12.020 19.931 3.185 1.00 79.56 149 SER A CA 1
ATOM 1238 C C . SER A 1 149 ? 13.509 19.839 2.818 1.00 79.56 149 SER A C 1
ATOM 1240 O O . SER A 1 149 ? 14.068 20.782 2.264 1.00 79.56 149 SER A O 1
ATOM 1242 N N . GLU A 1 150 ? 14.145 18.692 3.084 1.00 81.44 150 GLU A N 1
ATOM 1243 C CA . GLU A 1 150 ? 15.563 18.447 2.774 1.00 81.44 150 GLU A CA 1
ATOM 1244 C C . GLU A 1 150 ? 15.801 17.150 1.978 1.00 81.44 150 GLU A C 1
ATOM 1246 O O . GLU A 1 150 ? 16.837 17.007 1.324 1.00 81.44 150 GLU A O 1
ATOM 1251 N N . ASN A 1 151 ? 14.852 16.205 2.006 1.00 84.75 151 ASN A N 1
ATOM 1252 C CA . ASN A 1 151 ? 14.902 14.914 1.313 1.00 84.75 151 ASN A CA 1
ATOM 1253 C C . ASN A 1 151 ? 16.185 14.088 1.599 1.00 84.75 151 ASN A C 1
ATOM 1255 O O . ASN A 1 151 ? 16.841 13.560 0.690 1.00 84.75 151 ASN A O 1
ATOM 1259 N N . THR A 1 152 ? 16.562 13.988 2.882 1.00 88.19 152 THR A N 1
ATOM 1260 C CA . THR A 1 152 ? 17.742 13.251 3.378 1.00 88.19 152 THR A CA 1
ATOM 1261 C C . THR A 1 152 ? 17.361 12.144 4.369 1.00 88.19 152 THR A C 1
ATOM 1263 O O . THR A 1 152 ? 16.286 12.173 4.961 1.00 88.19 152 THR A O 1
ATOM 1266 N N . PHE A 1 153 ? 18.265 11.181 4.598 1.00 88.88 153 PHE A N 1
ATOM 1267 C CA . PHE A 1 153 ? 18.095 10.150 5.637 1.00 88.88 153 PHE A CA 1
ATOM 1268 C C . PHE A 1 153 ? 17.946 10.744 7.046 1.00 88.88 153 PHE A C 1
ATOM 1270 O O . PHE A 1 153 ? 17.214 10.213 7.875 1.00 88.88 153 PHE A O 1
ATOM 1277 N N . GLU A 1 154 ? 18.641 11.844 7.344 1.00 90.25 154 GLU A N 1
ATOM 1278 C CA . GLU A 1 154 ? 18.526 12.482 8.656 1.00 90.25 154 GLU A CA 1
ATOM 1279 C C . GLU A 1 154 ? 17.150 13.131 8.838 1.00 90.25 154 GLU A C 1
ATOM 1281 O O . GLU A 1 154 ? 16.534 12.982 9.897 1.00 90.25 154 GLU A O 1
ATOM 1286 N N . GLN A 1 155 ? 16.659 13.813 7.800 1.00 91.06 155 GLN A N 1
ATOM 1287 C CA . GLN A 1 155 ? 15.343 14.441 7.820 1.00 91.06 155 GLN A CA 1
ATOM 1288 C C . GLN A 1 155 ? 14.219 13.401 7.878 1.00 91.06 155 GLN A C 1
ATOM 1290 O O . GLN A 1 155 ? 13.257 13.583 8.620 1.00 91.06 155 GLN A O 1
ATOM 1295 N N . GLU A 1 156 ? 14.381 12.271 7.189 1.00 92.25 156 GLU A N 1
ATOM 1296 C CA . GLU A 1 156 ? 13.507 11.099 7.301 1.00 92.25 156 GLU A CA 1
ATOM 1297 C C . GLU A 1 156 ? 13.357 10.636 8.754 1.00 92.25 156 GLU A C 1
ATOM 1299 O O . GLU A 1 156 ? 12.243 10.548 9.281 1.00 92.25 156 GLU A O 1
ATOM 1304 N N . ARG A 1 157 ? 14.487 10.452 9.446 1.00 92.56 157 ARG A N 1
ATOM 1305 C CA . ARG A 1 157 ? 14.506 10.040 10.853 1.00 92.56 157 ARG A CA 1
ATOM 1306 C C . ARG A 1 157 ? 13.826 11.074 11.755 1.00 92.56 157 ARG A C 1
ATOM 1308 O O . ARG A 1 157 ? 13.085 10.707 12.668 1.00 92.56 157 ARG A O 1
ATOM 1315 N N . LYS A 1 158 ? 14.055 12.373 11.516 1.00 93.06 158 LYS A N 1
ATOM 1316 C CA . LYS A 1 158 ? 13.378 13.465 12.245 1.00 93.06 158 LYS A CA 1
ATOM 1317 C C . LYS A 1 158 ? 11.863 13.424 12.022 1.00 93.06 158 LYS A C 1
ATOM 1319 O O . LYS A 1 158 ? 11.111 13.535 12.992 1.00 93.06 158 LYS A O 1
ATOM 1324 N N . ALA A 1 159 ? 11.418 13.208 10.785 1.00 93.31 159 ALA A N 1
ATOM 1325 C CA . ALA A 1 159 ? 10.004 13.101 10.442 1.00 93.31 159 ALA A CA 1
ATOM 1326 C C . ALA A 1 159 ? 9.338 11.893 11.120 1.00 93.31 159 ALA A C 1
ATOM 1328 O O . ALA A 1 159 ? 8.270 12.054 11.712 1.00 93.31 159 ALA A O 1
ATOM 1329 N N . ARG A 1 160 ? 9.989 10.717 11.146 1.00 94.69 160 ARG A N 1
ATOM 1330 C CA . ARG A 1 160 ? 9.492 9.551 11.903 1.00 94.69 160 ARG A CA 1
ATOM 1331 C C . ARG A 1 160 ? 9.356 9.836 13.394 1.00 94.69 160 ARG A C 1
ATOM 1333 O O . ARG A 1 160 ? 8.334 9.501 13.986 1.00 94.69 160 ARG A O 1
ATOM 1340 N N . ASN A 1 161 ? 10.359 10.476 14.001 1.00 95.69 161 ASN A N 1
ATOM 1341 C CA . ASN A 1 161 ? 10.307 10.840 15.417 1.00 95.69 161 ASN A CA 1
ATOM 1342 C C . ASN A 1 161 ? 9.130 11.781 15.716 1.00 95.69 161 ASN A C 1
ATOM 1344 O O . ASN A 1 161 ? 8.384 11.569 16.672 1.00 95.69 161 ASN A O 1
ATOM 1348 N N . LYS A 1 162 ? 8.928 12.807 14.881 1.00 93.88 162 LYS A N 1
ATOM 1349 C CA . LYS A 1 162 ? 7.799 13.732 15.033 1.00 93.88 162 LYS A CA 1
ATOM 1350 C C . LYS A 1 162 ? 6.457 13.012 14.861 1.00 93.88 162 LYS A C 1
ATOM 1352 O O . LYS A 1 162 ? 5.587 13.165 15.714 1.00 93.88 162 LYS A O 1
ATOM 1357 N N . LEU A 1 163 ? 6.315 12.185 13.825 1.00 93.62 163 LEU A N 1
ATOM 1358 C CA . LEU A 1 163 ? 5.100 11.408 13.567 1.00 93.62 163 LEU A CA 1
ATOM 1359 C C . LEU A 1 163 ? 4.771 10.449 14.722 1.00 93.62 163 LEU A C 1
ATOM 1361 O O . LEU A 1 163 ? 3.637 10.422 15.191 1.00 93.62 163 LEU A O 1
ATOM 1365 N N . GLY A 1 164 ? 5.758 9.699 15.217 1.00 94.81 164 GLY A N 1
ATOM 1366 C CA . GLY A 1 164 ? 5.581 8.798 16.356 1.00 94.81 164 GLY A CA 1
ATOM 1367 C C . GLY A 1 164 ? 5.097 9.522 17.612 1.00 94.81 164 GLY A C 1
ATOM 1368 O O . GLY A 1 164 ? 4.153 9.069 18.257 1.00 94.81 164 GLY A O 1
ATOM 1369 N N . ASN A 1 165 ? 5.670 10.693 17.912 1.00 94.62 165 ASN A N 1
ATOM 1370 C CA . ASN A 1 165 ? 5.232 11.533 19.029 1.00 94.62 165 ASN A CA 1
ATOM 1371 C C . ASN A 1 165 ? 3.788 12.029 18.863 1.00 94.62 165 ASN A C 1
ATOM 1373 O O . ASN A 1 165 ? 3.008 11.954 19.814 1.00 94.62 165 ASN A O 1
ATOM 1377 N N . ILE A 1 166 ? 3.418 12.493 17.664 1.00 91.69 166 ILE A N 1
ATOM 1378 C CA . ILE A 1 166 ? 2.049 12.929 17.345 1.00 91.69 166 ILE A CA 1
ATOM 1379 C C . ILE A 1 166 ? 1.064 11.778 17.575 1.00 91.69 166 ILE A C 1
ATOM 1381 O O . ILE A 1 166 ? 0.122 11.915 18.355 1.00 91.69 166 ILE A O 1
ATOM 1385 N N . LEU A 1 167 ? 1.315 10.615 16.967 1.00 92.62 167 LEU A N 1
ATOM 1386 C CA . LEU A 1 167 ? 0.434 9.451 17.079 1.00 92.62 167 LEU A CA 1
ATOM 1387 C C . LEU A 1 167 ? 0.314 8.951 18.524 1.00 92.62 167 LEU A C 1
ATOM 1389 O O . LEU A 1 167 ? -0.780 8.620 18.987 1.00 92.62 167 LEU A O 1
ATOM 1393 N N . ASN A 1 168 ? 1.427 8.926 19.261 1.00 92.50 168 ASN A N 1
ATOM 1394 C CA . ASN A 1 168 ? 1.446 8.502 20.655 1.00 92.50 168 ASN A CA 1
ATOM 1395 C C . ASN A 1 168 ? 0.633 9.442 21.558 1.00 92.50 168 ASN A C 1
ATOM 1397 O O . ASN A 1 168 ? -0.074 8.963 22.445 1.00 92.50 168 ASN A O 1
ATOM 1401 N N . ASN A 1 169 ? 0.705 10.754 21.319 1.00 90.88 169 ASN A N 1
ATOM 1402 C CA . ASN A 1 169 ? -0.073 11.746 22.057 1.00 90.88 169 ASN A CA 1
ATOM 1403 C C . ASN A 1 169 ? -1.565 11.642 21.738 1.00 90.88 169 ASN A C 1
ATOM 1405 O O . ASN A 1 169 ? -2.378 11.559 22.659 1.00 90.88 169 ASN A O 1
ATOM 1409 N N . LEU A 1 170 ? -1.920 11.566 20.454 1.00 88.19 170 LEU A N 1
ATOM 1410 C CA . LEU A 1 170 ? -3.314 11.537 20.010 1.00 88.19 170 LEU A CA 1
ATOM 1411 C C . LEU A 1 170 ? -4.058 10.285 20.482 1.00 88.19 170 LEU A C 1
ATOM 1413 O O . LEU A 1 170 ? -5.225 10.351 20.863 1.00 88.19 170 LEU A O 1
ATOM 1417 N N . LEU A 1 171 ? -3.381 9.138 20.520 1.00 87.88 171 LEU A N 1
ATOM 1418 C CA . LEU A 1 171 ? -4.007 7.870 20.901 1.00 87.88 171 LEU A CA 1
ATOM 1419 C C . LEU A 1 171 ? -3.802 7.495 22.369 1.00 87.88 171 LEU A C 1
ATOM 1421 O O . LEU A 1 171 ? -4.321 6.463 22.799 1.00 87.88 171 LEU A O 1
ATOM 1425 N N . LYS A 1 172 ? -3.103 8.323 23.158 1.00 84.75 172 LYS A N 1
ATOM 1426 C CA . LYS A 1 172 ? -2.725 8.025 24.551 1.00 84.75 172 LYS A CA 1
ATOM 1427 C C . LYS A 1 172 ? -3.894 7.523 25.403 1.00 84.75 172 LYS A C 1
ATOM 1429 O O . LYS A 1 172 ? -3.707 6.593 26.184 1.00 84.75 172 LYS A O 1
ATOM 1434 N N . ASN A 1 173 ? -5.082 8.099 25.210 1.00 80.50 173 ASN A N 1
ATOM 1435 C CA . ASN A 1 173 ? -6.273 7.807 26.012 1.00 80.50 173 ASN A CA 1
ATOM 1436 C C . ASN A 1 173 ? -7.239 6.805 25.359 1.00 80.50 173 ASN A C 1
ATOM 1438 O O . ASN A 1 173 ? -8.090 6.255 26.049 1.00 80.50 173 ASN A O 1
ATOM 1442 N N . PHE A 1 174 ? -7.101 6.535 24.059 1.00 82.88 174 PHE A N 1
ATOM 1443 C CA . PHE A 1 174 ? -8.101 5.789 23.280 1.00 82.88 174 PHE A CA 1
ATOM 1444 C C . PHE A 1 174 ? -7.581 4.4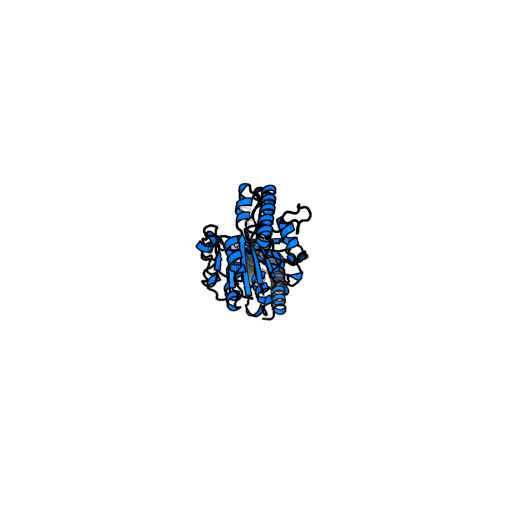63 22.714 1.00 82.88 174 PHE A C 1
ATOM 1446 O O . PHE A 1 174 ? -8.365 3.615 22.299 1.00 82.88 174 PHE A O 1
ATOM 1453 N N . GLU A 1 175 ? -6.267 4.229 22.724 1.00 79.50 175 GLU A N 1
ATOM 1454 C CA . GLU A 1 175 ? -5.642 3.034 22.138 1.00 79.50 175 GLU A CA 1
ATOM 1455 C C . GLU A 1 175 ? -6.228 1.703 22.662 1.00 79.50 175 GLU A C 1
ATOM 1457 O O . GLU A 1 175 ? -6.345 0.720 21.919 1.00 79.50 175 GLU A O 1
ATOM 1462 N N . ASN A 1 176 ? -6.604 1.669 23.945 1.00 85.81 176 ASN A N 1
ATOM 1463 C CA . ASN A 1 176 ? -7.166 0.487 24.605 1.00 85.81 176 ASN A CA 1
ATOM 1464 C C . ASN A 1 176 ? -8.592 0.155 24.149 1.00 85.81 176 ASN A C 1
ATOM 1466 O O . ASN A 1 176 ? -9.071 -0.947 24.413 1.00 85.81 176 ASN A O 1
ATOM 1470 N N . GLU A 1 177 ? -9.279 1.084 23.486 1.00 90.00 177 GLU A N 1
ATOM 1471 C CA . GLU A 1 177 ? -10.661 0.883 23.066 1.00 90.00 177 GLU A CA 1
ATOM 1472 C C . GLU A 1 177 ? -10.795 0.065 21.783 1.00 90.00 177 GLU A C 1
ATOM 1474 O O . GLU A 1 177 ? -11.853 -0.513 21.543 1.00 90.00 177 GLU A O 1
ATOM 1479 N N . PHE A 1 178 ? -9.764 0.040 20.938 1.00 93.81 178 PHE A N 1
ATOM 1480 C CA . PHE A 1 178 ? -9.865 -0.562 19.613 1.00 93.81 178 PHE A CA 1
ATOM 1481 C C . PHE A 1 178 ? -9.614 -2.066 19.663 1.00 93.81 178 PHE A C 1
ATOM 1483 O O . PHE A 1 178 ? -8.556 -2.526 20.085 1.00 93.81 178 PHE A O 1
ATOM 1490 N N . ASP A 1 179 ? -10.552 -2.854 19.153 1.00 95.25 179 ASP A N 1
ATOM 1491 C CA . ASP A 1 179 ? -10.379 -4.302 19.025 1.00 95.25 179 ASP A CA 1
ATOM 1492 C C . ASP A 1 179 ? -9.410 -4.640 17.885 1.00 95.25 179 ASP A C 1
ATOM 1494 O O . ASP A 1 179 ? -8.635 -5.596 17.974 1.00 95.25 179 ASP A O 1
ATOM 1498 N N . LYS A 1 180 ? -9.452 -3.833 16.818 1.00 96.88 180 LYS A N 1
ATOM 1499 C CA . LYS A 1 180 ? -8.662 -3.992 15.596 1.00 96.88 180 LYS A CA 1
ATOM 1500 C C . LYS A 1 180 ? -7.914 -2.703 15.275 1.00 96.88 180 LYS A C 1
ATOM 1502 O O . LYS A 1 180 ? -8.508 -1.628 15.344 1.00 96.88 180 LYS A O 1
ATOM 1507 N N . ILE A 1 181 ? -6.643 -2.811 14.889 1.00 97.25 181 ILE A N 1
ATOM 1508 C CA . ILE A 1 181 ? -5.853 -1.676 14.390 1.00 97.25 181 ILE A CA 1
ATOM 1509 C C . ILE A 1 181 ? -5.187 -2.057 13.071 1.00 97.25 181 ILE A C 1
ATOM 1511 O O . ILE A 1 181 ? -4.594 -3.128 12.960 1.00 97.25 181 ILE A O 1
ATOM 1515 N N . LEU A 1 182 ? -5.266 -1.167 12.090 1.00 97.75 182 LEU A N 1
ATOM 1516 C CA . LEU A 1 182 ? -4.488 -1.203 10.858 1.00 97.75 182 LEU A CA 1
ATOM 1517 C C . LEU A 1 182 ? -3.621 0.047 10.815 1.00 97.75 182 LEU A C 1
ATOM 1519 O O . LEU A 1 182 ? -4.144 1.148 10.947 1.00 97.75 182 LEU A O 1
ATOM 1523 N N . LEU A 1 183 ? -2.318 -0.115 10.626 1.00 97.62 183 LEU A N 1
ATOM 1524 C CA . LEU A 1 183 ? -1.389 0.986 10.399 1.00 97.62 183 LEU A CA 1
ATOM 1525 C C . LEU A 1 183 ? -0.615 0.694 9.127 1.00 97.62 183 LEU A C 1
ATOM 1527 O O . LEU A 1 183 ? 0.010 -0.360 9.022 1.00 97.62 183 LEU A O 1
ATOM 1531 N N . PHE A 1 184 ? -0.658 1.601 8.162 1.00 97.56 184 PHE A N 1
ATOM 1532 C CA . PHE A 1 184 ? 0.053 1.413 6.907 1.00 97.56 184 PHE A CA 1
ATOM 1533 C C . PHE A 1 184 ? 0.398 2.730 6.232 1.00 97.56 184 PHE A C 1
ATOM 1535 O O . PHE A 1 184 ? -0.215 3.757 6.510 1.00 97.56 184 PHE A O 1
ATOM 1542 N N . SER A 1 185 ? 1.375 2.660 5.332 1.00 96.19 185 SER A N 1
ATOM 1543 C CA . SER A 1 185 ? 1.682 3.741 4.402 1.00 96.19 185 SER A CA 1
ATOM 1544 C C . SER A 1 185 ? 1.184 3.411 3.007 1.00 96.19 185 SER A C 1
ATOM 1546 O O . SER A 1 185 ? 1.161 2.243 2.624 1.00 96.19 185 SER A O 1
ATOM 1548 N N . ASP A 1 186 ? 0.799 4.426 2.253 1.00 92.56 186 ASP A N 1
ATOM 1549 C CA . ASP A 1 186 ? 0.224 4.313 0.915 1.00 92.56 186 ASP A CA 1
ATOM 1550 C C . ASP A 1 186 ? 1.248 4.009 -0.180 1.00 92.56 186 ASP A C 1
ATOM 1552 O O . ASP A 1 186 ? 1.045 3.127 -1.014 1.00 92.56 186 ASP A O 1
ATOM 1556 N N . HIS A 1 187 ? 2.379 4.693 -0.137 1.00 91.50 187 HIS A N 1
ATOM 1557 C CA . HIS A 1 187 ? 3.567 4.462 -0.932 1.00 91.50 187 HIS A CA 1
ATOM 1558 C C . HIS A 1 187 ? 4.799 4.928 -0.152 1.00 91.50 187 HIS A C 1
ATOM 1560 O O . HIS A 1 187 ? 4.719 5.283 1.024 1.00 91.50 187 HIS A O 1
ATOM 1566 N N . GLY A 1 188 ? 5.966 4.840 -0.782 1.00 90.25 188 GLY A N 1
ATOM 1567 C CA . GLY A 1 188 ? 7.206 5.424 -0.285 1.00 90.25 188 GLY A CA 1
ATOM 1568 C C . GLY A 1 188 ? 7.653 6.613 -1.135 1.00 90.25 188 GLY A C 1
ATOM 1569 O O . GLY A 1 188 ? 6.918 7.122 -1.987 1.00 90.25 188 GLY A O 1
ATOM 1570 N N . TYR A 1 189 ? 8.894 7.044 -0.954 1.00 86.56 189 TYR A N 1
ATOM 1571 C CA . TYR A 1 189 ? 9.476 8.178 -1.668 1.00 86.56 189 TYR A CA 1
ATOM 1572 C C . TYR A 1 189 ? 10.946 7.915 -2.018 1.00 86.56 189 TYR A C 1
ATOM 1574 O O . TYR A 1 189 ? 11.561 6.960 -1.548 1.00 86.56 189 TYR A O 1
ATOM 1582 N N . THR A 1 190 ? 11.511 8.745 -2.891 1.00 85.31 190 THR A N 1
ATOM 1583 C CA . THR A 1 190 ? 12.906 8.614 -3.324 1.00 85.31 190 THR A CA 1
ATOM 1584 C C . THR A 1 190 ? 13.737 9.682 -2.636 1.00 85.31 190 THR A C 1
ATOM 1586 O O . THR A 1 190 ? 13.435 10.869 -2.757 1.00 85.31 190 THR A O 1
ATOM 1589 N N . LEU A 1 191 ? 14.777 9.256 -1.919 1.00 84.62 191 LEU A N 1
ATOM 1590 C CA . LEU A 1 191 ? 15.729 10.180 -1.312 1.00 84.62 191 LEU A CA 1
ATOM 1591 C C . LEU A 1 191 ? 16.579 10.840 -2.395 1.00 84.62 191 LEU A C 1
ATOM 1593 O O . LEU A 1 191 ? 16.934 10.196 -3.379 1.00 84.62 191 LEU A O 1
ATOM 1597 N N . LYS A 1 192 ? 17.017 12.081 -2.170 1.00 81.75 192 LYS A N 1
ATOM 1598 C CA . LYS A 1 192 ? 17.817 12.842 -3.148 1.00 81.75 192 LYS A CA 1
ATOM 1599 C C . LYS A 1 192 ? 19.073 12.096 -3.624 1.00 81.75 192 LYS A C 1
ATOM 1601 O O . LYS A 1 192 ? 19.481 12.194 -4.777 1.00 81.75 192 LYS A O 1
ATOM 1606 N N . LYS A 1 193 ? 19.700 11.313 -2.739 1.00 79.31 193 LYS A N 1
ATOM 1607 C CA . LYS A 1 193 ? 20.878 10.487 -3.074 1.00 79.31 193 LYS A CA 1
ATOM 1608 C C . LYS A 1 193 ? 20.548 9.283 -3.971 1.00 79.31 193 LYS A C 1
ATOM 1610 O O . LYS A 1 193 ? 21.439 8.794 -4.654 1.00 79.31 193 LYS A O 1
ATOM 1615 N N . GLU A 1 194 ? 19.298 8.827 -3.978 1.00 79.31 194 GLU A N 1
ATOM 1616 C CA . GLU A 1 194 ? 18.800 7.664 -4.730 1.00 79.31 194 GLU A CA 1
ATOM 1617 C C . GLU A 1 194 ? 18.251 8.048 -6.120 1.00 79.31 194 GLU A C 1
ATOM 1619 O O . GLU A 1 194 ? 17.884 7.177 -6.914 1.00 79.31 194 GLU A O 1
ATOM 1624 N N . GLU A 1 195 ? 18.191 9.348 -6.431 1.00 69.44 195 GLU A N 1
ATOM 1625 C CA . GLU A 1 195 ? 17.620 9.866 -7.679 1.00 69.44 195 GLU A CA 1
ATOM 1626 C C . GLU A 1 195 ? 18.472 9.564 -8.928 1.00 69.44 195 GLU A C 1
ATOM 1628 O O . GLU A 1 195 ? 18.035 9.801 -10.046 1.00 69.44 195 GLU A O 1
ATOM 1633 N N . LYS A 1 196 ? 19.692 9.035 -8.781 1.00 56.53 196 LYS A N 1
ATOM 1634 C CA . LYS A 1 196 ? 20.647 8.878 -9.897 1.00 56.53 196 LYS A CA 1
ATOM 1635 C C . LYS A 1 196 ? 20.494 7.598 -10.728 1.00 56.53 196 LYS A C 1
ATOM 1637 O O . LYS A 1 196 ? 21.195 7.439 -11.721 1.00 56.53 196 LYS A O 1
ATOM 1642 N N . GLU A 1 197 ? 19.605 6.689 -10.348 1.00 47.22 197 GLU A N 1
ATOM 1643 C CA . GLU A 1 197 ? 19.416 5.400 -11.030 1.00 47.22 197 GLU A CA 1
ATOM 1644 C C . GLU A 1 197 ? 18.047 5.363 -11.727 1.00 47.22 197 GLU A C 1
ATOM 1646 O O . GLU A 1 197 ? 17.146 6.055 -11.269 1.00 47.22 197 GLU A O 1
ATOM 1651 N N . GLY A 1 198 ? 17.872 4.577 -12.800 1.00 50.50 198 GLY A N 1
ATOM 1652 C CA . GLY A 1 198 ? 16.695 4.570 -13.700 1.00 50.50 198 GLY A CA 1
ATOM 1653 C C . GLY A 1 198 ? 15.293 4.365 -13.077 1.00 50.50 198 GLY A C 1
ATOM 1654 O O . GLY A 1 198 ? 15.104 4.491 -11.877 1.00 50.50 198 GLY A O 1
ATOM 1655 N N . PHE A 1 199 ? 14.285 4.080 -13.916 1.00 51.47 199 PHE A N 1
ATOM 1656 C CA . PHE A 1 199 ? 12.826 4.049 -13.636 1.00 51.47 199 PHE A CA 1
ATOM 1657 C C . PHE A 1 199 ? 12.386 4.186 -12.161 1.00 51.47 199 PHE A C 1
ATOM 1659 O O . PHE A 1 199 ? 12.386 3.229 -11.386 1.00 51.47 199 PHE A O 1
ATOM 1666 N N . PHE A 1 200 ? 11.970 5.398 -11.792 1.00 62.22 200 PHE A N 1
ATOM 1667 C CA . PHE A 1 200 ? 11.818 5.847 -10.405 1.00 62.22 200 PHE A CA 1
ATOM 1668 C C . PHE A 1 200 ? 10.624 5.252 -9.653 1.00 62.22 200 PHE A C 1
ATOM 1670 O O . PHE A 1 200 ? 10.722 5.006 -8.456 1.00 62.22 200 PHE A O 1
ATOM 1677 N N . SER A 1 201 ? 9.499 5.030 -10.327 1.00 65.81 201 SER A N 1
ATOM 1678 C CA . SER A 1 201 ? 8.207 4.730 -9.696 1.00 65.81 201 SER A CA 1
ATOM 1679 C C . SER A 1 201 ? 8.105 3.309 -9.142 1.00 65.81 201 SER A C 1
ATOM 1681 O O . SER A 1 201 ? 7.567 3.115 -8.061 1.00 65.81 201 SER A O 1
ATOM 1683 N N . LEU A 1 202 ? 8.672 2.306 -9.817 1.00 72.38 202 LEU A N 1
ATOM 1684 C CA . LEU A 1 202 ? 8.577 0.896 -9.403 1.00 72.38 202 LEU A CA 1
ATOM 1685 C C . LEU A 1 202 ? 9.699 0.435 -8.461 1.00 72.38 202 LEU A C 1
ATOM 1687 O O . LEU A 1 202 ? 9.763 -0.744 -8.092 1.00 72.38 202 LEU A O 1
ATOM 1691 N N . LYS A 1 203 ? 10.598 1.328 -8.048 1.00 77.62 203 LYS A N 1
ATOM 1692 C CA . LYS A 1 203 ? 11.686 0.989 -7.123 1.00 77.62 203 LYS A CA 1
ATOM 1693 C C . LYS A 1 203 ? 11.170 0.559 -5.751 1.00 77.62 203 LYS A C 1
ATOM 1695 O O . LYS A 1 203 ? 10.042 0.849 -5.347 1.00 77.62 203 LYS A O 1
ATOM 1700 N N . ASP A 1 204 ? 12.005 -0.180 -5.023 1.00 83.06 204 ASP A N 1
ATOM 1701 C CA . ASP A 1 204 ? 11.674 -0.632 -3.667 1.00 83.06 204 ASP A CA 1
ATOM 1702 C C . ASP A 1 204 ? 11.416 0.543 -2.718 1.00 83.06 204 ASP A C 1
ATOM 1704 O O . ASP A 1 204 ? 10.454 0.482 -1.965 1.00 83.06 204 ASP A O 1
ATOM 1708 N N . ASN A 1 205 ? 12.151 1.649 -2.840 1.00 85.81 205 ASN A N 1
ATOM 1709 C CA . ASN A 1 205 ? 11.924 2.859 -2.040 1.00 85.81 205 ASN A CA 1
ATOM 1710 C C . ASN A 1 205 ? 10.538 3.508 -2.238 1.00 85.81 205 ASN A C 1
ATOM 1712 O O . ASN A 1 205 ? 10.043 4.174 -1.337 1.00 85.81 205 ASN A O 1
ATOM 1716 N N . LYS A 1 206 ? 9.891 3.307 -3.391 1.00 86.00 206 LYS A N 1
ATOM 1717 C CA . LYS A 1 206 ? 8.533 3.794 -3.683 1.00 86.00 206 LYS A CA 1
ATOM 1718 C C . LYS A 1 206 ? 7.447 2.779 -3.350 1.00 86.00 206 LYS A C 1
ATOM 1720 O O . LYS A 1 206 ? 6.316 3.160 -3.064 1.00 86.00 206 LYS A O 1
ATOM 1725 N N . THR A 1 207 ? 7.775 1.492 -3.416 1.00 89.56 207 THR A N 1
ATOM 1726 C CA . THR A 1 207 ? 6.785 0.410 -3.340 1.00 89.56 207 THR A CA 1
ATOM 1727 C C . THR A 1 207 ? 6.778 -0.310 -1.998 1.00 89.56 207 THR A C 1
ATOM 1729 O O . THR A 1 207 ? 5.747 -0.865 -1.633 1.00 89.56 207 THR A O 1
ATOM 1732 N N . ASN A 1 208 ? 7.890 -0.330 -1.257 1.00 92.56 208 ASN A N 1
ATOM 1733 C CA . ASN A 1 208 ? 7.972 -0.949 0.060 1.00 92.56 208 ASN A CA 1
ATOM 1734 C C . ASN A 1 208 ? 7.467 0.011 1.136 1.00 92.56 208 ASN A C 1
ATOM 1736 O O . ASN A 1 208 ? 8.049 1.065 1.384 1.00 92.56 208 ASN A O 1
ATOM 1740 N N . VAL A 1 209 ? 6.396 -0.394 1.800 1.00 95.88 209 VAL A N 1
ATOM 1741 C CA . VAL A 1 209 ? 5.655 0.440 2.747 1.00 95.88 209 VAL A CA 1
ATOM 1742 C C . VAL A 1 209 ? 5.584 -0.238 4.102 1.00 95.88 209 VAL A C 1
ATOM 1744 O O . VAL A 1 209 ? 5.852 -1.434 4.233 1.00 95.88 209 VAL A O 1
ATOM 1747 N N . ILE A 1 210 ? 5.206 0.522 5.120 1.00 96.62 210 ILE A N 1
ATOM 1748 C CA . ILE A 1 210 ? 4.817 -0.046 6.407 1.00 96.62 210 ILE A CA 1
ATOM 1749 C C . ILE A 1 210 ? 3.431 -0.693 6.275 1.00 96.62 210 ILE A C 1
ATOM 1751 O O . ILE A 1 210 ? 2.523 -0.096 5.700 1.00 96.62 210 ILE A O 1
ATOM 1755 N N . LEU A 1 211 ? 3.255 -1.885 6.853 1.00 97.88 211 LEU A N 1
ATOM 1756 C CA . LEU A 1 211 ? 1.945 -2.469 7.151 1.00 97.88 211 LEU A CA 1
ATOM 1757 C C . LEU A 1 211 ? 2.015 -3.225 8.479 1.00 97.88 211 LEU A C 1
ATOM 1759 O O . LEU A 1 211 ? 2.813 -4.147 8.651 1.00 97.88 211 LEU A O 1
ATOM 1763 N N . GLN A 1 212 ? 1.134 -2.859 9.399 1.00 98.06 212 GLN A N 1
ATOM 1764 C CA . GLN A 1 212 ? 0.966 -3.488 10.696 1.00 98.06 212 GLN A CA 1
ATOM 1765 C C . GLN A 1 212 ? -0.515 -3.716 10.977 1.00 98.06 212 GLN A C 1
ATOM 1767 O O . GLN A 1 212 ? -1.351 -2.839 10.758 1.00 98.06 212 GLN A O 1
ATOM 1772 N N . VAL A 1 213 ? -0.834 -4.905 11.485 1.00 97.88 213 VAL A N 1
ATOM 1773 C CA . VAL A 1 213 ? -2.204 -5.298 11.819 1.00 97.88 213 VAL A CA 1
ATOM 1774 C C . VAL A 1 213 ? -2.263 -5.849 13.232 1.00 97.88 213 VAL A C 1
ATOM 1776 O O . VAL A 1 213 ? -1.610 -6.842 13.550 1.00 97.88 213 VAL A O 1
ATOM 1779 N N . ARG A 1 214 ? -3.106 -5.239 14.061 1.00 96.31 214 ARG A N 1
ATOM 1780 C CA . ARG A 1 214 ? -3.533 -5.774 15.351 1.00 96.31 214 ARG A CA 1
ATOM 1781 C C . ARG A 1 214 ? -4.916 -6.382 15.193 1.00 96.31 214 ARG A C 1
ATOM 1783 O O . ARG A 1 214 ? -5.877 -5.675 14.891 1.00 96.31 214 ARG A O 1
ATOM 1790 N N . ASN A 1 215 ? -5.022 -7.686 15.406 1.00 94.06 215 ASN A N 1
ATOM 1791 C CA . ASN A 1 215 ? -6.279 -8.418 15.307 1.00 94.06 215 ASN A CA 1
ATOM 1792 C C . ASN A 1 215 ? -6.989 -8.548 16.655 1.00 94.06 215 ASN A C 1
ATOM 1794 O O . ASN A 1 215 ? -8.157 -8.938 16.680 1.00 94.06 215 ASN A O 1
ATOM 1798 N N . ASN A 1 216 ? -6.310 -8.276 17.763 1.00 90.31 216 ASN A N 1
ATOM 1799 C CA . ASN A 1 216 ? -6.913 -8.336 19.082 1.00 90.31 216 ASN A CA 1
ATOM 1800 C C . ASN A 1 216 ? -6.259 -7.321 20.027 1.00 90.31 216 ASN A C 1
ATOM 1802 O O . ASN A 1 216 ? -5.039 -7.173 20.039 1.00 90.31 216 ASN A O 1
ATOM 1806 N N . LYS A 1 217 ? -7.056 -6.673 20.882 1.00 90.94 217 LYS A N 1
ATOM 1807 C CA . LYS A 1 217 ? -6.569 -5.772 21.936 1.00 90.94 217 LYS A CA 1
ATOM 1808 C C . LYS A 1 217 ? -5.539 -6.416 22.877 1.00 90.94 217 LYS A C 1
ATOM 1810 O O . LYS A 1 217 ? -4.686 -5.706 23.396 1.00 90.94 217 LYS A O 1
ATOM 1815 N N . TYR A 1 218 ? -5.567 -7.741 23.064 1.00 90.94 218 TYR A N 1
ATOM 1816 C CA . TYR A 1 218 ? -4.571 -8.456 23.882 1.00 90.94 218 TYR A CA 1
ATOM 1817 C C . TYR A 1 218 ? -3.178 -8.545 23.239 1.00 90.94 218 TYR A C 1
ATOM 1819 O O . TYR A 1 218 ? -2.223 -8.917 23.910 1.00 90.94 218 TYR A O 1
ATOM 1827 N N . GLU A 1 219 ? -3.036 -8.200 21.957 1.00 93.94 219 GLU A N 1
ATOM 1828 C CA . GLU A 1 219 ? -1.729 -8.113 21.292 1.00 93.94 219 GLU A CA 1
ATOM 1829 C C . GLU A 1 219 ? -1.014 -6.784 21.583 1.00 93.94 219 GLU A C 1
ATOM 1831 O O . GLU A 1 219 ? 0.081 -6.555 21.075 1.00 93.94 219 GLU A O 1
ATOM 1836 N N . LYS A 1 220 ? -1.610 -5.897 22.391 1.00 93.00 220 LYS A N 1
ATOM 1837 C CA . LYS A 1 220 ? -0.979 -4.647 22.820 1.00 93.00 220 LYS A CA 1
ATOM 1838 C C . LYS A 1 220 ? 0.380 -4.911 23.476 1.00 93.00 220 LYS A C 1
ATOM 1840 O O . LYS A 1 220 ? 0.523 -5.860 24.243 1.00 93.00 220 LYS A O 1
ATOM 1845 N N . ASN A 1 221 ? 1.364 -4.057 23.187 1.00 94.31 221 ASN A N 1
ATOM 1846 C CA . ASN A 1 221 ? 2.762 -4.195 23.612 1.00 94.31 221 ASN A CA 1
ATOM 1847 C C . ASN A 1 221 ? 3.445 -5.502 23.157 1.00 94.31 221 ASN A C 1
ATOM 1849 O O . ASN A 1 221 ? 4.566 -5.786 23.572 1.00 94.31 221 ASN A O 1
ATOM 1853 N N . ASN A 1 222 ? 2.790 -6.307 22.316 1.00 96.31 222 ASN A N 1
ATOM 1854 C CA . ASN A 1 222 ? 3.311 -7.560 21.792 1.00 96.31 222 ASN A CA 1
ATOM 1855 C C . ASN A 1 222 ? 3.385 -7.462 20.270 1.00 96.31 222 ASN A C 1
ATOM 1857 O O . ASN A 1 222 ? 2.452 -7.832 19.553 1.00 96.31 222 ASN A O 1
ATOM 1861 N N . LEU A 1 223 ? 4.494 -6.906 19.789 1.00 97.25 223 LEU A N 1
ATOM 1862 C CA . LEU A 1 223 ? 4.769 -6.794 18.367 1.00 97.25 223 LEU A CA 1
ATOM 1863 C C . LEU A 1 223 ? 5.504 -8.038 17.869 1.00 97.25 223 LEU A C 1
ATOM 1865 O O . LEU A 1 223 ? 6.571 -8.389 18.370 1.00 97.25 223 LEU A O 1
ATOM 1869 N N . LYS A 1 224 ? 4.950 -8.666 16.838 1.00 96.88 224 LYS A N 1
ATOM 1870 C CA . LYS A 1 224 ? 5.565 -9.772 16.103 1.00 96.88 224 LYS A CA 1
ATOM 1871 C C . LYS A 1 224 ? 5.880 -9.324 14.688 1.00 96.88 224 LYS A C 1
ATOM 1873 O O . LYS A 1 224 ? 5.149 -8.520 14.116 1.00 96.88 224 LYS A O 1
ATOM 1878 N N . THR A 1 225 ? 6.926 -9.880 14.101 1.00 95.44 225 THR A N 1
ATOM 1879 C CA . THR A 1 225 ? 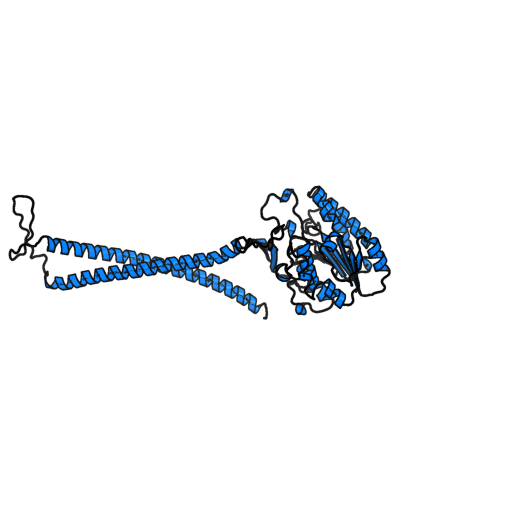7.236 -9.682 12.686 1.00 95.44 225 THR A CA 1
ATOM 1880 C C . THR A 1 225 ? 6.726 -10.848 11.845 1.00 95.44 225 THR A C 1
ATOM 1882 O O . THR A 1 225 ? 6.578 -11.976 12.320 1.00 95.44 225 THR A O 1
ATOM 1885 N N . ASN A 1 226 ? 6.416 -10.571 10.582 1.00 93.81 226 ASN A N 1
ATOM 1886 C CA . ASN A 1 226 ? 5.998 -11.568 9.607 1.00 93.81 226 ASN A CA 1
ATOM 1887 C C . ASN A 1 226 ? 6.664 -11.294 8.256 1.00 93.81 226 ASN A C 1
ATOM 1889 O O . ASN A 1 226 ? 6.648 -10.171 7.750 1.00 93.81 226 ASN A O 1
ATOM 1893 N N . GLU A 1 227 ? 7.245 -12.337 7.673 1.00 90.62 227 GLU A N 1
ATOM 1894 C CA . GLU A 1 227 ? 8.014 -12.259 6.430 1.00 90.62 227 GLU A CA 1
ATOM 1895 C C . GLU A 1 227 ? 7.187 -12.565 5.176 1.00 90.62 227 GLU A C 1
ATOM 1897 O O . GLU A 1 227 ? 7.696 -12.431 4.062 1.00 90.62 227 GLU A O 1
ATOM 1902 N N . LYS A 1 228 ? 5.916 -12.969 5.313 1.00 90.25 228 LYS A N 1
ATOM 1903 C CA . LYS A 1 228 ? 5.041 -13.192 4.154 1.00 90.25 228 LYS A CA 1
ATOM 1904 C C . LYS A 1 228 ? 4.973 -11.924 3.297 1.00 90.25 228 LYS A C 1
ATOM 1906 O O . LYS A 1 228 ? 4.891 -10.818 3.829 1.00 90.25 228 LYS A O 1
ATOM 1911 N N . ILE A 1 229 ? 4.972 -12.089 1.971 1.00 88.00 229 ILE A N 1
ATOM 1912 C CA . ILE A 1 229 ? 4.725 -10.967 1.058 1.00 88.00 229 ILE A CA 1
ATOM 1913 C C . ILE A 1 229 ? 3.251 -10.596 1.127 1.00 88.00 229 ILE A C 1
ATOM 1915 O O . ILE A 1 229 ? 2.369 -11.418 0.859 1.00 88.00 229 ILE A O 1
ATOM 1919 N N . VAL A 1 230 ? 3.014 -9.331 1.442 1.00 94.00 230 VAL A N 1
ATOM 1920 C CA . VAL A 1 230 ? 1.684 -8.754 1.594 1.00 94.00 230 VAL A CA 1
ATOM 1921 C C . VAL A 1 230 ? 1.578 -7.471 0.797 1.00 94.00 230 VAL A C 1
ATOM 1923 O O . VAL A 1 230 ? 2.581 -6.860 0.418 1.00 94.00 230 VAL A O 1
ATOM 1926 N N . SER A 1 231 ? 0.347 -7.061 0.540 1.00 94.50 231 SER A N 1
ATOM 1927 C CA . SER A 1 231 ? 0.055 -5.850 -0.195 1.00 94.50 231 SER A CA 1
ATOM 1928 C C . SER A 1 231 ? -1.016 -5.015 0.481 1.00 94.50 231 SER A C 1
ATOM 1930 O O . SER A 1 231 ? -1.887 -5.540 1.164 1.00 94.50 231 SER A O 1
ATOM 1932 N N . LEU A 1 232 ? -1.013 -3.711 0.214 1.00 95.38 232 LEU A N 1
ATOM 1933 C CA . LEU A 1 232 ? -2.135 -2.842 0.567 1.00 95.38 232 LEU A CA 1
ATOM 1934 C C . LEU A 1 232 ? -3.468 -3.293 -0.067 1.00 95.38 232 LEU A C 1
ATOM 1936 O O . LEU A 1 232 ? -4.526 -3.038 0.504 1.00 95.38 232 LEU A O 1
ATOM 1940 N N . LEU A 1 233 ? -3.426 -4.034 -1.186 1.00 92.75 233 LEU A N 1
ATOM 1941 C CA . LEU A 1 233 ? -4.593 -4.732 -1.755 1.00 92.75 233 LEU A CA 1
ATOM 1942 C C . LEU A 1 233 ? -5.289 -5.654 -0.752 1.00 92.75 233 LEU A C 1
ATOM 1944 O O . LEU A 1 233 ? -6.495 -5.869 -0.844 1.00 92.75 233 LEU A O 1
ATOM 1948 N N . ASP A 1 234 ? -4.532 -6.214 0.187 1.00 96.19 234 ASP A N 1
ATOM 1949 C CA . ASP A 1 234 ? -5.007 -7.228 1.122 1.00 96.19 234 ASP A CA 1
ATOM 1950 C C . ASP A 1 234 ? -5.810 -6.628 2.284 1.00 96.19 234 ASP A C 1
ATOM 1952 O O . ASP A 1 234 ? -6.438 -7.361 3.050 1.00 96.19 234 ASP A O 1
ATOM 1956 N N . ILE A 1 235 ? -5.816 -5.300 2.439 1.00 97.06 235 ILE A N 1
ATOM 1957 C CA . ILE A 1 235 ? -6.435 -4.630 3.588 1.00 97.06 235 ILE A CA 1
ATOM 1958 C C . ILE A 1 235 ? -7.953 -4.799 3.583 1.00 97.06 235 ILE A C 1
ATOM 1960 O O . ILE A 1 235 ? -8.519 -5.250 4.580 1.00 97.06 235 ILE A O 1
ATOM 1964 N N . PHE A 1 236 ? -8.622 -4.475 2.475 1.00 95.88 236 PHE A N 1
ATOM 1965 C CA . PHE A 1 236 ? -10.072 -4.638 2.390 1.00 95.88 236 PHE A CA 1
ATOM 1966 C C . PHE A 1 236 ? -10.540 -6.089 2.590 1.00 95.88 236 PHE A C 1
ATOM 1968 O O . PHE A 1 236 ? -11.381 -6.301 3.466 1.00 95.88 236 PHE A O 1
ATOM 1975 N N . PRO A 1 237 ? -9.989 -7.102 1.890 1.00 95.56 237 PRO A N 1
ATOM 1976 C CA . PRO A 1 237 ? -10.353 -8.497 2.146 1.00 95.56 237 PRO A CA 1
ATOM 1977 C C . PRO A 1 237 ? -10.057 -8.922 3.594 1.00 95.56 237 PRO A C 1
ATOM 1979 O O . PRO A 1 237 ? -10.878 -9.586 4.226 1.00 95.56 237 PRO A O 1
ATOM 1982 N N . THR A 1 238 ? -8.973 -8.425 4.202 1.00 97.06 238 THR A N 1
ATOM 1983 C CA . THR A 1 238 ? -8.709 -8.644 5.635 1.00 97.06 238 THR A CA 1
ATOM 1984 C C . THR A 1 238 ? -9.814 -8.091 6.527 1.00 97.06 238 THR A C 1
ATOM 1986 O O . THR A 1 238 ? -10.256 -8.792 7.438 1.00 97.06 238 THR A O 1
ATOM 1989 N N . ILE A 1 239 ? -10.302 -6.878 6.261 1.00 96.50 239 ILE A N 1
ATOM 1990 C CA . ILE A 1 239 ? -11.423 -6.300 7.011 1.00 96.50 239 ILE A CA 1
ATOM 1991 C C . ILE A 1 239 ? -12.693 -7.125 6.808 1.00 96.50 239 ILE A C 1
ATOM 1993 O O . ILE A 1 239 ? -13.384 -7.402 7.785 1.00 96.50 239 ILE A O 1
ATOM 1997 N N . ILE A 1 240 ? -12.988 -7.569 5.582 1.00 95.38 240 ILE A N 1
ATOM 1998 C CA . ILE A 1 240 ? -14.133 -8.454 5.315 1.00 95.38 240 ILE A CA 1
ATOM 1999 C C . ILE A 1 240 ? -14.021 -9.731 6.155 1.00 95.38 240 ILE A C 1
ATOM 2001 O O . ILE A 1 240 ? -14.980 -10.091 6.837 1.00 95.38 240 ILE A O 1
ATOM 2005 N N . SER A 1 241 ? -12.824 -10.328 6.207 1.00 95.00 241 SER A N 1
ATOM 2006 C CA . SER A 1 241 ? -12.537 -11.561 6.953 1.00 95.00 241 SER A CA 1
ATOM 2007 C C . SER A 1 241 ? -12.757 -11.473 8.468 1.00 95.00 241 SER A C 1
ATOM 2009 O O . SER A 1 241 ? -12.809 -12.502 9.145 1.00 95.00 241 SER A O 1
ATOM 2011 N N . TRP A 1 242 ? -12.898 -10.265 9.028 1.00 95.06 242 TRP A N 1
ATOM 2012 C CA . TRP A 1 242 ? -13.292 -10.082 10.428 1.00 95.06 242 TRP A CA 1
ATOM 2013 C C . TRP A 1 242 ? -14.784 -10.315 10.680 1.00 95.06 242 TRP A C 1
ATOM 2015 O O . TRP A 1 242 ? -15.168 -10.505 11.832 1.00 95.06 242 TRP A O 1
ATOM 2025 N N . PHE A 1 243 ? -15.609 -10.298 9.635 1.00 93.69 243 PHE A N 1
ATOM 2026 C CA . PHE A 1 243 ? -17.060 -10.446 9.732 1.00 93.69 243 PHE A CA 1
ATOM 2027 C C . PHE A 1 243 ? -17.568 -11.688 9.004 1.00 93.69 243 PHE A C 1
ATOM 2029 O O . PHE A 1 243 ? -18.514 -12.314 9.473 1.00 93.69 243 PHE A O 1
ATOM 2036 N N . GLU A 1 244 ? -16.980 -12.024 7.855 1.00 93.69 244 GLU A N 1
ATOM 2037 C CA . GLU A 1 244 ? -17.442 -13.114 6.997 1.00 93.69 244 GLU A CA 1
ATOM 2038 C C . GLU A 1 244 ? -16.373 -13.580 6.000 1.00 93.69 244 GLU A C 1
ATOM 2040 O O . GLU A 1 244 ? -15.272 -13.043 5.940 1.00 93.69 244 GLU A O 1
ATOM 2045 N N . GLU A 1 245 ? -16.692 -14.602 5.209 1.00 90.56 245 GLU A N 1
ATOM 2046 C CA . GLU A 1 245 ? -15.799 -15.129 4.176 1.00 90.56 245 GLU A CA 1
ATOM 2047 C C . GLU A 1 245 ? -15.638 -14.151 3.002 1.00 90.56 245 GLU A C 1
ATOM 2049 O O . GLU A 1 245 ? -16.601 -13.775 2.329 1.00 90.56 245 GLU A O 1
ATOM 2054 N N . GLU A 1 246 ? -14.391 -13.773 2.728 1.00 87.94 246 GLU A N 1
ATOM 2055 C CA . GLU A 1 246 ? -14.021 -12.779 1.714 1.00 87.94 246 GLU A CA 1
ATOM 2056 C C . GLU A 1 246 ? -14.220 -13.224 0.262 1.00 87.94 246 GLU A C 1
ATOM 2058 O O . GLU A 1 246 ? -14.382 -12.387 -0.627 1.00 87.94 246 GLU A O 1
ATOM 2063 N N . GLU A 1 247 ? -14.242 -14.535 0.011 1.00 84.25 247 GLU A N 1
ATOM 2064 C CA . GLU A 1 247 ? -14.303 -15.136 -1.329 1.00 84.25 247 GLU A CA 1
ATOM 2065 C C . GLU A 1 247 ? -15.543 -14.673 -2.116 1.00 84.25 247 GLU A C 1
ATOM 2067 O O . GLU A 1 247 ? -15.519 -14.564 -3.345 1.00 84.25 247 GLU A O 1
ATOM 2072 N N . LYS A 1 248 ? -16.605 -14.285 -1.399 1.00 85.31 248 LYS A N 1
ATOM 2073 C CA . LYS A 1 248 ? -17.858 -13.751 -1.951 1.00 85.31 248 LYS A CA 1
ATOM 2074 C C . LYS A 1 248 ? -17.679 -12.434 -2.716 1.00 85.31 248 LYS A C 1
ATOM 2076 O O . LYS A 1 248 ? -18.482 -12.131 -3.597 1.00 85.31 248 LYS A O 1
ATOM 2081 N N . TYR A 1 249 ? -16.634 -11.660 -2.416 1.00 85.81 249 TYR A N 1
ATOM 2082 C CA . TYR A 1 249 ? -16.444 -10.300 -2.935 1.00 85.81 249 TYR A CA 1
ATOM 2083 C C . TYR A 1 249 ? -15.573 -10.233 -4.194 1.00 85.81 249 TYR A C 1
ATOM 2085 O O . TYR A 1 249 ? -15.453 -9.165 -4.797 1.00 85.81 249 TYR A O 1
ATOM 2093 N N . LYS A 1 250 ? -15.000 -11.366 -4.632 1.00 86.94 250 LYS A N 1
ATOM 2094 C CA . LYS A 1 250 ? -14.167 -11.474 -5.846 1.00 86.94 250 LYS A CA 1
ATOM 2095 C C . LYS A 1 250 ? -13.093 -10.377 -5.927 1.00 86.94 250 LYS A C 1
ATOM 2097 O O . LYS A 1 250 ? -12.921 -9.780 -6.987 1.00 86.94 250 LYS A O 1
ATOM 2102 N N . LEU A 1 251 ? -12.418 -10.052 -4.828 1.00 90.50 251 LEU A N 1
ATOM 2103 C CA . LEU A 1 251 ? -11.369 -9.022 -4.791 1.00 90.50 251 LEU A CA 1
ATOM 2104 C C . LEU A 1 251 ? -10.058 -9.537 -5.417 1.00 90.50 251 LEU A C 1
ATOM 2106 O O . LEU A 1 251 ? -9.921 -10.737 -5.640 1.00 90.50 251 LEU A O 1
ATOM 2110 N N . ASP A 1 252 ? -9.122 -8.640 -5.750 1.00 88.81 252 ASP A N 1
ATOM 2111 C CA . ASP A 1 252 ? -7.780 -9.050 -6.212 1.00 88.81 252 ASP A CA 1
ATOM 2112 C C . ASP A 1 252 ? -6.834 -9.312 -5.026 1.00 88.81 252 ASP A C 1
ATOM 2114 O O . ASP A 1 252 ? -5.924 -10.139 -5.111 1.00 88.81 252 ASP A O 1
ATOM 2118 N N . GLY A 1 253 ? -7.035 -8.587 -3.921 1.00 90.62 253 GLY A N 1
ATOM 2119 C CA . GLY A 1 253 ? -6.362 -8.844 -2.652 1.00 90.62 253 GLY A CA 1
ATOM 2120 C C . GLY A 1 253 ? -6.874 -10.104 -1.953 1.00 90.62 253 GLY A C 1
ATOM 2121 O O . GLY A 1 253 ? -7.953 -10.611 -2.256 1.00 90.62 253 GLY A O 1
ATOM 2122 N N . ILE A 1 254 ? -6.109 -10.579 -0.972 1.00 92.19 254 ILE A N 1
ATOM 2123 C CA . ILE A 1 254 ? -6.416 -11.780 -0.177 1.00 92.19 254 ILE A CA 1
ATOM 2124 C C . ILE A 1 254 ? -6.286 -11.416 1.303 1.00 92.19 254 ILE A C 1
ATOM 2126 O O . ILE A 1 254 ? -5.347 -10.699 1.643 1.00 92.19 254 ILE A O 1
ATOM 2130 N N . SER A 1 255 ? -7.153 -11.897 2.204 1.00 94.62 255 SER A N 1
ATOM 2131 C CA . SER A 1 255 ? -6.995 -11.597 3.634 1.00 94.62 255 SER A CA 1
ATOM 2132 C C . SER A 1 255 ? -5.652 -12.079 4.134 1.00 94.62 255 SER A C 1
ATOM 2134 O O . SER A 1 255 ? -5.201 -13.193 3.848 1.00 94.62 255 SER A O 1
ATOM 2136 N N . LEU A 1 256 ? -5.062 -11.262 5.001 1.00 93.88 256 LEU A N 1
ATOM 2137 C CA . LEU A 1 256 ? -3.839 -11.582 5.714 1.00 93.88 256 LEU A CA 1
ATOM 2138 C C . LEU A 1 256 ? -3.951 -12.893 6.521 1.00 93.88 256 LEU A C 1
ATOM 2140 O O . LEU A 1 256 ? -2.940 -13.561 6.746 1.00 93.88 256 LEU A O 1
ATOM 2144 N N . LYS A 1 257 ? -5.170 -13.310 6.901 1.00 88.12 257 LYS A N 1
ATOM 2145 C CA . LYS A 1 257 ? -5.451 -14.600 7.559 1.00 88.12 257 LYS A CA 1
ATOM 2146 C C . LYS A 1 257 ? -5.235 -15.796 6.626 1.00 88.12 257 LYS A C 1
ATOM 2148 O O . LYS A 1 257 ? -4.739 -16.830 7.067 1.00 88.12 257 LYS A O 1
ATOM 2153 N N . ASN A 1 258 ? -5.574 -15.641 5.348 1.00 85.50 258 ASN A N 1
ATOM 2154 C CA . ASN A 1 258 ? -5.580 -16.707 4.344 1.00 85.50 258 ASN A CA 1
ATOM 2155 C C . ASN A 1 258 ? -4.307 -16.722 3.482 1.00 85.50 258 ASN A C 1
ATOM 2157 O O . ASN A 1 258 ? -4.187 -17.507 2.538 1.00 85.50 258 ASN A O 1
ATOM 2161 N N . LEU A 1 259 ? -3.331 -15.866 3.797 1.00 83.81 259 LEU A N 1
ATOM 2162 C CA . LEU A 1 259 ? -2.098 -15.771 3.030 1.00 83.81 259 LEU A CA 1
ATOM 2163 C C . LEU A 1 259 ? -1.299 -17.070 3.058 1.00 83.81 259 LEU A C 1
ATOM 2165 O O . LEU A 1 259 ? -0.819 -17.525 4.107 1.00 83.81 259 LEU A O 1
ATOM 2169 N N . LYS A 1 260 ? -1.055 -17.592 1.859 1.00 78.31 260 LYS A N 1
ATOM 2170 C CA . LYS A 1 260 ? -0.096 -18.667 1.619 1.00 78.31 260 LYS A CA 1
ATOM 2171 C C . LYS A 1 260 ? 1.326 -18.167 1.871 1.00 78.31 260 LYS A C 1
ATOM 2173 O O . LYS A 1 260 ? 1.621 -16.982 1.724 1.00 78.31 260 LYS A O 1
ATOM 2178 N N . LYS A 1 261 ? 2.211 -19.091 2.261 1.00 69.19 261 LYS A N 1
ATOM 2179 C CA . LYS A 1 261 ? 3.641 -18.794 2.431 1.00 69.19 261 LYS A CA 1
ATOM 2180 C C . LYS A 1 261 ? 4.278 -18.370 1.109 1.00 69.19 261 LYS A C 1
ATOM 2182 O O . LYS A 1 261 ? 5.158 -17.531 1.144 1.00 69.19 261 LYS A O 1
ATOM 2187 N N . GLU A 1 262 ? 3.799 -18.899 -0.017 1.00 69.25 262 GLU A N 1
ATOM 2188 C CA . GLU A 1 262 ? 4.227 -18.556 -1.377 1.00 69.25 262 GLU A CA 1
ATOM 2189 C C . GLU A 1 262 ? 3.148 -17.748 -2.111 1.00 69.25 262 GLU A C 1
ATOM 2191 O O . GLU A 1 262 ? 1.978 -18.136 -2.150 1.00 69.25 262 GLU A O 1
ATOM 2196 N N . ARG A 1 263 ? 3.551 -16.624 -2.711 1.00 74.06 263 ARG A N 1
ATOM 2197 C CA . ARG A 1 263 ? 2.695 -15.695 -3.447 1.00 74.06 263 ARG A CA 1
ATOM 2198 C C . ARG A 1 263 ? 3.516 -14.964 -4.502 1.00 74.06 263 ARG A C 1
ATOM 2200 O O . ARG A 1 263 ? 4.710 -14.722 -4.335 1.00 74.06 263 ARG A O 1
ATOM 2207 N N . ILE A 1 264 ? 2.841 -14.592 -5.580 1.00 68.00 264 ILE A N 1
ATOM 2208 C CA . ILE A 1 264 ? 3.341 -13.647 -6.572 1.00 68.00 264 ILE A CA 1
ATOM 2209 C C . ILE A 1 264 ? 2.547 -12.357 -6.395 1.00 68.00 264 ILE A C 1
ATOM 2211 O O . ILE A 1 264 ? 1.315 -12.396 -6.385 1.00 68.00 264 ILE A O 1
ATOM 2215 N N . LEU A 1 265 ? 3.246 -11.237 -6.224 1.00 73.44 265 LEU A N 1
ATOM 2216 C CA . LEU A 1 265 ? 2.638 -9.914 -6.188 1.00 73.44 265 LEU A CA 1
ATOM 2217 C C . LEU A 1 265 ? 3.020 -9.156 -7.456 1.00 73.44 265 LEU A C 1
ATOM 2219 O O . LEU A 1 265 ? 4.202 -9.023 -7.782 1.00 73.44 265 LEU A O 1
ATOM 2223 N N . TYR A 1 266 ? 2.008 -8.648 -8.145 1.00 73.06 266 TYR A N 1
ATOM 2224 C CA . TYR A 1 266 ? 2.178 -7.724 -9.257 1.00 73.06 266 TYR A CA 1
ATOM 2225 C C . TYR A 1 266 ? 2.091 -6.303 -8.713 1.00 73.06 266 TYR A C 1
ATOM 2227 O O . TYR A 1 266 ? 1.244 -6.031 -7.865 1.00 73.06 266 TYR A O 1
ATOM 2235 N N . ILE A 1 267 ? 2.969 -5.423 -9.172 1.00 73.88 267 ILE A N 1
ATOM 2236 C CA . ILE A 1 267 ? 2.967 -3.991 -8.874 1.00 73.88 267 ILE A CA 1
ATOM 2237 C C . ILE A 1 267 ? 2.924 -3.288 -10.228 1.00 73.88 267 ILE A C 1
ATOM 2239 O O . ILE A 1 267 ? 3.751 -3.574 -11.100 1.00 73.88 267 ILE A O 1
ATOM 2243 N N . GLU A 1 268 ? 1.928 -2.430 -10.422 1.00 65.12 268 GLU A N 1
ATOM 2244 C CA . GLU A 1 268 ? 1.649 -1.800 -11.710 1.00 65.12 268 GLU A CA 1
ATOM 2245 C C . GLU A 1 268 ? 2.088 -0.336 -11.681 1.00 65.12 268 GLU A C 1
ATOM 2247 O O . GLU A 1 268 ? 1.754 0.399 -10.753 1.00 65.12 268 GLU A O 1
ATOM 2252 N N . ASP A 1 269 ? 2.769 0.114 -12.734 1.00 61.31 269 ASP A N 1
ATOM 2253 C CA . ASP A 1 269 ? 2.882 1.539 -13.017 1.00 61.31 269 ASP A CA 1
ATOM 2254 C C . ASP A 1 269 ? 2.664 1.830 -14.509 1.00 61.31 269 ASP A C 1
ATOM 2256 O O . ASP A 1 269 ? 3.083 1.066 -15.380 1.00 61.31 269 ASP A O 1
ATOM 2260 N N . GLY A 1 270 ? 1.976 2.935 -14.806 1.00 53.22 270 GLY A N 1
ATOM 2261 C CA . GLY A 1 270 ? 1.740 3.381 -16.184 1.00 53.22 270 GLY A CA 1
ATOM 2262 C C . GLY A 1 270 ? 0.351 3.096 -16.764 1.00 53.22 270 GLY A C 1
ATOM 2263 O O . GLY A 1 270 ? 0.200 2.293 -17.683 1.00 53.22 270 GLY A O 1
ATOM 2264 N N . PHE A 1 271 ? -0.660 3.844 -16.315 1.00 50.84 271 PHE A N 1
ATOM 2265 C CA . PHE A 1 271 ? -1.878 4.055 -17.121 1.00 50.84 271 PHE A CA 1
ATOM 2266 C C . PHE A 1 271 ? -1.964 5.461 -17.712 1.00 50.84 271 PHE A C 1
ATOM 2268 O O . PHE A 1 271 ? -2.631 5.646 -18.728 1.00 50.84 271 PHE A O 1
ATOM 2275 N N . CYS A 1 272 ? -1.249 6.410 -17.112 1.00 43.41 272 CYS A N 1
ATOM 2276 C CA . CYS A 1 272 ? -1.233 7.809 -17.489 1.00 43.41 272 CYS A CA 1
ATOM 2277 C C . CYS A 1 272 ? 0.137 8.418 -17.155 1.00 43.41 272 CYS A C 1
ATOM 2279 O O . CYS A 1 272 ? 0.812 7.914 -16.253 1.00 43.41 272 CYS A O 1
ATOM 2281 N N . ASP A 1 273 ? 0.539 9.485 -17.844 1.00 46.97 273 ASP A N 1
ATOM 2282 C CA . ASP A 1 273 ? 1.639 10.341 -17.379 1.00 46.97 273 ASP A CA 1
ATOM 2283 C C . ASP A 1 273 ? 1.249 11.098 -16.085 1.00 46.97 273 ASP A C 1
ATOM 2285 O O . ASP A 1 273 ? 0.132 10.967 -15.576 1.00 46.97 273 ASP A O 1
ATOM 2289 N N . TRP A 1 274 ? 2.166 11.900 -15.530 1.00 43.97 274 TRP A N 1
ATOM 2290 C CA . TRP A 1 274 ? 1.904 12.742 -14.350 1.00 43.97 274 TRP A CA 1
ATOM 2291 C C . TRP A 1 274 ? 0.817 13.809 -14.592 1.00 43.97 274 TRP A C 1
ATOM 2293 O O . TRP A 1 274 ? 0.266 14.342 -13.633 1.00 43.97 274 TRP A O 1
ATOM 2303 N N . MET A 1 275 ? 0.489 14.101 -15.857 1.00 39.84 275 MET A N 1
ATOM 2304 C CA . MET A 1 275 ? -0.624 14.966 -16.270 1.00 39.84 275 MET A CA 1
ATOM 2305 C C . MET A 1 275 ? -1.925 14.180 -16.483 1.00 39.84 275 MET A C 1
ATOM 2307 O O . MET A 1 275 ? -2.966 14.740 -16.836 1.00 39.84 275 MET A O 1
ATOM 2311 N N . GLY A 1 276 ? -1.886 12.867 -16.272 1.00 42.06 276 GLY A N 1
ATOM 2312 C CA . GLY A 1 276 ? -3.031 12.004 -16.409 1.00 42.06 276 GLY A CA 1
ATOM 2313 C C . GLY A 1 276 ? -3.371 11.596 -17.850 1.00 42.06 276 GLY A C 1
ATOM 2314 O O . GLY A 1 276 ? -4.317 10.831 -18.043 1.00 42.06 276 GLY A O 1
ATOM 2315 N N . ASN A 1 277 ? -2.612 12.019 -18.860 1.00 44.09 277 ASN A N 1
ATOM 2316 C CA . ASN A 1 277 ? -2.894 11.645 -20.242 1.00 44.09 277 ASN A CA 1
ATOM 2317 C C . ASN A 1 277 ? -2.723 10.137 -20.421 1.00 44.09 277 ASN A C 1
ATOM 2319 O O . ASN A 1 277 ? -1.666 9.579 -20.119 1.00 44.09 277 ASN A O 1
ATOM 2323 N N . TYR A 1 278 ? -3.757 9.475 -20.943 1.00 43.69 278 TYR A N 1
ATOM 2324 C CA . TYR A 1 278 ? -3.621 8.106 -21.424 1.00 43.69 278 TYR A CA 1
ATOM 2325 C C . TYR A 1 278 ? -2.613 8.101 -22.571 1.00 43.69 278 TYR A C 1
ATOM 2327 O O . TYR A 1 278 ? -2.823 8.771 -23.583 1.00 43.69 278 TYR A O 1
ATOM 2335 N N . PHE A 1 279 ? -1.537 7.328 -22.432 1.00 42.38 279 PHE A N 1
ATOM 2336 C CA . PHE A 1 279 ? -0.616 7.102 -23.539 1.00 42.38 279 PHE A CA 1
ATOM 2337 C C . PHE A 1 279 ? -1.406 6.521 -24.719 1.00 42.38 279 PHE A C 1
ATOM 2339 O O . PHE A 1 279 ? -2.040 5.466 -24.600 1.00 42.38 279 PHE A O 1
ATOM 2346 N N . SER A 1 280 ? -1.407 7.237 -25.848 1.00 35.59 280 SER A N 1
ATOM 2347 C CA . SER A 1 280 ? -1.983 6.741 -27.098 1.00 35.59 280 SER A CA 1
ATOM 2348 C C . SER A 1 280 ? -1.297 5.419 -27.473 1.00 35.59 280 SER A C 1
ATOM 2350 O O . SER A 1 280 ? -0.148 5.189 -27.098 1.00 35.59 280 SER A O 1
ATOM 2352 N N . GLY A 1 281 ? -2.010 4.512 -28.148 1.00 35.59 281 GLY A N 1
ATOM 2353 C CA . GLY A 1 281 ? -1.700 3.073 -28.237 1.00 35.59 281 GLY A CA 1
ATOM 2354 C C . GLY A 1 281 ? -0.339 2.641 -28.815 1.00 35.59 281 GLY A C 1
ATOM 2355 O O . GLY A 1 281 ? -0.132 1.440 -28.966 1.00 35.59 281 GLY A O 1
ATOM 2356 N N . LEU A 1 282 ? 0.573 3.570 -29.110 1.00 33.50 282 LEU A N 1
ATOM 2357 C CA . LEU A 1 282 ? 1.945 3.324 -29.559 1.00 33.50 282 LEU A CA 1
ATOM 2358 C C . LEU A 1 282 ? 3.019 3.659 -28.497 1.00 33.50 282 LEU A C 1
ATOM 2360 O O . LEU A 1 282 ? 4.088 3.063 -28.553 1.00 33.50 282 LEU A O 1
ATOM 2364 N N . ASP A 1 283 ? 2.719 4.477 -27.476 1.00 37.00 283 ASP A N 1
ATOM 2365 C CA . ASP A 1 283 ? 3.676 4.907 -26.428 1.00 37.00 283 ASP A CA 1
ATOM 2366 C C . ASP A 1 283 ? 3.478 4.192 -25.077 1.00 37.00 283 ASP A C 1
ATOM 2368 O O . ASP A 1 283 ? 3.890 4.659 -24.013 1.00 37.00 283 ASP A O 1
ATOM 2372 N N . LEU A 1 284 ? 2.811 3.036 -25.087 1.00 41.97 284 LEU A N 1
ATOM 2373 C CA . LEU A 1 284 ? 2.525 2.257 -23.883 1.00 41.97 284 LEU A CA 1
ATOM 2374 C C . LEU A 1 284 ? 3.787 1.580 -23.335 1.00 41.97 284 LEU A C 1
ATOM 2376 O O . LEU A 1 284 ? 3.943 0.368 -23.452 1.00 41.97 284 LEU A O 1
ATOM 2380 N N . ILE A 1 285 ? 4.634 2.307 -22.615 1.00 43.09 285 ILE A N 1
ATOM 2381 C CA . ILE A 1 285 ? 5.518 1.667 -21.640 1.00 43.09 285 ILE A CA 1
ATOM 2382 C C . ILE A 1 285 ? 4.670 1.347 -20.393 1.00 43.09 285 ILE A C 1
ATOM 2384 O O . ILE A 1 285 ? 4.759 2.024 -19.372 1.00 43.09 285 ILE A O 1
ATOM 2388 N N . LYS A 1 286 ? 3.798 0.324 -20.460 1.00 49.62 286 LYS A N 1
ATOM 2389 C CA . LYS A 1 286 ? 3.215 -0.240 -19.223 1.00 49.62 286 LYS A CA 1
ATOM 2390 C C . LYS A 1 286 ? 4.324 -1.010 -18.527 1.00 49.62 286 LYS A C 1
ATOM 2392 O O . LYS A 1 286 ? 4.767 -2.029 -19.052 1.00 49.62 286 LYS A O 1
ATOM 2397 N N . ASN A 1 287 ? 4.779 -0.538 -17.379 1.00 49.09 287 ASN A N 1
ATOM 2398 C CA . ASN A 1 287 ? 5.799 -1.238 -16.616 1.00 49.09 287 ASN A CA 1
ATOM 2399 C C . ASN A 1 287 ? 5.120 -2.079 -15.534 1.00 49.09 287 ASN A C 1
ATOM 2401 O O . ASN A 1 287 ? 4.288 -1.598 -14.765 1.00 49.09 287 ASN A O 1
ATOM 2405 N N . TYR A 1 288 ? 5.480 -3.355 -15.474 1.00 51.16 288 TYR A N 1
ATOM 2406 C CA . TYR A 1 288 ? 5.036 -4.272 -14.436 1.00 51.16 288 TYR A CA 1
ATOM 2407 C C . TYR A 1 288 ? 6.247 -4.716 -13.631 1.00 51.16 288 TYR A C 1
ATOM 2409 O O . TYR A 1 288 ? 7.231 -5.221 -14.170 1.00 51.16 288 TYR A O 1
ATOM 2417 N N . LYS A 1 289 ? 6.163 -4.595 -12.311 1.00 57.38 289 LYS A N 1
ATOM 2418 C CA . LYS A 1 289 ? 7.109 -5.239 -11.407 1.00 57.38 289 LYS A CA 1
ATOM 2419 C C . LYS A 1 289 ? 6.470 -6.500 -10.853 1.00 57.38 289 LYS A C 1
ATOM 2421 O O . LYS A 1 289 ? 5.401 -6.456 -10.247 1.00 57.38 289 LYS A O 1
ATOM 2426 N N . ILE A 1 290 ? 7.134 -7.631 -11.072 1.00 53.97 290 ILE A N 1
ATOM 2427 C CA . ILE A 1 290 ? 6.715 -8.928 -10.541 1.00 53.97 290 ILE A CA 1
ATOM 2428 C C . ILE A 1 290 ? 7.634 -9.265 -9.371 1.00 53.97 290 ILE A C 1
ATOM 2430 O O . ILE A 1 290 ? 8.858 -9.310 -9.526 1.00 53.97 290 ILE A O 1
ATOM 2434 N N . ARG A 1 291 ? 7.042 -9.518 -8.201 1.00 55.69 291 ARG A N 1
ATOM 2435 C CA . ARG A 1 291 ? 7.764 -9.982 -7.012 1.00 55.69 291 ARG A CA 1
ATOM 2436 C C . ARG A 1 291 ? 7.316 -11.390 -6.631 1.00 55.69 291 ARG A C 1
ATOM 2438 O O . ARG A 1 291 ? 6.128 -11.627 -6.419 1.00 55.69 291 ARG A O 1
ATOM 2445 N N . THR A 1 292 ? 8.270 -12.317 -6.531 1.00 52.66 292 THR A N 1
ATOM 2446 C CA . THR A 1 292 ? 8.039 -13.728 -6.164 1.00 52.66 292 THR A CA 1
ATOM 2447 C C . THR A 1 292 ? 8.781 -14.104 -4.879 1.00 52.66 292 THR A C 1
ATOM 2449 O O . THR A 1 292 ? 9.919 -13.675 -4.686 1.00 52.66 292 THR A O 1
ATOM 2452 N N . ILE A 1 293 ? 8.158 -14.927 -4.025 1.00 49.94 293 ILE A N 1
ATOM 2453 C CA . ILE A 1 293 ? 8.626 -15.214 -2.655 1.00 49.94 293 ILE A CA 1
ATOM 2454 C C . ILE A 1 293 ? 9.959 -15.972 -2.551 1.00 49.94 293 ILE A C 1
ATOM 2456 O O . ILE A 1 293 ? 10.724 -15.673 -1.643 1.00 49.94 293 ILE A O 1
ATOM 2460 N N . GLU A 1 294 ? 10.290 -16.915 -3.434 1.00 40.25 294 GLU A N 1
ATOM 2461 C CA . GLU A 1 294 ? 11.321 -17.910 -3.074 1.00 40.25 294 GLU A CA 1
ATOM 2462 C C . GLU A 1 294 ? 12.766 -17.389 -2.948 1.00 40.25 294 GLU A C 1
ATOM 2464 O O . GLU A 1 294 ? 13.573 -18.061 -2.311 1.00 40.25 294 GLU A O 1
ATOM 2469 N N . LYS A 1 295 ? 13.130 -16.224 -3.515 1.00 39.66 295 LYS A N 1
ATOM 2470 C CA . LYS A 1 295 ? 14.543 -15.765 -3.553 1.00 39.66 295 LYS A CA 1
ATOM 2471 C C . LYS A 1 295 ? 14.771 -14.245 -3.573 1.00 39.66 295 LYS A C 1
ATOM 2473 O O . LYS A 1 295 ? 15.792 -13.819 -4.095 1.00 39.66 295 LYS A O 1
ATOM 2478 N N . SER A 1 296 ? 13.807 -13.428 -3.127 1.00 47.19 296 SER A N 1
ATOM 2479 C CA . SER A 1 296 ? 13.851 -11.953 -3.289 1.00 47.19 296 SER A CA 1
ATOM 2480 C C . SER A 1 296 ? 14.173 -11.491 -4.724 1.00 47.19 296 SER A C 1
ATOM 2482 O O . SER A 1 296 ? 14.710 -10.408 -4.946 1.00 47.19 296 SER A O 1
ATOM 2484 N N . ILE A 1 297 ? 13.801 -12.296 -5.726 1.00 44.22 297 ILE A N 1
ATOM 2485 C CA . ILE A 1 297 ? 13.983 -11.941 -7.131 1.00 44.22 297 ILE A CA 1
ATOM 2486 C C . ILE A 1 297 ? 12.929 -10.889 -7.474 1.00 44.22 297 ILE A C 1
ATOM 2488 O O . ILE A 1 297 ? 11.753 -11.191 -7.687 1.00 44.22 297 ILE A O 1
ATOM 2492 N N . THR A 1 298 ? 13.368 -9.637 -7.507 1.00 50.66 298 THR A N 1
ATOM 2493 C CA . THR A 1 298 ? 12.623 -8.534 -8.101 1.00 50.66 298 THR A CA 1
ATOM 2494 C C . THR A 1 298 ? 12.959 -8.499 -9.583 1.00 50.66 298 THR A C 1
ATOM 2496 O O . THR A 1 298 ? 14.108 -8.261 -9.949 1.00 50.66 298 THR A O 1
ATOM 2499 N N . ARG A 1 299 ? 11.966 -8.727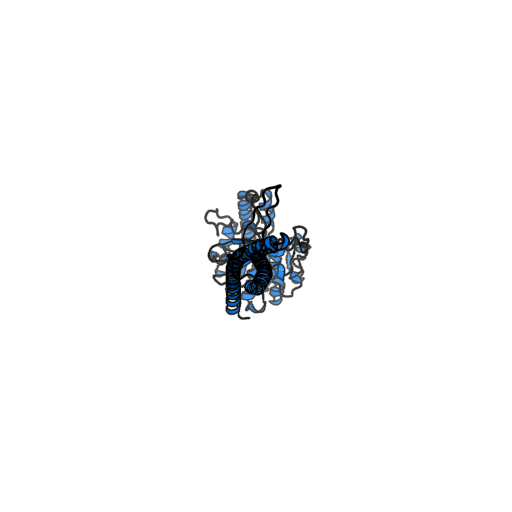 -10.447 1.00 52.06 299 ARG A N 1
ATOM 2500 C CA . ARG A 1 299 ? 12.105 -8.457 -11.882 1.00 52.06 299 ARG A CA 1
ATOM 2501 C C . ARG A 1 299 ? 11.136 -7.359 -12.276 1.00 52.06 299 ARG A C 1
ATOM 2503 O O . ARG A 1 299 ? 9.930 -7.463 -12.044 1.00 52.06 299 ARG A O 1
ATOM 2510 N N . ILE A 1 300 ? 11.693 -6.297 -12.834 1.00 50.91 300 ILE A N 1
ATOM 2511 C CA . ILE A 1 300 ? 10.939 -5.215 -13.450 1.00 50.91 300 ILE A CA 1
ATOM 2512 C C . ILE A 1 300 ? 10.918 -5.537 -14.937 1.00 50.91 300 ILE A C 1
ATOM 2514 O O . ILE A 1 300 ? 11.974 -5.757 -15.523 1.00 50.91 300 ILE A O 1
ATOM 2518 N N . TYR A 1 301 ? 9.725 -5.618 -15.506 1.00 48.66 301 TYR A N 1
ATOM 2519 C CA . TYR A 1 301 ? 9.532 -5.786 -16.935 1.00 48.66 301 TYR A CA 1
ATOM 2520 C C . TYR A 1 301 ? 8.811 -4.556 -17.467 1.00 48.66 301 TYR A C 1
ATOM 2522 O O . TYR A 1 301 ? 7.762 -4.163 -16.949 1.00 48.66 301 TYR A O 1
ATOM 2530 N N . SER A 1 302 ? 9.336 -3.977 -18.532 1.00 48.09 302 SER A N 1
ATOM 2531 C CA . SER A 1 302 ? 8.566 -3.085 -19.382 1.00 48.09 302 SER A CA 1
ATOM 2532 C C . SER A 1 302 ? 7.623 -3.877 -20.281 1.00 48.09 302 SER A C 1
ATOM 2534 O O . SER A 1 302 ? 7.804 -5.076 -20.513 1.00 48.09 302 SER A O 1
ATOM 2536 N N . ILE A 1 303 ? 6.591 -3.219 -20.816 1.00 46.28 303 ILE A N 1
ATOM 2537 C CA . ILE A 1 303 ? 5.775 -3.838 -21.856 1.00 46.28 303 ILE A CA 1
ATOM 2538 C C . ILE A 1 303 ? 6.651 -4.186 -23.050 1.00 46.28 303 ILE A C 1
ATOM 2540 O O . ILE A 1 303 ? 6.419 -5.241 -23.609 1.00 46.28 303 ILE A O 1
ATOM 2544 N N . SER A 1 304 ? 7.667 -3.387 -23.392 1.00 43.94 304 SER A N 1
ATOM 2545 C CA . SER A 1 304 ? 8.670 -3.745 -24.399 1.00 43.94 304 SER A CA 1
ATOM 2546 C C . SER A 1 304 ? 9.434 -5.011 -24.034 1.00 43.94 304 SER A C 1
ATOM 2548 O O . SER A 1 304 ? 9.608 -5.818 -24.923 1.00 43.94 304 SER A O 1
ATOM 2550 N N . ASP A 1 305 ? 9.771 -5.273 -22.767 1.00 43.69 305 ASP A N 1
ATOM 2551 C CA . ASP A 1 305 ? 10.432 -6.527 -22.357 1.00 43.69 305 ASP A CA 1
ATOM 2552 C C . ASP A 1 305 ? 9.472 -7.723 -22.446 1.00 43.69 305 ASP A C 1
ATOM 2554 O O . ASP A 1 305 ? 9.837 -8.802 -22.904 1.00 43.69 305 ASP A O 1
ATOM 2558 N N . LEU A 1 306 ? 8.203 -7.543 -22.058 1.00 44.16 306 LEU A N 1
ATOM 2559 C CA . LEU A 1 306 ? 7.161 -8.566 -22.225 1.00 44.16 306 LEU A CA 1
ATOM 2560 C C . LEU A 1 306 ? 6.819 -8.788 -23.705 1.00 44.16 306 LEU A C 1
ATOM 2562 O O . LEU A 1 306 ? 6.539 -9.913 -24.124 1.00 44.16 306 LEU A O 1
ATOM 2566 N N . TYR A 1 307 ? 6.846 -7.720 -24.501 1.00 41.66 307 TYR A N 1
ATOM 2567 C CA . TYR A 1 307 ? 6.701 -7.763 -25.943 1.00 41.66 307 TYR A CA 1
ATOM 2568 C C . TYR A 1 307 ? 7.942 -8.346 -26.584 1.00 41.66 307 TYR A C 1
ATOM 2570 O O . TYR A 1 307 ? 7.731 -9.081 -27.514 1.00 41.66 307 TYR A O 1
ATOM 2578 N N . GLU A 1 308 ? 9.168 -8.140 -26.109 1.00 42.62 308 GLU A N 1
ATOM 2579 C CA . GLU A 1 308 ? 10.404 -8.792 -26.563 1.00 42.62 308 GLU A CA 1
ATOM 2580 C C . GLU A 1 308 ? 10.388 -10.279 -26.221 1.00 42.62 308 GLU A C 1
ATOM 2582 O O . GLU A 1 308 ? 10.715 -11.114 -27.058 1.00 42.62 308 GLU A O 1
ATOM 2587 N N . MET A 1 309 ? 9.872 -10.659 -25.051 1.00 43.34 309 MET A N 1
ATOM 2588 C CA . MET A 1 309 ? 9.584 -12.060 -24.730 1.00 43.34 309 MET A CA 1
ATOM 2589 C C . MET A 1 309 ? 8.531 -12.658 -25.682 1.00 43.34 309 MET A C 1
ATOM 2591 O O . MET A 1 309 ? 8.641 -13.820 -26.075 1.00 43.34 309 MET A O 1
ATOM 2595 N N . LYS A 1 310 ? 7.542 -11.864 -26.119 1.00 41.28 310 LYS A N 1
ATOM 2596 C CA . LYS A 1 310 ? 6.559 -12.231 -27.155 1.00 41.28 310 LYS A CA 1
ATOM 2597 C C . LYS A 1 310 ? 7.128 -12.114 -28.581 1.00 41.28 310 LYS A C 1
ATOM 2599 O O . LYS A 1 310 ? 6.739 -12.884 -29.451 1.00 41.28 310 LYS A O 1
ATOM 2604 N N . PHE A 1 311 ? 8.074 -11.222 -28.839 1.00 39.44 311 PHE A N 1
ATOM 2605 C CA . PHE A 1 311 ? 8.713 -10.955 -30.124 1.00 39.44 311 PHE A CA 1
ATOM 2606 C C . PHE A 1 311 ? 9.808 -11.968 -30.366 1.00 39.44 311 PHE A C 1
ATOM 2608 O O . PHE A 1 311 ? 10.002 -12.302 -31.512 1.00 39.44 311 PHE A O 1
ATOM 2615 N N . ASN A 1 312 ? 10.390 -12.594 -29.348 1.00 45.34 312 ASN A N 1
ATOM 2616 C CA . ASN A 1 312 ? 11.159 -13.817 -29.526 1.00 45.34 312 ASN A CA 1
ATOM 2617 C C . ASN A 1 312 ? 10.291 -14.909 -30.172 1.00 45.34 312 ASN A C 1
ATOM 2619 O O . ASN A 1 312 ? 10.789 -15.664 -30.995 1.00 45.34 312 ASN A O 1
ATOM 2623 N N . SER A 1 313 ? 8.973 -14.947 -29.926 1.00 50.28 313 SER A N 1
ATOM 2624 C CA . SER A 1 313 ? 8.070 -15.848 -30.660 1.00 50.28 313 SER A CA 1
ATOM 2625 C C . SER A 1 313 ? 7.755 -15.379 -32.093 1.00 50.28 313 SER A C 1
ATOM 2627 O O . SER A 1 313 ? 7.626 -16.220 -32.979 1.00 50.28 313 SER A O 1
ATOM 2629 N N . ILE A 1 314 ? 7.707 -14.063 -32.356 1.00 51.28 314 ILE A N 1
ATOM 2630 C CA . ILE A 1 314 ? 7.517 -13.484 -33.705 1.00 51.28 314 ILE A CA 1
ATOM 2631 C C . ILE A 1 314 ? 8.809 -13.526 -34.528 1.00 51.28 314 ILE A C 1
ATOM 2633 O O . ILE A 1 314 ? 8.755 -13.712 -35.731 1.00 51.28 314 ILE A O 1
ATOM 2637 N N . GLU A 1 315 ? 9.974 -13.400 -33.911 1.00 54.22 315 GLU A N 1
ATOM 2638 C CA . GLU A 1 315 ? 11.293 -13.510 -34.517 1.00 54.22 315 GLU A CA 1
ATOM 2639 C C . GLU A 1 315 ? 11.605 -14.977 -34.800 1.00 54.22 315 GLU A C 1
ATOM 2641 O O . GLU A 1 315 ? 12.099 -15.284 -35.878 1.00 54.22 315 GLU A O 1
ATOM 2646 N N . ILE A 1 316 ? 11.227 -15.902 -33.907 1.00 52.47 316 ILE A N 1
ATOM 2647 C CA . ILE A 1 316 ? 11.199 -17.339 -34.212 1.00 52.47 316 ILE A CA 1
ATOM 2648 C C . ILE A 1 316 ? 10.236 -17.608 -35.372 1.00 52.47 316 ILE A C 1
ATOM 2650 O O . ILE A 1 316 ? 10.622 -18.291 -36.315 1.00 52.47 316 ILE A O 1
ATOM 2654 N N . PHE A 1 317 ? 9.026 -17.039 -35.367 1.00 53.22 317 PHE A N 1
ATOM 2655 C CA . PHE A 1 317 ? 8.073 -17.189 -36.471 1.00 53.22 317 PHE A CA 1
ATOM 2656 C C . PHE A 1 317 ? 8.611 -16.608 -37.787 1.00 53.22 317 PHE A C 1
ATOM 2658 O O . PHE A 1 317 ? 8.540 -17.267 -38.816 1.00 53.22 317 PHE A O 1
ATOM 2665 N N . ASN A 1 318 ? 9.219 -15.424 -37.763 1.00 58.97 318 ASN A N 1
ATOM 2666 C CA . ASN A 1 318 ? 9.815 -14.767 -38.923 1.00 58.97 318 ASN A CA 1
ATOM 2667 C C . ASN A 1 318 ? 11.051 -15.525 -39.414 1.00 58.97 318 ASN A C 1
ATOM 2669 O O . ASN A 1 318 ? 11.225 -15.661 -40.620 1.00 58.97 318 ASN A O 1
ATOM 2673 N N . LYS A 1 319 ? 11.875 -16.084 -38.517 1.00 55.66 319 LYS A N 1
ATOM 2674 C CA . LYS A 1 319 ? 12.989 -16.977 -38.868 1.00 55.66 319 LYS A CA 1
ATOM 2675 C C . LYS A 1 319 ? 12.473 -18.266 -39.497 1.00 55.66 319 LYS A C 1
ATOM 2677 O O . LYS A 1 319 ? 12.965 -18.638 -40.554 1.00 55.66 319 LYS A O 1
ATOM 2682 N N . ILE A 1 320 ? 11.449 -18.904 -38.926 1.00 54.28 320 ILE A N 1
ATOM 2683 C CA . ILE A 1 320 ? 10.795 -20.086 -39.509 1.00 54.28 320 ILE A CA 1
ATOM 2684 C C . ILE A 1 320 ? 10.207 -19.746 -40.881 1.00 54.28 320 ILE A C 1
ATOM 2686 O O . ILE A 1 320 ? 10.424 -20.491 -41.832 1.00 54.28 320 ILE A O 1
ATOM 2690 N N . ASN A 1 321 ? 9.518 -18.614 -41.022 1.00 53.78 321 ASN A N 1
ATOM 2691 C CA . ASN A 1 321 ? 8.918 -18.177 -42.281 1.00 53.78 321 ASN A CA 1
ATOM 2692 C C . ASN A 1 321 ? 9.987 -17.858 -43.340 1.00 53.78 321 ASN A C 1
ATOM 2694 O O . ASN A 1 321 ? 9.845 -18.229 -44.505 1.00 53.78 321 ASN A O 1
ATOM 2698 N N . ASN A 1 322 ? 11.101 -17.248 -42.931 1.00 56.22 322 ASN A N 1
ATOM 2699 C CA . ASN A 1 322 ? 12.241 -16.982 -43.798 1.00 56.22 322 ASN A CA 1
ATOM 2700 C C . ASN A 1 322 ? 12.923 -18.289 -44.241 1.00 56.22 322 ASN A C 1
ATOM 2702 O O . ASN A 1 322 ? 13.102 -18.524 -45.435 1.00 56.22 322 ASN A O 1
ATOM 2706 N N . TYR A 1 323 ? 13.212 -19.205 -43.310 1.00 52.59 323 TYR A N 1
ATOM 2707 C CA . TYR A 1 323 ? 13.756 -20.526 -43.637 1.00 52.59 323 TYR A CA 1
ATOM 2708 C C . TYR A 1 323 ? 12.808 -21.343 -44.518 1.00 52.59 323 TYR A C 1
ATOM 2710 O O . TYR A 1 323 ? 13.269 -21.996 -45.450 1.00 52.59 323 TYR A O 1
ATOM 2718 N N . THR A 1 324 ? 11.495 -21.250 -44.298 1.00 51.19 324 THR A N 1
ATOM 2719 C CA . THR A 1 324 ? 10.471 -21.894 -45.136 1.00 51.19 324 THR A CA 1
ATOM 2720 C C . THR A 1 324 ? 10.463 -21.302 -46.544 1.00 51.19 324 THR A C 1
ATOM 2722 O O . THR A 1 324 ? 10.461 -22.044 -47.523 1.00 51.19 324 THR A O 1
ATOM 2725 N N . SER A 1 325 ? 10.548 -19.977 -46.668 1.00 47.53 325 SER A N 1
ATOM 2726 C CA . SER A 1 325 ? 10.629 -19.281 -47.958 1.00 47.53 325 SER A CA 1
ATOM 2727 C C . SER A 1 325 ? 11.901 -19.658 -48.728 1.00 47.53 325 SER A C 1
ATOM 2729 O O . SER A 1 325 ? 11.840 -19.986 -49.915 1.00 47.53 325 SER A O 1
ATOM 2731 N N . HIS A 1 326 ? 13.048 -19.718 -48.047 1.00 47.75 326 HIS A N 1
ATOM 2732 C CA . HIS A 1 326 ? 14.303 -20.198 -48.627 1.00 47.75 326 HIS A CA 1
ATOM 2733 C C . HIS A 1 326 ? 14.259 -21.690 -48.987 1.00 47.75 326 HIS A C 1
ATOM 2735 O O . HIS A 1 326 ? 14.834 -22.091 -50.001 1.00 47.75 326 HIS A O 1
ATOM 2741 N N . LEU A 1 327 ? 13.570 -22.523 -48.202 1.00 49.91 327 LEU A N 1
ATOM 2742 C CA . LEU A 1 327 ? 13.362 -23.937 -48.510 1.00 49.91 327 LEU A CA 1
ATOM 2743 C C . LEU A 1 327 ? 12.529 -24.094 -49.791 1.00 49.91 327 LEU A C 1
ATOM 2745 O O . LEU A 1 327 ? 12.919 -24.847 -50.679 1.00 49.91 327 LEU A O 1
ATOM 2749 N N . LEU A 1 328 ? 11.434 -23.340 -49.926 1.00 46.72 328 LEU A N 1
ATOM 2750 C CA . LEU A 1 328 ? 10.579 -23.333 -51.117 1.00 46.72 328 LEU A CA 1
ATOM 2751 C C . LEU A 1 328 ? 11.346 -22.878 -52.365 1.00 46.72 328 LEU A C 1
ATOM 2753 O O . LEU A 1 328 ? 11.276 -23.544 -53.400 1.00 46.72 328 LEU A O 1
ATOM 2757 N N . ALA A 1 329 ? 12.137 -21.809 -52.256 1.00 46.56 329 ALA A N 1
ATOM 2758 C CA . ALA A 1 329 ? 12.997 -21.344 -53.342 1.00 46.56 329 ALA A CA 1
ATOM 2759 C C . ALA A 1 329 ? 14.036 -22.407 -53.743 1.00 46.56 329 ALA A C 1
ATOM 2761 O O . ALA A 1 329 ? 14.214 -22.691 -54.927 1.00 46.56 329 ALA A O 1
ATOM 2762 N N . ASN A 1 330 ? 14.677 -23.065 -52.771 1.00 47.06 330 ASN A N 1
ATOM 2763 C CA . ASN A 1 330 ? 15.629 -24.144 -53.043 1.00 47.06 330 ASN A CA 1
ATOM 2764 C C . ASN A 1 330 ? 14.964 -25.384 -53.662 1.00 47.06 330 ASN A C 1
ATOM 2766 O O . ASN A 1 330 ? 15.554 -26.009 -54.541 1.00 47.06 330 ASN A O 1
ATOM 2770 N N . ILE A 1 331 ? 13.731 -25.727 -53.273 1.00 52.28 331 ILE A N 1
ATOM 2771 C CA . ILE A 1 331 ? 12.945 -26.804 -53.901 1.00 52.28 331 ILE A CA 1
ATOM 2772 C C . ILE A 1 331 ? 12.618 -26.456 -55.360 1.00 52.28 331 ILE A C 1
ATOM 2774 O O . ILE A 1 331 ? 12.753 -27.307 -56.244 1.00 52.28 331 ILE A O 1
ATOM 2778 N N . GLN A 1 332 ? 12.235 -25.207 -55.637 1.00 49.53 332 GLN A N 1
ATOM 2779 C CA . GLN A 1 332 ? 11.977 -24.734 -56.998 1.00 49.53 332 GLN A CA 1
ATOM 2780 C C . GLN A 1 332 ? 13.247 -24.763 -57.854 1.00 49.53 332 GLN A C 1
ATOM 2782 O O . GLN A 1 332 ? 13.229 -25.320 -58.952 1.00 49.53 332 GLN A O 1
ATOM 2787 N N . LEU A 1 333 ? 14.369 -24.249 -57.340 1.00 47.66 333 LEU A N 1
ATOM 2788 C CA . LEU A 1 333 ? 15.662 -24.302 -58.023 1.00 47.66 333 LEU A CA 1
ATOM 2789 C C . LEU A 1 333 ? 16.104 -25.746 -58.266 1.00 47.66 333 LEU A C 1
ATOM 2791 O O . LEU A 1 333 ? 16.506 -26.082 -59.378 1.00 47.66 333 LEU A O 1
ATOM 2795 N N . TYR A 1 334 ? 15.963 -26.623 -57.270 1.00 59.50 334 TYR A N 1
ATOM 2796 C CA . TYR A 1 334 ? 16.222 -28.050 -57.424 1.00 59.50 334 TYR A CA 1
ATOM 2797 C C . TYR A 1 334 ? 15.371 -28.656 -58.545 1.00 59.50 334 TYR A C 1
ATOM 2799 O O . TYR A 1 334 ? 15.908 -29.368 -59.389 1.00 59.50 334 TYR A O 1
ATOM 2807 N N . SER A 1 335 ? 14.072 -28.346 -58.602 1.00 56.41 335 SER A N 1
ATOM 2808 C CA . SER A 1 335 ? 13.168 -28.804 -59.665 1.00 56.41 335 SER A CA 1
ATOM 2809 C C . SER A 1 335 ? 13.604 -28.299 -61.043 1.00 56.41 335 SER A C 1
ATOM 2811 O O . SER A 1 335 ? 13.724 -29.093 -61.975 1.00 56.41 335 SER A O 1
ATOM 2813 N N . ILE A 1 336 ? 13.936 -27.010 -61.171 1.00 60.00 336 ILE A N 1
ATOM 2814 C CA . ILE A 1 336 ? 14.415 -26.405 -62.422 1.00 60.00 336 ILE A CA 1
ATOM 2815 C C . ILE A 1 336 ? 15.706 -27.080 -62.883 1.00 60.00 336 ILE A C 1
ATOM 2817 O O . ILE A 1 336 ? 15.779 -27.553 -64.017 1.00 60.00 336 ILE A O 1
ATOM 2821 N N . TYR A 1 337 ? 16.719 -27.164 -62.018 1.00 60.34 337 TYR A N 1
ATOM 2822 C CA . TYR A 1 337 ? 18.003 -27.762 -62.377 1.00 60.34 337 TYR A CA 1
ATOM 2823 C C . TYR A 1 337 ? 17.880 -29.259 -62.630 1.00 60.34 337 TYR A C 1
ATOM 2825 O O . TYR A 1 337 ? 18.503 -29.761 -63.563 1.00 60.34 337 TYR A O 1
ATOM 2833 N N . ARG A 1 338 ? 17.037 -29.977 -61.884 1.00 68.94 338 ARG A N 1
ATOM 2834 C CA . ARG A 1 338 ? 16.735 -31.389 -62.139 1.00 68.94 338 ARG A CA 1
ATOM 2835 C C . ARG A 1 338 ? 16.040 -31.573 -63.484 1.00 68.94 338 ARG A C 1
ATOM 2837 O O . ARG A 1 338 ? 16.433 -32.467 -64.221 1.00 68.94 338 ARG A O 1
ATOM 2844 N N . ASN A 1 339 ? 15.070 -30.732 -63.835 1.00 66.44 339 ASN A N 1
ATOM 2845 C CA . ASN A 1 339 ? 14.361 -30.802 -65.113 1.00 66.44 339 ASN A CA 1
ATOM 2846 C C . ASN A 1 339 ? 15.266 -30.425 -66.288 1.00 66.44 339 ASN A C 1
ATOM 2848 O O . ASN A 1 339 ? 15.267 -31.135 -67.289 1.00 66.44 339 ASN A O 1
ATOM 2852 N N . LYS A 1 340 ? 16.105 -29.389 -66.149 1.00 66.25 340 LYS A N 1
ATOM 2853 C CA . LYS A 1 340 ? 17.156 -29.060 -67.126 1.00 66.25 340 LYS A CA 1
ATOM 2854 C C . LYS A 1 340 ? 18.131 -30.220 -67.291 1.00 66.25 340 LYS A C 1
ATOM 2856 O O . LYS A 1 340 ? 18.407 -30.633 -68.408 1.00 66.25 340 LYS A O 1
ATOM 2861 N N . THR A 1 341 ? 18.591 -30.805 -66.188 1.00 68.12 341 THR A N 1
ATOM 2862 C CA . THR A 1 341 ? 19.489 -31.969 -66.198 1.00 68.12 341 THR A CA 1
ATOM 2863 C C . THR A 1 341 ? 18.821 -33.186 -66.839 1.00 68.12 341 THR A C 1
ATOM 2865 O O . THR A 1 341 ? 19.454 -33.858 -67.641 1.00 68.12 341 THR A O 1
ATOM 2868 N N . LEU A 1 342 ? 17.540 -33.452 -66.559 1.00 67.31 342 LEU A N 1
ATOM 2869 C CA . LEU A 1 342 ? 16.757 -34.531 -67.174 1.00 67.31 342 LEU A CA 1
ATOM 2870 C C . LEU A 1 342 ? 16.501 -34.288 -68.663 1.00 67.31 342 LEU A C 1
ATOM 2872 O O . LEU A 1 342 ? 16.557 -35.237 -69.434 1.00 67.31 342 LEU A O 1
ATOM 2876 N N . TYR A 1 343 ? 16.237 -33.051 -69.081 1.00 64.81 343 TYR A N 1
ATOM 2877 C CA . TYR A 1 343 ? 16.097 -32.678 -70.489 1.00 64.81 343 TYR A CA 1
ATOM 2878 C C . TYR A 1 343 ? 17.423 -32.849 -71.234 1.00 64.81 343 TYR A C 1
ATOM 2880 O O . TYR A 1 343 ? 17.471 -33.483 -72.287 1.00 64.81 343 TYR A O 1
ATOM 2888 N N . LEU A 1 344 ? 18.518 -32.361 -70.647 1.00 63.34 344 LEU A N 1
ATOM 2889 C CA . LEU A 1 344 ? 19.871 -32.550 -71.163 1.00 63.34 344 LEU A CA 1
ATOM 2890 C C . LEU A 1 344 ? 20.250 -34.037 -71.188 1.00 63.34 344 LEU A C 1
ATOM 2892 O O . LEU A 1 344 ? 20.876 -34.487 -72.134 1.00 63.34 344 LEU A O 1
ATOM 2896 N N . TYR A 1 345 ? 19.819 -34.834 -70.209 1.00 61.47 345 TYR A N 1
ATOM 2897 C CA . TYR A 1 345 ? 20.048 -36.279 -70.172 1.00 61.47 345 TYR A CA 1
ATOM 2898 C C . TYR A 1 345 ? 19.192 -37.047 -71.193 1.00 61.47 345 TYR A C 1
ATOM 2900 O O . TYR A 1 345 ? 19.700 -37.933 -71.873 1.00 61.47 345 TYR A O 1
ATOM 2908 N N . LYS A 1 346 ? 17.909 -36.697 -71.354 1.00 58.34 346 LYS A N 1
ATOM 2909 C CA . LYS A 1 346 ? 17.013 -37.276 -72.371 1.00 58.34 346 LYS A CA 1
ATOM 2910 C C . LYS A 1 346 ? 17.472 -36.925 -73.783 1.00 58.34 346 LYS A C 1
ATOM 2912 O O . LYS A 1 346 ? 17.492 -37.806 -74.634 1.00 58.34 346 LYS A O 1
ATOM 2917 N N . SER A 1 347 ? 17.905 -35.687 -74.018 1.00 55.81 347 SER A N 1
ATOM 2918 C CA . SER A 1 347 ? 18.546 -35.299 -75.281 1.00 55.81 347 SER A CA 1
ATOM 2919 C C . SER A 1 347 ? 19.881 -36.023 -75.476 1.00 55.81 347 SER A C 1
ATOM 2921 O O . SER A 1 347 ? 20.152 -36.477 -76.579 1.00 55.81 347 SER A O 1
ATOM 2923 N N . LYS A 1 348 ? 20.657 -36.273 -74.411 1.00 51.94 348 LYS A N 1
ATOM 2924 C CA . LYS A 1 348 ? 21.849 -37.138 -74.475 1.00 51.94 348 LYS A CA 1
ATOM 2925 C C . LYS A 1 348 ? 21.518 -38.587 -74.855 1.00 51.94 348 LYS A C 1
ATOM 2927 O O . LYS A 1 348 ? 22.260 -39.171 -75.631 1.00 51.94 348 LYS A O 1
ATOM 2932 N N . ASN A 1 349 ? 20.422 -39.167 -74.357 1.00 47.97 349 ASN A N 1
ATOM 2933 C CA . ASN A 1 349 ? 19.998 -40.535 -74.702 1.00 47.97 349 ASN A CA 1
ATOM 2934 C C . ASN A 1 349 ? 19.328 -40.641 -76.082 1.00 47.97 349 ASN A C 1
ATOM 2936 O O . ASN A 1 349 ? 19.473 -41.671 -76.729 1.00 47.97 349 ASN A O 1
ATOM 2940 N N . LEU A 1 350 ? 18.683 -39.579 -76.573 1.00 44.16 350 LEU A N 1
ATOM 2941 C CA . LEU A 1 350 ? 18.291 -39.462 -77.985 1.00 44.16 350 LEU A CA 1
ATOM 2942 C C . LEU A 1 350 ? 19.518 -39.403 -78.916 1.00 44.16 350 LEU A C 1
ATOM 2944 O O . LEU A 1 350 ? 19.437 -39.883 -80.040 1.00 44.16 350 LEU A O 1
ATOM 2948 N N . TYR A 1 351 ? 20.655 -38.881 -78.436 1.00 41.44 351 TYR A N 1
ATOM 2949 C CA . TYR A 1 351 ? 21.897 -38.751 -79.213 1.00 41.44 351 TYR A CA 1
ATOM 2950 C C . TYR A 1 351 ? 22.931 -39.869 -79.009 1.00 41.44 351 TYR A C 1
ATOM 2952 O O . TYR A 1 351 ? 23.828 -40.037 -79.833 1.00 41.44 351 TYR A O 1
ATOM 2960 N N . LYS A 1 352 ? 22.816 -40.682 -77.953 1.00 41.62 352 LYS A N 1
ATOM 2961 C CA . LYS A 1 352 ? 23.663 -41.874 -77.772 1.00 41.62 352 LYS A CA 1
ATOM 2962 C C . LYS A 1 352 ? 23.389 -42.938 -78.844 1.00 41.62 352 LYS A C 1
ATOM 2964 O O . LYS A 1 352 ? 24.274 -43.720 -79.160 1.00 41.62 352 LYS A O 1
ATOM 2969 N N . ASN A 1 353 ? 22.203 -42.902 -79.458 1.00 41.50 353 ASN A N 1
ATOM 2970 C CA . ASN A 1 353 ? 21.878 -43.707 -80.637 1.00 41.50 353 ASN A CA 1
ATOM 2971 C C . ASN A 1 353 ? 22.453 -43.145 -81.955 1.00 41.50 353 ASN A C 1
ATOM 2973 O O . ASN A 1 353 ? 22.421 -43.854 -82.954 1.00 41.50 353 ASN A O 1
ATOM 2977 N N . THR A 1 354 ? 23.001 -41.921 -81.979 1.00 44.62 354 THR A N 1
ATOM 2978 C CA . THR A 1 354 ? 23.640 -41.314 -83.169 1.00 44.62 354 THR A CA 1
ATOM 2979 C C . THR A 1 354 ? 25.159 -41.159 -83.057 1.00 44.62 354 THR A C 1
ATOM 2981 O O . THR A 1 354 ? 25.820 -41.046 -84.081 1.00 44.62 354 THR A O 1
ATOM 2984 N N . PHE A 1 355 ? 25.741 -41.196 -81.854 1.00 44.91 355 PHE A N 1
ATOM 2985 C CA . PHE A 1 355 ? 27.188 -41.055 -81.635 1.00 44.91 355 PHE A CA 1
ATOM 2986 C C . PHE A 1 355 ? 27.700 -42.132 -80.685 1.00 44.91 355 PHE A C 1
ATOM 2988 O O . PHE A 1 355 ? 27.853 -41.893 -79.485 1.00 44.91 355 PHE A O 1
ATOM 2995 N N . ASN A 1 356 ? 27.943 -43.332 -81.210 1.00 36.41 356 ASN A N 1
ATOM 2996 C CA . ASN A 1 356 ? 28.338 -44.465 -80.377 1.00 36.41 356 ASN A CA 1
ATOM 2997 C C . ASN A 1 356 ? 29.846 -44.732 -80.309 1.00 36.41 356 ASN A C 1
ATOM 2999 O O . ASN A 1 356 ? 30.227 -45.642 -79.589 1.00 36.41 356 ASN A O 1
ATOM 3003 N N . ASN A 1 357 ? 30.719 -43.958 -80.960 1.00 43.22 357 ASN A N 1
ATOM 3004 C CA . ASN A 1 357 ? 32.164 -44.166 -80.831 1.00 43.22 357 ASN A CA 1
ATOM 3005 C C . ASN A 1 357 ? 32.956 -42.859 -80.986 1.00 43.22 357 ASN A C 1
ATOM 3007 O O . ASN A 1 357 ? 33.071 -42.305 -82.073 1.00 43.22 357 ASN A O 1
ATOM 3011 N N . GLU A 1 358 ? 33.627 -42.420 -79.916 1.00 44.75 358 GLU A N 1
ATOM 3012 C CA . GLU A 1 358 ? 34.692 -41.396 -79.973 1.00 44.75 358 GLU A CA 1
ATOM 3013 C C . GLU A 1 358 ? 35.889 -41.821 -80.861 1.00 44.75 358 GLU A C 1
ATOM 3015 O O . GLU A 1 358 ? 36.805 -41.034 -81.081 1.00 44.75 358 GLU A O 1
ATOM 3020 N N . LYS A 1 359 ? 35.881 -43.049 -81.404 1.00 45.16 359 LYS A N 1
ATOM 3021 C CA . LYS A 1 359 ? 36.884 -43.578 -82.341 1.00 45.16 359 LYS A CA 1
ATOM 3022 C C . LYS A 1 359 ? 36.674 -43.162 -83.809 1.00 45.16 359 LYS A C 1
ATOM 3024 O O . LYS A 1 359 ? 37.577 -43.391 -84.610 1.00 45.16 359 LYS A O 1
ATOM 3029 N N . ASP A 1 360 ? 35.562 -42.506 -84.155 1.00 46.50 360 ASP A N 1
ATOM 3030 C CA . ASP A 1 360 ? 35.209 -42.205 -85.558 1.00 46.50 360 ASP A CA 1
ATOM 3031 C C . ASP A 1 360 ? 35.460 -40.745 -85.990 1.00 46.50 360 ASP A C 1
ATOM 3033 O O . ASP A 1 360 ? 35.096 -40.342 -87.096 1.00 46.50 360 ASP A O 1
ATOM 3037 N N . ILE A 1 361 ? 36.125 -39.936 -85.155 1.00 50.28 361 ILE A N 1
ATOM 3038 C CA . ILE A 1 361 ? 36.492 -38.549 -85.488 1.00 50.28 361 ILE A CA 1
ATOM 3039 C C . ILE A 1 361 ? 37.976 -38.496 -85.870 1.00 50.28 361 ILE A C 1
ATOM 3041 O O . ILE A 1 361 ? 38.849 -38.606 -85.008 1.00 50.28 361 ILE A O 1
ATOM 3045 N N . LYS A 1 362 ? 38.282 -38.290 -87.158 1.00 45.88 362 LYS A N 1
ATOM 3046 C CA . LYS A 1 362 ? 39.647 -37.976 -87.617 1.00 45.88 362 LYS A CA 1
ATOM 3047 C C . LYS A 1 362 ? 39.832 -36.461 -87.702 1.00 45.88 362 LYS A C 1
ATOM 3049 O O . LYS A 1 362 ? 39.085 -35.760 -88.380 1.00 45.88 362 LYS A O 1
ATOM 3054 N N . VAL A 1 363 ? 40.846 -35.954 -87.005 1.00 45.50 363 VAL A N 1
ATOM 3055 C CA . VAL A 1 363 ? 41.219 -34.536 -87.031 1.00 45.50 363 VAL A CA 1
ATOM 3056 C C . VAL A 1 363 ? 42.183 -34.309 -88.190 1.00 45.50 363 VAL A C 1
ATOM 3058 O O . VAL A 1 363 ? 43.284 -34.852 -88.182 1.00 45.50 363 VAL A O 1
ATOM 3061 N N . TYR A 1 364 ? 41.789 -33.485 -89.158 1.00 45.06 364 TYR A N 1
ATOM 3062 C CA . TYR A 1 364 ? 42.676 -33.019 -90.221 1.00 45.06 364 TYR A CA 1
ATOM 3063 C C . TYR A 1 364 ? 42.964 -31.530 -90.019 1.00 45.06 364 TYR A C 1
ATOM 3065 O O . TYR A 1 364 ? 42.051 -30.705 -89.971 1.00 45.06 364 TYR A O 1
ATOM 3073 N N . THR A 1 365 ? 44.241 -31.180 -89.883 1.00 44.38 365 THR A N 1
ATOM 3074 C CA . THR A 1 365 ? 44.721 -29.793 -89.907 1.00 44.38 365 THR A CA 1
ATOM 3075 C C . THR A 1 365 ? 45.192 -29.481 -91.319 1.00 44.38 365 THR A C 1
ATOM 3077 O O . THR A 1 365 ? 46.167 -30.068 -91.773 1.00 44.38 365 THR A O 1
ATOM 3080 N N . LEU A 1 366 ? 44.499 -28.579 -92.013 1.00 42.59 366 LEU A N 1
ATOM 3081 C CA . LEU A 1 366 ? 45.010 -27.978 -93.244 1.00 42.59 366 LEU A CA 1
ATOM 3082 C C . LEU A 1 366 ? 45.903 -26.794 -92.856 1.00 42.59 366 LEU A C 1
ATOM 3084 O O . LEU A 1 366 ? 45.470 -25.913 -92.110 1.00 42.59 366 LEU A O 1
ATOM 3088 N N . GLU A 1 367 ? 47.155 -26.813 -93.307 1.00 40.59 367 GLU A N 1
ATOM 3089 C CA . GLU A 1 367 ? 48.093 -25.704 -93.129 1.00 40.59 367 GLU A CA 1
ATOM 3090 C C . GLU A 1 367 ? 47.799 -24.608 -94.158 1.00 40.59 367 GLU A C 1
ATOM 3092 O O . GLU A 1 367 ? 47.780 -24.854 -95.362 1.00 40.59 367 GLU A O 1
ATOM 3097 N N . GLY A 1 368 ? 47.533 -23.404 -93.651 1.00 42.66 368 GLY A N 1
ATOM 3098 C CA . GLY A 1 368 ? 47.113 -22.238 -94.426 1.00 42.66 368 GLY A CA 1
ATOM 3099 C C . GLY A 1 368 ? 45.977 -21.503 -93.718 1.00 42.66 368 GLY A C 1
ATOM 3100 O O . GLY A 1 368 ? 44.812 -21.818 -93.914 1.00 42.66 368 GLY A O 1
ATOM 3101 N N . GLU A 1 369 ? 46.348 -20.553 -92.857 1.00 40.16 369 GLU A N 1
ATOM 3102 C CA . GLU A 1 369 ? 45.483 -19.568 -92.181 1.00 40.16 369 GLU A CA 1
ATOM 3103 C C . GLU A 1 369 ? 44.361 -20.108 -91.256 1.00 40.16 369 GLU A C 1
ATOM 3105 O O . GLU A 1 369 ? 43.192 -20.250 -91.602 1.00 40.16 369 GLU A O 1
ATOM 3110 N N . ASN A 1 370 ? 44.730 -20.319 -89.985 1.00 46.53 370 ASN A N 1
ATOM 3111 C CA . ASN A 1 370 ? 43.922 -20.115 -88.766 1.00 46.53 370 ASN A CA 1
ATOM 3112 C C . ASN A 1 370 ? 42.494 -20.703 -88.640 1.00 46.53 370 ASN A C 1
ATOM 3114 O O . ASN A 1 370 ? 41.761 -20.306 -87.728 1.00 46.53 370 ASN A O 1
ATOM 3118 N N . MET A 1 371 ? 42.094 -21.714 -89.416 1.00 47.16 371 MET A N 1
ATOM 3119 C CA . MET A 1 371 ? 40.843 -22.449 -89.158 1.00 47.16 371 MET A CA 1
ATOM 3120 C C . MET A 1 371 ? 41.028 -23.971 -89.096 1.00 47.16 371 MET A C 1
ATOM 3122 O O . MET A 1 371 ? 40.976 -24.669 -90.101 1.00 47.16 371 MET A O 1
ATOM 3126 N N . LYS A 1 372 ? 41.131 -24.518 -87.874 1.00 54.25 372 LYS A N 1
ATOM 3127 C CA . LYS A 1 372 ? 40.959 -25.963 -87.624 1.00 54.25 372 LYS A CA 1
ATOM 3128 C C . LYS A 1 372 ? 39.498 -26.357 -87.891 1.00 54.25 372 LYS A C 1
ATOM 3130 O O . LYS A 1 372 ? 38.602 -25.867 -87.200 1.00 54.25 372 LYS A O 1
ATOM 3135 N N . ALA A 1 373 ? 39.256 -27.233 -88.865 1.00 54.62 373 ALA A N 1
ATOM 3136 C CA . ALA A 1 373 ? 37.945 -27.827 -89.138 1.00 54.62 373 ALA A CA 1
ATOM 3137 C C . ALA A 1 373 ? 37.925 -29.301 -88.693 1.00 54.62 373 ALA A C 1
ATOM 3139 O O . ALA A 1 373 ? 38.914 -30.011 -88.840 1.00 54.62 373 ALA A O 1
ATOM 3140 N N . LEU A 1 374 ? 36.809 -29.744 -88.109 1.00 57.44 374 LEU A N 1
ATOM 3141 C CA . LEU A 1 374 ? 36.595 -31.129 -87.676 1.00 57.44 374 LEU A CA 1
ATOM 3142 C C . LEU A 1 374 ? 35.768 -31.857 -88.748 1.00 57.44 374 LEU A C 1
ATOM 3144 O O . LEU A 1 374 ? 34.893 -31.238 -89.352 1.00 57.44 374 LEU A O 1
ATOM 3148 N N . PHE A 1 375 ? 36.026 -33.144 -88.985 1.00 55.78 375 PHE A N 1
ATOM 3149 C CA . PHE A 1 375 ? 35.325 -33.958 -89.987 1.00 55.78 375 PHE A CA 1
ATOM 3150 C C . PHE A 1 375 ? 34.915 -35.316 -89.396 1.00 55.78 375 PHE A C 1
ATOM 3152 O O . PHE A 1 375 ? 35.588 -35.832 -88.499 1.00 55.78 375 PHE A O 1
ATOM 3159 N N . TYR A 1 376 ? 33.811 -35.879 -89.889 1.00 54.53 376 TYR A N 1
ATOM 3160 C CA . TYR A 1 376 ? 33.422 -37.270 -89.654 1.00 54.53 376 TYR A CA 1
ATOM 3161 C C . TYR A 1 376 ? 34.295 -38.222 -90.489 1.00 54.53 376 TYR A C 1
ATOM 3163 O O . TYR A 1 376 ? 34.953 -37.806 -91.446 1.00 54.53 376 TYR A O 1
ATOM 3171 N N . GLN A 1 377 ? 34.308 -39.513 -90.141 1.00 50.75 377 GLN A N 1
ATOM 3172 C CA . GLN A 1 377 ? 35.082 -40.539 -90.856 1.00 50.75 377 GLN A CA 1
ATOM 3173 C C . GLN A 1 377 ? 34.692 -40.692 -92.336 1.00 50.75 377 GLN A C 1
ATOM 3175 O O . GLN A 1 377 ? 35.537 -41.057 -93.149 1.00 50.75 377 GLN A O 1
ATOM 3180 N N . ASP A 1 378 ? 33.442 -40.383 -92.683 1.00 54.34 378 ASP A N 1
ATOM 3181 C CA . ASP A 1 378 ? 32.922 -40.379 -94.056 1.00 54.34 378 ASP A CA 1
ATOM 3182 C C . ASP A 1 378 ? 33.309 -39.118 -94.859 1.00 54.34 378 ASP A C 1
ATOM 3184 O O . ASP A 1 378 ? 32.909 -38.962 -96.011 1.00 54.34 378 ASP A O 1
ATOM 3188 N N . GLY A 1 379 ? 34.100 -38.214 -94.266 1.00 52.81 379 GLY A N 1
ATOM 3189 C CA . GLY A 1 379 ? 34.577 -36.984 -94.896 1.00 52.81 379 GLY A CA 1
ATOM 3190 C C . GLY A 1 379 ? 33.613 -35.802 -94.790 1.00 52.81 379 GLY A C 1
ATOM 3191 O O . GLY A 1 379 ? 33.956 -34.703 -95.234 1.00 52.81 379 GLY A O 1
ATOM 3192 N N . THR A 1 380 ? 32.437 -35.964 -94.176 1.00 59.69 380 THR A N 1
ATOM 3193 C CA . THR A 1 380 ? 31.518 -34.839 -93.976 1.00 59.69 380 THR A CA 1
ATOM 3194 C C . THR A 1 380 ? 32.052 -33.863 -92.922 1.00 59.69 380 THR A C 1
ATOM 3196 O O . THR A 1 380 ? 32.577 -34.240 -91.871 1.00 59.69 380 THR A O 1
ATOM 3199 N N . ARG A 1 381 ? 31.971 -32.560 -93.216 1.00 55.31 381 ARG A N 1
ATOM 3200 C CA . ARG A 1 381 ? 32.492 -31.498 -92.343 1.00 55.31 381 ARG A CA 1
ATOM 3201 C C . ARG A 1 381 ? 31.597 -31.355 -91.117 1.00 55.31 381 ARG A C 1
ATOM 3203 O O . ARG A 1 381 ? 30.415 -31.051 -91.246 1.00 55.31 381 ARG A O 1
ATOM 3210 N N . ILE A 1 382 ? 32.172 -31.502 -89.926 1.00 58.84 382 ILE A N 1
ATOM 3211 C CA . ILE A 1 382 ? 31.484 -31.181 -88.677 1.00 58.84 382 ILE A CA 1
ATOM 3212 C C . ILE A 1 382 ? 31.365 -29.663 -88.628 1.00 58.84 382 ILE A C 1
ATOM 3214 O O . ILE A 1 382 ? 32.355 -28.937 -88.476 1.00 58.84 382 ILE A O 1
ATOM 3218 N N . GLU A 1 383 ? 30.142 -29.165 -88.774 1.00 56.88 383 GLU A N 1
ATOM 3219 C CA . GLU A 1 383 ? 29.901 -27.748 -88.596 1.00 56.88 383 GLU A CA 1
ATOM 3220 C C . GLU A 1 383 ? 30.245 -27.348 -87.155 1.00 56.88 383 GLU A C 1
ATOM 3222 O O . GLU A 1 383 ? 29.855 -27.995 -86.180 1.00 56.88 383 GLU A O 1
ATOM 3227 N N . LYS A 1 384 ? 30.974 -26.234 -87.013 1.00 52.69 384 LYS A N 1
ATOM 3228 C CA . LYS A 1 384 ? 31.393 -25.663 -85.722 1.00 52.69 384 LYS A CA 1
ATOM 3229 C C . LYS A 1 384 ? 30.211 -25.593 -84.741 1.00 52.69 384 LYS A C 1
ATOM 3231 O O . LYS A 1 384 ? 30.351 -25.901 -83.563 1.00 52.69 384 LYS A O 1
ATOM 3236 N N . ARG A 1 385 ? 29.016 -25.263 -85.235 1.00 48.31 385 ARG A N 1
ATOM 3237 C CA . ARG A 1 385 ? 27.798 -25.173 -84.423 1.00 48.31 385 ARG A CA 1
ATOM 3238 C C . ARG A 1 385 ? 27.460 -26.472 -83.677 1.00 48.31 385 ARG A C 1
ATOM 3240 O O . ARG A 1 385 ? 27.022 -26.391 -82.536 1.00 48.31 385 ARG A O 1
ATOM 3247 N N . ASP A 1 386 ? 27.718 -27.642 -84.256 1.00 51.78 386 ASP A N 1
ATOM 3248 C CA . ASP A 1 386 ? 27.262 -28.923 -83.704 1.00 51.78 386 ASP A CA 1
ATOM 3249 C C . ASP A 1 386 ? 28.209 -29.438 -82.609 1.00 51.78 386 ASP A C 1
ATOM 3251 O O . ASP A 1 386 ? 27.770 -29.808 -81.518 1.00 51.78 386 ASP A O 1
ATOM 3255 N N . TYR A 1 387 ? 29.526 -29.339 -82.826 1.00 51.47 387 TYR A N 1
ATOM 3256 C CA . TYR A 1 387 ? 30.529 -29.710 -81.819 1.00 51.47 387 TYR A CA 1
ATOM 3257 C C . TYR A 1 387 ? 30.499 -28.792 -80.586 1.00 51.47 387 TYR A C 1
ATOM 3259 O O . TYR A 1 387 ? 30.503 -29.260 -79.442 1.00 51.47 387 TYR A O 1
ATOM 3267 N N . TYR A 1 388 ? 30.431 -27.472 -80.799 1.00 51.81 388 TYR A N 1
ATOM 3268 C CA . TYR A 1 388 ? 30.395 -26.511 -79.694 1.00 51.81 388 TYR A CA 1
ATOM 3269 C C . TYR A 1 388 ? 29.083 -26.603 -78.900 1.00 51.81 388 TYR A C 1
ATOM 3271 O O . TYR A 1 388 ? 29.118 -26.472 -77.676 1.00 51.81 388 TYR A O 1
ATOM 3279 N N . LYS A 1 389 ? 27.954 -26.928 -79.547 1.00 52.81 389 LYS A N 1
ATOM 3280 C CA . LYS A 1 389 ? 26.669 -27.183 -78.875 1.00 52.81 389 LYS A CA 1
ATOM 3281 C C . LYS A 1 389 ? 26.716 -28.439 -77.998 1.00 52.81 389 LYS A C 1
ATOM 3283 O O . LYS A 1 389 ? 26.268 -28.392 -76.857 1.00 52.81 389 LYS A O 1
ATOM 3288 N N . CYS A 1 390 ? 27.335 -29.528 -78.458 1.00 54.97 390 CYS A N 1
ATOM 3289 C CA . CYS A 1 390 ? 27.503 -30.749 -77.657 1.00 54.97 390 CYS A CA 1
ATOM 3290 C C . CYS A 1 390 ? 28.408 -30.544 -76.434 1.00 54.97 390 CYS A C 1
ATOM 3292 O O . CYS A 1 390 ? 28.050 -30.931 -75.317 1.00 54.97 390 CYS A O 1
ATOM 3294 N N . ARG A 1 391 ? 29.563 -29.891 -76.615 1.00 57.66 391 ARG A N 1
ATOM 3295 C CA . ARG A 1 391 ? 30.475 -29.574 -75.505 1.00 57.66 391 ARG A CA 1
ATOM 3296 C C . ARG A 1 391 ? 29.836 -28.605 -74.508 1.00 57.66 391 ARG A C 1
ATOM 3298 O O . ARG A 1 391 ? 29.981 -28.799 -73.302 1.00 57.66 391 ARG A O 1
ATOM 3305 N N . SER A 1 392 ? 29.096 -27.611 -75.003 1.00 59.22 392 SER A N 1
ATOM 3306 C CA . SER A 1 392 ? 28.323 -26.670 -74.185 1.00 59.22 392 SER A CA 1
ATOM 3307 C C . SER A 1 392 ? 27.258 -27.391 -73.350 1.00 59.22 392 SER A C 1
ATOM 3309 O O . SER A 1 392 ? 27.252 -27.233 -72.131 1.00 59.22 392 SER A O 1
ATOM 3311 N N . ASN A 1 393 ? 26.471 -28.287 -73.953 1.00 61.53 393 ASN A N 1
ATOM 3312 C CA . ASN A 1 393 ? 25.459 -29.082 -73.248 1.00 61.53 393 ASN A CA 1
ATOM 3313 C C . ASN A 1 393 ? 26.063 -30.006 -72.172 1.00 61.53 393 ASN A C 1
ATOM 3315 O O . ASN A 1 393 ? 25.474 -30.184 -71.106 1.00 61.53 393 ASN A O 1
ATOM 3319 N N . TYR A 1 394 ? 27.234 -30.607 -72.424 1.00 62.69 394 TYR A N 1
ATOM 3320 C CA . TYR A 1 394 ? 27.920 -31.451 -71.436 1.00 62.69 394 TYR A CA 1
ATOM 3321 C C . TYR A 1 394 ? 28.449 -30.647 -70.243 1.00 62.69 394 TYR A C 1
ATOM 3323 O O . TYR A 1 394 ? 28.267 -31.055 -69.093 1.00 62.69 394 TYR A O 1
ATOM 3331 N N . LEU A 1 395 ? 29.075 -29.497 -70.507 1.00 65.75 395 LEU A N 1
ATOM 3332 C CA . LEU A 1 395 ? 29.520 -28.571 -69.464 1.00 65.75 395 LEU A CA 1
ATOM 3333 C C . LEU A 1 395 ? 28.329 -28.063 -68.644 1.00 65.75 395 LEU A C 1
ATOM 3335 O O . LEU A 1 395 ? 28.388 -28.067 -67.418 1.00 65.75 395 LEU A O 1
ATOM 3339 N N . GLU A 1 396 ? 27.221 -27.713 -69.299 1.00 65.25 396 GLU A N 1
ATOM 3340 C CA . GLU A 1 396 ? 25.995 -27.289 -68.621 1.00 65.25 396 GLU A CA 1
ATOM 3341 C C . GLU A 1 396 ? 25.394 -28.415 -67.764 1.00 65.25 396 GLU A C 1
ATOM 3343 O O . GLU A 1 396 ? 24.999 -28.177 -66.624 1.00 65.25 396 GLU A O 1
ATOM 3348 N N . PHE A 1 397 ? 25.395 -29.663 -68.246 1.00 68.19 397 PHE A N 1
ATOM 3349 C CA . PHE A 1 397 ? 24.976 -30.831 -67.465 1.00 68.19 397 PHE A CA 1
ATOM 3350 C C . PHE A 1 397 ? 25.841 -31.034 -66.210 1.00 68.19 397 PHE A C 1
ATOM 3352 O O . PHE A 1 397 ? 25.303 -31.254 -65.119 1.00 68.19 397 PHE A O 1
ATOM 3359 N N . LYS A 1 398 ? 27.173 -30.944 -66.339 1.00 70.81 398 LYS A N 1
ATOM 3360 C CA . LYS A 1 398 ? 28.101 -31.076 -65.206 1.00 70.81 398 LYS A CA 1
ATOM 3361 C C . LYS A 1 398 ? 27.877 -29.958 -64.182 1.00 70.81 398 LYS A C 1
ATOM 3363 O O . LYS A 1 398 ? 27.681 -30.254 -63.005 1.00 70.81 398 LYS A O 1
ATOM 3368 N N . ASN A 1 399 ? 27.787 -28.711 -64.644 1.00 68.81 399 ASN A N 1
ATOM 3369 C CA . ASN A 1 399 ? 27.541 -27.544 -63.795 1.00 68.81 399 ASN A CA 1
ATOM 3370 C C . ASN A 1 399 ? 26.182 -27.632 -63.081 1.00 68.81 399 ASN A C 1
ATOM 3372 O O . ASN A 1 399 ? 26.081 -27.341 -61.892 1.00 68.81 399 ASN A O 1
ATOM 3376 N N . ASN A 1 400 ? 25.128 -28.080 -63.772 1.00 63.69 400 ASN A N 1
ATOM 3377 C CA . ASN A 1 400 ? 23.815 -28.288 -63.159 1.00 63.69 400 ASN A CA 1
ATOM 3378 C C . ASN A 1 400 ? 23.849 -29.410 -62.109 1.00 63.69 400 ASN A C 1
ATOM 3380 O O . ASN A 1 400 ? 23.193 -29.300 -61.076 1.00 63.69 400 ASN A O 1
ATOM 3384 N N . THR A 1 401 ? 24.640 -30.463 -62.330 1.00 71.06 401 THR A N 1
ATOM 3385 C CA . THR A 1 401 ? 24.812 -31.561 -61.366 1.00 71.06 401 THR A CA 1
ATOM 3386 C C . THR A 1 401 ? 25.547 -31.106 -60.101 1.00 71.06 401 THR A C 1
ATOM 3388 O O . THR A 1 401 ? 25.159 -31.495 -58.999 1.00 71.06 401 THR A O 1
ATOM 3391 N N . GLU A 1 402 ? 26.578 -30.270 -60.234 1.00 73.75 402 GLU A N 1
ATOM 3392 C CA . GLU A 1 402 ? 27.284 -29.662 -59.096 1.00 73.75 402 GLU A CA 1
ATOM 3393 C C . GLU A 1 402 ? 26.367 -28.712 -58.313 1.00 73.75 402 GLU A C 1
ATOM 3395 O O . GLU A 1 402 ? 26.198 -28.894 -57.107 1.00 73.75 402 GLU A O 1
ATOM 3400 N N . ARG A 1 403 ? 25.633 -27.827 -59.001 1.00 66.44 403 ARG A N 1
ATOM 3401 C CA . ARG A 1 403 ? 24.609 -26.963 -58.381 1.00 66.44 403 ARG A CA 1
ATOM 3402 C C . ARG A 1 403 ? 23.537 -27.758 -57.636 1.00 66.44 403 ARG A C 1
ATOM 3404 O O . ARG A 1 403 ? 23.117 -27.371 -56.551 1.00 66.44 403 ARG A O 1
ATOM 3411 N N . ILE A 1 404 ? 23.103 -28.902 -58.172 1.00 67.25 404 ILE A N 1
ATOM 3412 C CA . ILE A 1 404 ? 22.160 -29.794 -57.480 1.00 67.25 404 ILE A CA 1
ATOM 3413 C C . ILE A 1 404 ? 22.746 -30.312 -56.157 1.00 67.25 404 ILE A C 1
ATOM 3415 O O . ILE A 1 404 ? 22.008 -30.413 -55.175 1.00 67.25 404 ILE A O 1
ATOM 3419 N N . LYS A 1 405 ? 24.041 -30.655 -56.102 1.00 75.56 405 LYS A N 1
ATOM 3420 C CA . LYS A 1 405 ? 24.691 -31.108 -54.857 1.00 75.56 405 LYS A CA 1
ATOM 3421 C C . LYS A 1 405 ? 24.736 -29.989 -53.814 1.00 75.56 405 LYS A C 1
ATOM 3423 O O . LYS A 1 405 ? 24.404 -30.240 -52.657 1.00 75.56 405 LYS A O 1
ATOM 3428 N N . GLU A 1 406 ? 25.070 -28.771 -54.229 1.00 71.56 406 GLU A N 1
ATOM 3429 C CA . GLU A 1 406 ? 25.083 -27.587 -53.360 1.00 71.56 406 GLU A CA 1
ATOM 3430 C C . GLU A 1 406 ? 23.686 -27.278 -52.805 1.00 71.56 406 GLU A C 1
ATOM 3432 O O . GLU A 1 406 ? 23.514 -27.153 -51.590 1.00 71.56 406 GLU A O 1
ATOM 3437 N N . ILE A 1 407 ? 22.664 -27.267 -53.670 1.00 62.44 407 ILE A N 1
ATOM 3438 C CA . ILE A 1 407 ? 21.265 -27.059 -53.268 1.00 62.44 407 ILE A CA 1
ATOM 3439 C C . ILE A 1 407 ? 20.815 -28.154 -52.291 1.00 62.44 407 ILE A C 1
ATOM 3441 O O . ILE A 1 407 ? 20.177 -27.849 -51.288 1.00 62.44 407 ILE A O 1
ATOM 3445 N N . LYS A 1 408 ? 21.177 -29.427 -52.518 1.00 68.75 408 LYS A N 1
ATOM 3446 C CA . LYS A 1 408 ? 20.866 -30.524 -51.580 1.00 68.75 408 LYS A CA 1
ATOM 3447 C C . LYS A 1 408 ? 21.498 -30.312 -50.205 1.00 68.75 408 LYS A C 1
ATOM 3449 O O . LYS A 1 408 ? 20.829 -30.533 -49.199 1.00 68.75 408 LYS A O 1
ATOM 3454 N N . SER A 1 409 ? 22.758 -29.881 -50.152 1.00 71.38 409 SER A N 1
ATOM 3455 C CA . SER A 1 409 ? 23.430 -29.572 -48.884 1.00 71.38 409 SER A CA 1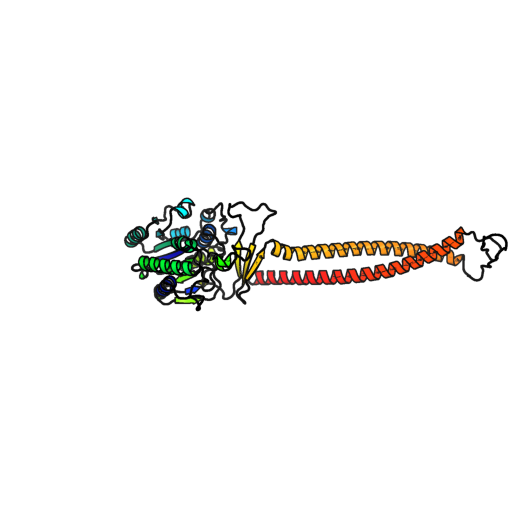
ATOM 3456 C C . SER A 1 409 ? 22.745 -28.414 -48.152 1.00 71.38 409 SER A C 1
ATOM 3458 O O . SER A 1 409 ? 22.491 -28.505 -46.950 1.00 71.38 409 SER A O 1
ATOM 3460 N N . SER A 1 410 ? 22.375 -27.358 -48.885 1.00 62.25 410 SER A N 1
ATOM 3461 C CA . SER A 1 410 ? 21.617 -26.219 -48.353 1.00 62.25 410 SER A CA 1
ATOM 3462 C C . SER A 1 410 ? 20.238 -26.638 -47.825 1.00 62.25 410 SER A C 1
ATOM 3464 O O . SER A 1 410 ? 19.881 -26.285 -46.705 1.00 62.25 410 SER A O 1
ATOM 3466 N N . LEU A 1 411 ? 19.498 -27.477 -48.561 1.00 57.97 411 LEU A N 1
ATOM 3467 C CA . LEU A 1 411 ? 18.210 -28.029 -48.122 1.00 57.97 411 LEU A CA 1
ATOM 3468 C C . LEU A 1 411 ? 18.338 -28.812 -46.810 1.00 57.97 411 LEU A C 1
ATOM 3470 O O . LEU A 1 411 ? 17.548 -28.590 -45.897 1.00 57.97 411 LEU A O 1
ATOM 3474 N N . ILE A 1 412 ? 19.334 -29.699 -46.693 1.00 70.75 412 ILE A N 1
ATOM 3475 C CA . ILE A 1 412 ? 19.569 -30.487 -45.470 1.00 70.75 412 ILE A CA 1
ATOM 3476 C C . ILE A 1 412 ? 19.863 -29.569 -44.278 1.00 70.75 412 ILE A C 1
ATOM 3478 O O . ILE A 1 412 ? 19.340 -29.799 -43.187 1.00 70.75 412 ILE A O 1
ATOM 3482 N N . PHE A 1 413 ? 20.685 -28.538 -44.474 1.00 72.00 413 PHE A N 1
ATOM 3483 C CA . PHE A 1 413 ? 20.984 -27.552 -43.438 1.00 72.00 413 PHE A CA 1
ATOM 3484 C C . PHE A 1 413 ? 19.723 -26.792 -43.001 1.00 72.00 413 PHE A C 1
ATOM 3486 O O . PHE A 1 413 ? 19.390 -26.789 -41.818 1.00 72.00 413 PHE A O 1
ATOM 3493 N N . LEU A 1 414 ? 18.972 -26.232 -43.956 1.00 56.00 414 LEU A N 1
ATOM 3494 C CA . LEU A 1 414 ? 17.741 -25.480 -43.691 1.00 56.00 414 LEU A CA 1
ATOM 3495 C C . LEU A 1 414 ? 16.681 -26.335 -42.981 1.00 56.00 414 LEU A C 1
ATOM 3497 O O . LEU A 1 414 ? 16.028 -25.855 -42.056 1.00 56.00 414 LEU A O 1
ATOM 3501 N N . LEU A 1 415 ? 16.543 -27.611 -43.358 1.00 61.81 415 LEU A N 1
ATOM 3502 C CA . LEU A 1 415 ? 15.662 -28.575 -42.690 1.00 61.81 415 LEU A CA 1
ATOM 3503 C C . LEU A 1 415 ? 16.075 -28.815 -41.235 1.00 61.81 415 LEU A C 1
ATOM 3505 O O . LEU A 1 415 ? 15.227 -28.764 -40.347 1.00 61.81 415 LEU A O 1
ATOM 3509 N N . LYS A 1 416 ? 17.368 -29.046 -40.971 1.00 65.81 416 LYS A N 1
ATOM 3510 C CA . LYS A 1 416 ? 17.874 -29.261 -39.606 1.00 65.81 416 LYS A CA 1
ATOM 3511 C C . LYS A 1 416 ? 17.635 -28.046 -38.714 1.00 65.81 416 LYS A C 1
ATOM 3513 O O . LYS A 1 416 ? 17.168 -28.213 -37.590 1.00 65.81 416 LYS A O 1
ATOM 3518 N N . GLU A 1 417 ? 17.914 -26.845 -39.209 1.00 62.66 417 GLU A N 1
ATOM 3519 C CA . GLU A 1 417 ? 17.710 -25.613 -38.440 1.00 62.66 417 GLU A CA 1
ATOM 3520 C C . GLU A 1 417 ? 16.222 -25.312 -38.219 1.00 62.66 417 GLU A C 1
ATOM 3522 O O . GLU A 1 417 ? 15.824 -24.958 -37.109 1.00 62.66 417 GLU A O 1
ATOM 3527 N N . SER A 1 418 ? 15.373 -25.572 -39.219 1.00 54.03 418 SER A N 1
ATOM 3528 C CA . SER A 1 418 ? 13.917 -25.450 -39.072 1.00 54.03 418 SER A CA 1
ATOM 3529 C C . SER A 1 418 ? 13.373 -26.411 -38.010 1.00 54.03 418 SER A C 1
ATOM 3531 O O . SER A 1 418 ? 12.595 -26.000 -37.155 1.00 54.03 418 SER A O 1
ATOM 3533 N N . ILE A 1 419 ? 13.822 -27.673 -38.002 1.00 60.81 419 ILE A N 1
ATOM 3534 C CA . ILE A 1 419 ? 13.417 -28.669 -36.996 1.00 60.81 419 ILE A CA 1
ATOM 3535 C C . ILE A 1 419 ? 13.869 -28.248 -35.595 1.00 60.81 419 ILE A C 1
ATOM 3537 O O . ILE A 1 419 ? 13.069 -28.305 -34.664 1.00 60.81 419 ILE A O 1
ATOM 3541 N N . LYS A 1 420 ? 15.115 -27.786 -35.426 1.00 59.56 420 LYS A N 1
ATOM 3542 C CA . LYS A 1 420 ? 15.609 -27.291 -34.129 1.00 59.56 420 LYS A CA 1
ATOM 3543 C C . LYS A 1 420 ? 14.767 -26.129 -33.605 1.00 59.56 420 LYS A C 1
ATOM 3545 O O . LYS A 1 420 ? 14.398 -26.130 -32.434 1.00 59.56 420 LYS A O 1
ATOM 3550 N N . LEU A 1 421 ? 14.442 -25.166 -34.468 1.00 53.94 421 LEU A N 1
ATOM 3551 C CA . LEU A 1 421 ? 13.622 -24.007 -34.109 1.00 53.94 421 LEU A CA 1
ATOM 3552 C C . LEU A 1 421 ? 12.186 -24.405 -33.759 1.00 53.94 421 LEU A C 1
ATOM 3554 O O . LEU A 1 421 ? 11.647 -23.910 -32.772 1.00 53.94 421 LEU A O 1
ATOM 3558 N N . ILE A 1 422 ? 11.588 -25.333 -34.510 1.00 54.72 422 ILE A N 1
ATOM 3559 C CA . ILE A 1 422 ? 10.257 -25.876 -34.214 1.00 54.72 422 ILE A CA 1
ATOM 3560 C C . ILE A 1 422 ? 10.267 -26.625 -32.878 1.00 54.72 422 ILE A C 1
ATOM 3562 O O . ILE A 1 422 ? 9.371 -26.419 -32.069 1.00 54.72 422 ILE A O 1
ATOM 3566 N N . LEU A 1 423 ? 11.282 -27.448 -32.601 1.00 54.94 423 LEU A N 1
ATOM 3567 C CA . LEU A 1 423 ? 11.403 -28.162 -31.327 1.00 54.94 423 LEU A CA 1
ATOM 3568 C C . LEU A 1 423 ? 11.607 -27.205 -30.148 1.00 54.94 423 LEU A C 1
ATOM 3570 O O . LEU A 1 423 ? 10.974 -27.382 -29.112 1.00 54.94 423 LEU A O 1
ATOM 3574 N N . ALA A 1 424 ? 12.429 -26.165 -30.311 1.00 52.06 424 ALA A N 1
ATOM 3575 C CA . ALA A 1 424 ? 12.600 -25.121 -29.303 1.00 52.06 424 ALA A CA 1
ATOM 3576 C C . ALA A 1 424 ? 11.289 -24.357 -29.051 1.00 52.06 424 ALA A C 1
ATOM 3578 O O . ALA A 1 424 ? 10.928 -24.113 -27.901 1.00 52.06 424 ALA A O 1
ATOM 3579 N N . TYR A 1 425 ? 10.541 -24.039 -30.113 1.00 54.97 425 TYR A N 1
ATOM 3580 C CA . TYR A 1 425 ? 9.227 -23.408 -30.011 1.00 54.97 425 TYR A CA 1
ATOM 3581 C C . TYR A 1 425 ? 8.205 -24.316 -29.322 1.00 54.97 425 TYR A C 1
ATOM 3583 O O . TYR A 1 425 ? 7.514 -23.865 -28.416 1.00 54.97 425 TYR A O 1
ATOM 3591 N N . LEU A 1 426 ? 8.127 -25.594 -29.700 1.00 52.12 426 LEU A N 1
ATOM 3592 C CA . LEU A 1 426 ? 7.233 -26.574 -29.080 1.00 52.12 426 LEU A CA 1
ATOM 3593 C C . LEU A 1 426 ? 7.588 -26.813 -27.613 1.00 52.12 426 LEU A C 1
ATOM 3595 O O . LEU A 1 426 ? 6.687 -26.958 -26.796 1.00 52.12 426 LEU A O 1
ATOM 3599 N N . TYR A 1 427 ? 8.873 -26.802 -27.259 1.00 50.72 427 TYR A N 1
ATOM 3600 C CA . TYR A 1 427 ? 9.318 -26.880 -25.870 1.00 50.72 427 TYR A CA 1
ATOM 3601 C C . TYR A 1 427 ? 8.882 -25.647 -25.071 1.00 50.72 427 TYR A C 1
ATOM 3603 O O . TYR A 1 427 ? 8.333 -25.782 -23.982 1.00 50.72 427 TYR A O 1
ATOM 3611 N N . LEU A 1 428 ? 9.051 -24.445 -25.632 1.00 51.66 428 LEU A N 1
ATOM 3612 C CA . LEU A 1 428 ? 8.600 -23.198 -25.012 1.00 51.66 428 LEU A CA 1
ATOM 3613 C C . LEU A 1 428 ? 7.066 -23.145 -24.893 1.00 51.66 428 LEU A C 1
ATOM 3615 O O . LEU A 1 428 ? 6.526 -22.716 -23.879 1.00 51.66 428 LEU A O 1
ATOM 3619 N N . TYR A 1 429 ? 6.359 -23.615 -25.920 1.00 53.16 429 TYR A N 1
ATOM 3620 C CA . TYR A 1 429 ? 4.904 -23.701 -25.957 1.00 53.16 429 TYR A CA 1
ATOM 3621 C C . TYR A 1 429 ? 4.379 -24.716 -24.942 1.00 53.16 429 TYR A C 1
ATOM 3623 O O . TYR A 1 429 ? 3.466 -24.391 -24.188 1.00 53.16 429 TYR A O 1
ATOM 3631 N N . ASN A 1 430 ? 4.997 -25.897 -24.850 1.00 51.66 430 ASN A N 1
ATOM 3632 C CA . ASN A 1 430 ? 4.687 -26.893 -23.828 1.00 51.66 430 ASN A CA 1
ATOM 3633 C C . ASN A 1 430 ? 5.010 -26.375 -22.431 1.00 51.66 430 ASN A C 1
ATOM 3635 O O . ASN A 1 430 ? 4.202 -26.562 -21.538 1.00 51.66 430 ASN A O 1
ATOM 3639 N N . PHE A 1 431 ? 6.112 -25.649 -22.239 1.00 49.06 431 PHE A N 1
ATOM 3640 C CA . PHE A 1 431 ? 6.410 -24.982 -20.973 1.00 49.06 431 PHE A CA 1
ATOM 3641 C C . PHE A 1 431 ? 5.320 -23.965 -20.598 1.00 49.06 431 PHE A C 1
ATOM 3643 O O . PHE A 1 431 ? 4.863 -23.939 -19.457 1.00 49.06 431 PHE A O 1
ATOM 3650 N N . CYS A 1 432 ? 4.839 -23.174 -21.560 1.00 49.91 432 CYS A N 1
ATOM 3651 C CA . CYS A 1 432 ? 3.729 -22.241 -21.366 1.00 49.91 432 CYS A CA 1
ATOM 3652 C C . CYS A 1 432 ? 2.390 -22.951 -21.105 1.00 49.91 432 CYS A C 1
ATOM 3654 O O . CYS A 1 432 ? 1.611 -22.485 -20.274 1.00 49.91 432 CYS A O 1
ATOM 3656 N N . ILE A 1 433 ? 2.114 -24.072 -21.781 1.00 51.03 433 ILE A N 1
ATOM 3657 C CA . ILE A 1 433 ? 0.939 -24.914 -21.525 1.00 51.03 433 ILE A CA 1
ATOM 3658 C C . ILE A 1 433 ? 1.036 -25.543 -20.144 1.00 51.03 433 ILE A C 1
ATOM 3660 O O . ILE A 1 433 ? 0.077 -25.458 -19.397 1.00 51.03 433 ILE A O 1
ATOM 3664 N N . GLU A 1 434 ? 2.171 -26.119 -19.764 1.00 49.81 434 GLU A N 1
ATOM 3665 C CA . GLU A 1 434 ? 2.381 -26.686 -18.436 1.00 49.81 434 GLU A CA 1
ATOM 3666 C C . GLU A 1 434 ? 2.230 -25.622 -17.356 1.00 49.81 434 GLU A C 1
ATOM 3668 O O . GLU A 1 434 ? 1.615 -25.883 -16.326 1.00 49.81 434 GLU A O 1
ATOM 3673 N N . LEU A 1 435 ? 2.742 -24.412 -17.588 1.00 47.41 435 LEU A N 1
ATOM 3674 C CA . LEU A 1 435 ? 2.506 -23.259 -16.724 1.00 47.41 435 LEU A CA 1
ATOM 3675 C C . LEU A 1 435 ? 1.015 -22.950 -16.613 1.00 47.41 435 LEU A C 1
ATOM 3677 O O . LEU A 1 435 ? 0.522 -22.823 -15.496 1.00 47.41 435 LEU A O 1
ATOM 3681 N N . ARG A 1 436 ? 0.297 -22.879 -17.741 1.00 47.84 436 ARG A N 1
ATOM 3682 C CA . ARG A 1 436 ? -1.150 -22.617 -17.818 1.00 47.84 436 ARG A CA 1
ATOM 3683 C C . ARG A 1 436 ? -1.989 -23.725 -17.180 1.00 47.84 436 ARG A C 1
ATOM 3685 O O . ARG A 1 436 ? -2.987 -23.434 -16.532 1.00 47.84 436 ARG A O 1
ATOM 3692 N N . ASP A 1 437 ? -1.609 -24.980 -17.351 1.00 43.72 437 ASP A N 1
ATOM 3693 C CA . ASP A 1 437 ? -2.356 -26.148 -16.897 1.00 43.72 437 ASP A CA 1
ATOM 3694 C C . ASP A 1 437 ? -2.053 -26.430 -15.418 1.00 43.72 437 ASP A C 1
ATOM 3696 O O . ASP A 1 437 ? -2.966 -26.742 -14.657 1.00 43.72 437 ASP A O 1
ATOM 3700 N N . LYS A 1 438 ? -0.825 -26.165 -14.945 1.00 46.34 438 LYS A N 1
ATOM 3701 C CA . LYS A 1 438 ? -0.529 -26.024 -13.506 1.00 46.34 438 LYS A CA 1
ATOM 3702 C C . LYS A 1 438 ? -1.292 -24.844 -12.895 1.00 46.34 438 LYS A C 1
ATOM 3704 O O . LYS A 1 438 ? -1.722 -24.946 -11.750 1.00 46.34 438 LYS A O 1
ATOM 3709 N N . TRP A 1 439 ? -1.504 -23.762 -13.651 1.00 41.00 439 TRP A N 1
ATOM 3710 C CA . TRP A 1 439 ? -2.375 -22.638 -13.279 1.00 41.00 439 TRP A CA 1
ATOM 3711 C C . TRP A 1 439 ? -3.845 -23.067 -13.151 1.00 41.00 439 TRP A C 1
ATOM 3713 O O . TRP A 1 439 ? -4.465 -22.798 -12.129 1.00 41.00 439 TRP A O 1
ATOM 3723 N N . ARG A 1 440 ? -4.396 -23.784 -14.140 1.00 39.91 440 ARG A N 1
ATOM 3724 C CA . ARG A 1 440 ? -5.793 -24.263 -14.160 1.00 39.91 440 ARG A CA 1
ATOM 3725 C C . ARG A 1 440 ? -6.080 -25.369 -13.147 1.00 39.91 440 ARG A C 1
ATOM 3727 O O . ARG A 1 440 ? -7.163 -25.398 -12.584 1.00 39.91 440 ARG A O 1
ATOM 3734 N N . ASN A 1 441 ? -5.125 -26.259 -12.887 1.00 41.19 441 ASN A N 1
ATOM 3735 C CA . ASN A 1 441 ? -5.307 -27.341 -11.918 1.00 41.19 441 ASN A CA 1
ATOM 3736 C C . ASN A 1 441 ? -5.103 -26.877 -10.463 1.00 41.19 441 ASN A C 1
ATOM 3738 O O . ASN A 1 441 ? -5.606 -27.525 -9.551 1.00 41.19 441 ASN A O 1
ATOM 3742 N N . LYS A 1 442 ? -4.403 -25.753 -10.223 1.00 40.97 442 LYS A N 1
ATOM 3743 C CA . LYS A 1 442 ? -4.307 -25.121 -8.888 1.00 40.97 442 LYS A CA 1
ATOM 3744 C C . LYS A 1 442 ? -5.398 -24.079 -8.616 1.00 40.97 442 LYS A C 1
ATOM 3746 O O . LYS A 1 442 ? -5.697 -23.833 -7.449 1.00 40.97 442 LYS A O 1
ATOM 3751 N N . CYS A 1 443 ? -5.983 -23.481 -9.651 1.00 35.25 443 CYS A N 1
ATOM 3752 C CA . CYS A 1 443 ? -7.101 -22.545 -9.558 1.00 35.25 443 CYS A CA 1
ATOM 3753 C C . CYS A 1 443 ? -8.360 -23.240 -10.089 1.00 35.25 443 CYS A C 1
ATOM 3755 O O . CYS A 1 443 ? -8.636 -23.184 -11.284 1.00 35.25 443 CYS A O 1
ATOM 3757 N N . GLY A 1 444 ? -9.095 -23.949 -9.230 1.00 36.25 444 GLY A N 1
ATOM 3758 C CA . GLY A 1 444 ? -10.375 -24.540 -9.620 1.00 36.25 444 GLY A CA 1
ATOM 3759 C C . GLY A 1 444 ? -11.335 -23.463 -10.139 1.00 36.25 444 GLY A C 1
ATOM 3760 O O . GLY A 1 444 ? -11.802 -22.662 -9.342 1.00 36.25 444 GLY A O 1
ATOM 3761 N N . LYS A 1 445 ? -11.605 -23.512 -11.452 1.00 34.06 445 LYS A N 1
ATOM 3762 C CA . LYS A 1 445 ? -12.466 -22.629 -12.268 1.00 34.06 445 LYS A CA 1
ATOM 3763 C C . LYS A 1 445 ? -12.146 -21.133 -12.258 1.00 34.06 445 LYS A C 1
ATOM 3765 O O . LYS A 1 445 ? -12.428 -20.444 -11.258 1.00 34.06 445 LYS A O 1
#

Secondary structure (DSSP, 8-state)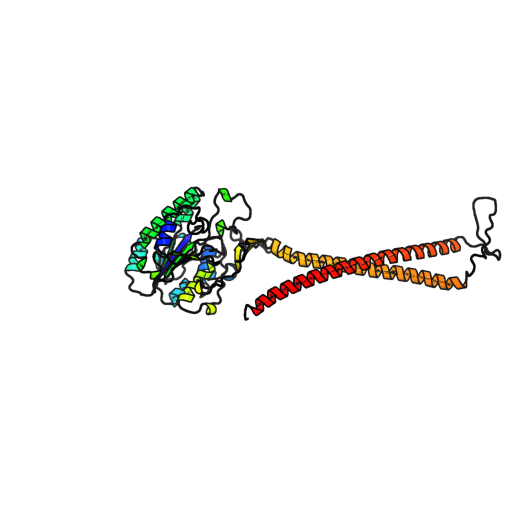:
--EEEEEESS-BSTT-TTT-TTSPP-HHHHHHHHH-EEEEEEEE-SSSSHHHHHHHHHHTS-HHHH--BTTBSSGGGGSS--HHHHHHHTT-EEEEE--HHHHHTTTT--TTEEEESSHHHHHHHHHH---SSEEEEEEE-HHHHHHHTT-SHHHHHHHHHHHHHHHHHHHTTTGGG-SEEEEEES-----GGGTTSS--TTSHHHHBB-EEEE-SGGGTT-EEEEEEEEEGGGHHHHHHTTTS-GGGG--SS--TTT--SS-EEEEEE-SS-TT-PPPPTT----EEEEEEGGG--EEEEEHHHHHHHHHHHHHHHHHHHHHHHHHHHHHHHHHHHHHHHHHHHHHHHHHHTT---TTSEEEE--SSSS--EEEETTS-EE-HHHHHHHHHHHHHHHHHHHHHHHHHHHHHHHHHHHHHHHHHHHHHHHHHHHHHHHHHHHS--